Protein 8XKD (pdb70)

B-factor: mean 35.01, std 13.58, range [17.78, 108.85]

Radius of gyration: 23.96 Å; Cα contacts (8 Å, |Δi|>4): 806; chains: 2; bounding box: 45×48×68 Å

InterPro domains:
  IPR002654 Glycosyl transferase, family 25 [PF01755] (7-191)
  IPR002654 Glycosyl transferase, family 25 [cd06532] (7-191)

Structure (mmCIF, N/CA/C/O backbone):
data_8XKD
#
_entry.id   8XKD
#
_cell.length_a   82.600
_cell.length_b   92.810
_cell.length_c   71.320
_cell.angle_alpha   90.00
_cell.angle_beta   90.00
_cell.angle_gamma   90.00
#
_symmetry.space_group_name_H-M   'P 21 21 2'
#
loop_
_entity.id
_entity.type
_entity.pdbx_description
1 polymer 'Glycosyltransferase family 25 protein'
2 non-polymer "URIDINE-5'-DIPHOSPHATE"
3 non-polymer DI(HYDROXYETHYL)ETHER
4 non-polymer 'TRIETHYLENE GLYCOL'
5 water water
#
loop_
_atom_site.group_PDB
_atom_site.id
_atom_site.type_symbol
_atom_site.label_atom_id
_atom_site.label_alt_id
_atom_site.label_comp_id
_atom_site.label_asym_id
_atom_site.label_entity_id
_atom_site.label_seq_id
_atom_site.pdbx_PDB_ins_code
_atom_site.Cartn_x
_atom_site.Cartn_y
_atom_site.Cartn_z
_atom_site.occupancy
_atom_site.B_iso_or_equiv
_atom_site.auth_seq_id
_atom_site.auth_comp_id
_atom_site.auth_asym_id
_atom_site.auth_atom_id
_atom_site.pdbx_PDB_model_num
ATOM 1 N N . GLU A 1 5 ? 24.790 -7.534 29.381 1.00 64.85 5 GLU A N 1
ATOM 2 C CA . GLU A 1 5 ? 24.667 -6.059 29.540 1.00 61.14 5 GLU A CA 1
ATOM 3 C C . GLU A 1 5 ? 23.418 -5.562 28.798 1.00 55.94 5 GLU A C 1
ATOM 4 O O . GLU A 1 5 ? 22.991 -6.162 27.800 1.00 53.03 5 GLU A O 1
ATOM 10 N N . ASN A 1 6 ? 22.826 -4.477 29.283 1.00 47.46 6 ASN A N 1
ATOM 11 C CA . ASN A 1 6 ? 21.553 -4.013 28.710 1.00 42.32 6 ASN A CA 1
ATOM 12 C C . ASN A 1 6 ? 21.750 -3.395 27.332 1.00 35.68 6 ASN A C 1
ATOM 13 O O . ASN A 1 6 ? 22.665 -2.582 27.115 1.00 33.28 6 ASN A O 1
ATOM 18 N N . LYS A 1 7 ? 20.861 -3.755 26.407 1.00 30.86 7 LYS A N 1
ATOM 19 C CA . LYS A 1 7 ? 20.980 -3.295 25.036 1.00 29.00 7 LYS A CA 1
ATOM 20 C C . LYS A 1 7 ? 19.842 -2.363 24.644 1.00 25.29 7 LYS A C 1
ATOM 21 O O . LYS A 1 7 ? 19.953 -1.680 23.639 1.00 24.50 7 LYS A O 1
ATOM 27 N N . ASN A 1 8 ? 18.736 -2.360 25.406 1.00 22.99 8 ASN A N 1
ATOM 28 C CA . ASN A 1 8 ? 17.566 -1.575 25.024 1.00 22.74 8 ASN A CA 1
ATOM 29 C C . ASN A 1 8 ? 17.504 -0.225 25.733 1.00 22.76 8 ASN A C 1
ATOM 30 O O . ASN A 1 8 ? 17.476 -0.169 26.963 1.00 23.59 8 ASN A O 1
ATOM 35 N N . PHE A 1 9 ? 17.478 0.851 24.957 1.00 21.18 9 PHE A N 1
ATOM 36 C CA . PHE A 1 9 ? 17.388 2.191 25.480 1.00 20.41 9 PHE A CA 1
ATOM 37 C C . PHE A 1 9 ? 16.193 2.913 24.909 1.00 21.24 9 PHE A C 1
ATOM 38 O O . PHE A 1 9 ? 15.947 2.907 23.690 1.00 20.98 9 PHE A O 1
ATOM 46 N N . VAL A 1 10 ? 15.468 3.592 25.791 1.00 20.70 10 VAL A N 1
ATOM 47 C CA . VAL A 1 10 ? 14.285 4.340 25.399 1.00 20.33 10 VAL A CA 1
ATOM 48 C C . VAL A 1 10 ? 14.534 5.815 25.642 1.00 20.07 10 VAL A C 1
ATOM 49 O O . VAL A 1 10 ? 14.692 6.232 26.795 1.00 20.49 10 VAL A O 1
ATOM 53 N N . ILE A 1 11 ? 14.568 6.577 24.564 1.00 18.89 11 ILE A N 1
ATOM 54 C CA . ILE A 1 11 ? 14.751 8.022 24.591 1.00 19.86 11 ILE A CA 1
ATOM 55 C C . ILE A 1 11 ? 13.507 8.693 25.124 1.00 20.30 11 ILE A C 1
ATOM 56 O O . ILE A 1 11 ? 12.466 8.565 24.537 1.00 20.43 11 ILE A O 1
ATOM 61 N N . SER A 1 12 ? 13.626 9.422 26.232 1.00 19.77 12 SER A N 1
ATOM 62 C CA . SER A 1 12 ? 12.458 9.991 26.879 1.00 20.19 12 SER A CA 1
ATOM 63 C C . SER A 1 12 ? 12.864 11.245 27.648 1.00 19.95 12 SER A C 1
ATOM 64 O O . SER A 1 12 ? 13.875 11.232 28.317 1.00 20.91 12 SER A O 1
ATOM 67 N N . ILE A 1 13 ? 12.076 12.298 27.528 1.00 20.82 13 ILE A N 1
ATOM 68 C CA . ILE A 1 13 ? 12.330 13.536 28.276 1.00 23.50 13 ILE A CA 1
ATOM 69 C C . ILE A 1 13 ? 12.228 13.192 29.767 1.00 24.42 13 ILE A C 1
ATOM 70 O O . ILE A 1 13 ? 11.349 12.418 30.175 1.00 22.86 13 ILE A O 1
ATOM 75 N N . SER A 1 14 ? 13.184 13.674 30.567 1.00 24.51 14 SER A N 1
ATOM 76 C CA . SER A 1 14 ? 13.291 13.272 31.953 1.00 26.11 14 SER A CA 1
ATOM 77 C C . SER A 1 14 ? 12.056 13.626 32.777 1.00 25.68 14 SER A C 1
ATOM 78 O O . SER A 1 14 ? 11.804 12.974 33.777 1.00 28.98 14 SER A O 1
ATOM 81 N N . THR A 1 15 ? 11.278 14.601 32.334 1.00 27.05 15 THR A N 1
ATOM 82 C CA . THR A 1 15 ? 10.066 15.003 33.029 1.00 29.21 15 THR A CA 1
ATOM 83 C C . THR A 1 15 ? 8.797 14.341 32.497 1.00 28.58 15 THR A C 1
ATOM 84 O O . THR A 1 15 ? 7.724 14.564 33.032 1.00 27.00 15 THR A O 1
ATOM 88 N N . ALA A 1 16 ? 8.921 13.511 31.467 1.00 24.55 16 ALA A N 1
ATOM 89 C CA . ALA A 1 16 ? 7.771 12.962 30.772 1.00 25.06 16 ALA A CA 1
ATOM 90 C C . ALA A 1 16 ? 7.306 11.686 31.473 1.00 24.63 16 ALA A C 1
ATOM 91 O O . ALA A 1 16 ? 7.413 10.573 30.949 1.00 22.86 16 ALA A O 1
ATOM 93 N N . GLU A 1 17 ? 6.810 11.855 32.690 1.00 23.02 17 GLU A N 1
ATOM 94 C CA . GLU A 1 17 ? 6.595 10.696 33.561 1.00 22.42 17 GLU A CA 1
ATOM 95 C C . GLU A 1 17 ? 5.435 9.833 33.031 1.00 21.86 17 GLU A C 1
ATOM 96 O O . GLU A 1 17 ? 5.477 8.629 33.122 1.00 20.91 17 GLU A O 1
ATOM 102 N N . GLN A 1 18 ? 4.406 10.444 32.477 1.00 22.16 18 GLN A N 1
ATOM 103 C CA . GLN A 1 18 ? 3.328 9.644 31.897 1.00 23.11 18 GLN A CA 1
ATOM 104 C C . GLN A 1 18 ? 3.816 8.790 30.705 1.00 22.24 18 GLN A C 1
ATOM 105 O O . GLN A 1 18 ? 3.434 7.635 30.554 1.00 22.73 18 GLN A O 1
ATOM 111 N N . ARG A 1 19 ? 4.664 9.353 29.867 1.00 23.57 19 ARG A N 1
ATOM 112 C CA . ARG A 1 19 ? 5.250 8.542 28.780 1.00 25.29 19 ARG A CA 1
ATOM 113 C C . ARG A 1 19 ? 6.124 7.431 29.321 1.00 22.80 19 ARG A C 1
ATOM 114 O O . ARG A 1 19 ? 6.069 6.282 28.898 1.00 22.72 19 ARG A O 1
ATOM 122 N N . ARG A 1 20 ? 6.906 7.762 30.346 1.00 21.95 20 ARG A N 1
ATOM 123 C CA . ARG A 1 20 ? 7.760 6.772 30.965 1.00 21.12 20 ARG A CA 1
ATOM 124 C C . ARG A 1 20 ? 6.937 5.642 31.570 1.00 21.32 20 ARG A C 1
ATOM 125 O O . ARG A 1 20 ? 7.248 4.473 31.379 1.00 20.00 20 ARG A O 1
ATOM 133 N N . ASN A 1 21 ? 5.838 5.985 32.237 1.00 19.77 21 ASN A N 1
ATOM 134 C CA . ASN A 1 21 ? 4.924 4.971 32.724 1.00 20.50 21 ASN A CA 1
ATOM 135 C C . ASN A 1 21 ? 4.390 4.032 31.639 1.00 20.30 21 ASN A C 1
ATOM 136 O O . ASN A 1 21 ? 4.355 2.840 31.840 1.00 21.17 21 ASN A O 1
ATOM 141 N N . HIS A 1 22 ? 4.040 4.598 30.496 1.00 22.92 22 HIS A N 1
ATOM 142 C CA . HIS A 1 22 ? 3.519 3.805 29.370 1.00 27.19 22 HIS A CA 1
ATOM 143 C C . HIS A 1 22 ? 4.583 2.801 28.906 1.00 25.22 22 HIS A C 1
ATOM 144 O O . HIS A 1 22 ? 4.315 1.613 28.704 1.00 26.14 22 HIS A O 1
ATOM 151 N N . ILE A 1 23 ? 5.813 3.282 28.794 1.00 20.68 23 ILE A N 1
ATOM 152 C CA . ILE A 1 23 ? 6.933 2.419 28.460 1.00 21.45 23 ILE A CA 1
ATOM 153 C C . ILE A 1 23 ? 7.170 1.322 29.498 1.00 21.42 23 ILE A C 1
ATOM 154 O O . ILE A 1 23 ? 7.325 0.131 29.191 1.00 22.23 23 ILE A O 1
ATOM 159 N N . ILE A 1 24 ? 7.225 1.705 30.786 1.00 20.99 24 ILE A N 1
ATOM 160 C CA . ILE A 1 24 ? 7.429 0.772 31.846 1.00 20.25 24 ILE A CA 1
ATOM 161 C C . ILE A 1 24 ? 6.376 -0.347 31.800 1.00 21.42 24 ILE A C 1
ATOM 162 O O . ILE A 1 24 ? 6.728 -1.533 31.927 1.00 22.80 24 ILE A O 1
ATOM 167 N N . GLU A 1 25 ? 5.125 0.025 31.635 1.00 22.75 25 GLU A N 1
ATOM 168 C CA . GLU A 1 25 ? 4.026 -0.981 31.640 1.00 25.70 25 GLU A CA 1
ATOM 169 C C . GLU A 1 25 ? 4.264 -2.059 30.583 1.00 27.19 25 GLU A C 1
ATOM 170 O O . GLU A 1 25 ? 4.237 -3.279 30.878 1.00 30.32 25 GLU A O 1
ATOM 176 N N . GLN A 1 26 ? 4.566 -1.589 29.394 1.00 26.64 26 GLN A N 1
ATOM 177 C CA . GLN A 1 26 ? 4.739 -2.466 28.245 1.00 29.22 26 GLN A CA 1
ATOM 178 C C . GLN A 1 26 ? 5.968 -3.337 28.349 1.00 31.08 26 GLN A C 1
ATOM 179 O O . GLN A 1 26 ? 5.889 -4.573 28.166 1.00 34.52 26 GLN A O 1
ATOM 185 N N . PHE A 1 27 ? 7.116 -2.724 28.666 1.00 27.04 27 PHE A N 1
ATOM 186 C CA . PHE A 1 27 ? 8.338 -3.480 28.739 1.00 26.73 27 PHE A CA 1
ATOM 187 C C . PHE A 1 27 ? 8.346 -4.450 29.939 1.00 31.18 27 PHE A C 1
ATOM 188 O O . PHE A 1 27 ? 8.771 -5.580 29.800 1.00 29.32 27 PHE A O 1
ATOM 196 N N . THR A 1 28 ? 7.859 -4.034 31.108 1.00 29.00 28 THR A N 1
ATOM 197 C CA . THR A 1 28 ? 7.921 -4.911 32.276 1.00 31.23 28 THR A CA 1
ATOM 198 C C . THR A 1 28 ? 6.988 -6.079 32.131 1.00 32.89 28 THR A C 1
ATOM 199 O O . THR A 1 28 ? 7.337 -7.182 32.581 1.00 33.35 28 THR A O 1
ATOM 203 N N . HIS A 1 29 ? 5.838 -5.869 31.499 1.00 30.77 29 HIS A N 1
ATOM 204 C CA . HIS A 1 29 ? 4.878 -6.960 31.378 1.00 36.43 29 HIS A CA 1
ATOM 205 C C . HIS A 1 29 ? 5.507 -8.066 30.546 1.00 36.71 29 HIS A C 1
ATOM 206 O O . HIS A 1 29 ? 5.353 -9.262 30.868 1.00 36.25 29 HIS A O 1
ATOM 213 N N . GLN A 1 30 ? 6.199 -7.665 29.484 1.00 29.88 30 GLN A N 1
ATOM 214 C CA . GLN A 1 30 ? 6.851 -8.653 28.629 1.00 28.92 30 GLN A CA 1
ATOM 215 C C . GLN A 1 30 ? 8.230 -9.054 29.089 1.00 28.05 30 GLN A C 1
ATOM 216 O O . GLN A 1 30 ? 8.924 -9.766 28.341 1.00 26.41 30 GLN A O 1
ATOM 222 N N . ASN A 1 31 ? 8.640 -8.655 30.305 1.00 26.98 31 ASN A N 1
ATOM 223 C CA . ASN A 1 31 ? 9.938 -8.985 30.862 1.00 30.58 31 ASN A CA 1
ATOM 224 C C . ASN A 1 31 ? 11.071 -8.634 29.919 1.00 29.01 31 ASN A C 1
ATOM 225 O O . ASN A 1 31 ? 11.984 -9.433 29.709 1.00 29.71 31 ASN A O 1
ATOM 230 N N . ILE A 1 32 ? 11.005 -7.423 29.369 1.00 27.62 32 ILE A N 1
ATOM 231 C CA . ILE A 1 32 ? 12.063 -6.921 28.495 1.00 26.14 32 ILE A CA 1
ATOM 232 C C . ILE A 1 32 ? 12.879 -5.898 29.270 1.00 25.70 32 ILE A C 1
ATOM 233 O O . ILE A 1 32 ? 12.333 -4.869 29.670 1.00 27.07 32 ILE A O 1
ATOM 238 N N . PRO A 1 33 ? 14.170 -6.163 29.496 1.00 26.51 33 PRO A N 1
ATOM 239 C CA . PRO A 1 33 ? 15.040 -5.203 30.202 1.00 26.74 33 PRO A CA 1
ATOM 240 C C . PRO A 1 33 ? 15.237 -3.983 29.340 1.00 25.36 33 PRO A C 1
ATOM 241 O O . PRO A 1 33 ? 15.283 -4.108 28.109 1.00 25.51 33 PRO A O 1
ATOM 245 N N . PHE A 1 34 ? 15.296 -2.822 29.970 1.00 23.52 34 PHE A N 1
ATOM 246 C CA . PHE A 1 34 ? 15.575 -1.583 29.248 1.00 23.29 34 PHE A CA 1
ATOM 247 C C . PHE A 1 34 ? 16.040 -0.524 30.227 1.00 23.85 34 PHE A C 1
ATOM 248 O O . PHE A 1 34 ? 15.873 -0.660 31.438 1.00 24.05 34 PHE A O 1
ATOM 256 N N . GLU A 1 35 ? 16.586 0.551 29.674 1.00 23.27 35 GLU A N 1
ATOM 257 C CA . GLU A 1 35 ? 16.894 1.751 30.442 1.00 24.71 3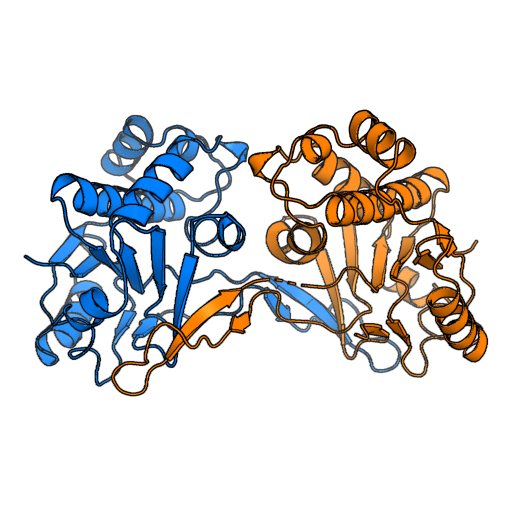5 GLU A CA 1
ATOM 258 C C . GLU A 1 35 ? 16.407 2.962 29.694 1.00 23.30 35 GLU A C 1
ATOM 259 O O . GLU A 1 35 ? 16.406 2.992 28.443 1.00 22.28 35 GLU A O 1
ATOM 265 N N . PHE A 1 36 ? 16.000 3.982 30.440 1.00 21.79 36 PHE A N 1
ATOM 266 C CA . PHE A 1 36 ? 15.691 5.246 29.843 1.00 20.83 36 PHE A CA 1
ATOM 267 C C . PHE A 1 36 ? 16.983 6.000 29.532 1.00 21.83 36 PHE A C 1
ATOM 268 O O . PHE A 1 36 ? 17.944 5.905 30.289 1.00 24.41 36 PHE A O 1
ATOM 276 N N . PHE A 1 37 ? 16.950 6.755 28.458 1.00 21.31 37 PHE A N 1
ATOM 277 C CA . PHE A 1 37 ? 17.976 7.735 28.120 1.00 23.11 37 PHE A CA 1
ATOM 278 C C . PHE A 1 37 ? 17.316 9.102 28.140 1.00 23.20 37 PHE A C 1
ATOM 279 O O . PHE A 1 37 ? 16.344 9.331 27.457 1.00 20.93 37 PHE A O 1
ATOM 287 N N . ASP A 1 38 ? 17.829 10.034 28.963 1.00 23.80 38 ASP A N 1
ATOM 288 C CA . ASP A 1 38 ? 17.218 11.325 29.091 1.00 25.83 38 ASP A CA 1
ATOM 289 C C . ASP A 1 38 ? 17.404 12.116 27.808 1.00 25.92 38 ASP A C 1
ATOM 290 O O . ASP A 1 38 ? 18.527 12.449 27.438 1.00 28.02 38 ASP A O 1
ATOM 295 N N . ALA A 1 39 ? 16.302 12.409 27.149 1.00 22.16 39 ALA A N 1
ATOM 296 C CA . ALA A 1 39 ? 16.313 13.046 25.843 1.00 24.00 39 ALA A CA 1
ATOM 297 C C . ALA A 1 39 ? 16.824 14.481 25.956 1.00 26.52 39 ALA A C 1
ATOM 298 O O . ALA A 1 39 ? 16.600 15.151 26.971 1.00 25.23 39 ALA A O 1
ATOM 300 N N . PHE A 1 40 ? 17.498 14.928 24.907 1.00 27.22 40 PHE A N 1
ATOM 301 C CA . PHE A 1 40 ? 17.895 16.345 24.813 1.00 27.95 40 PHE A CA 1
ATOM 302 C C . PHE A 1 40 ? 16.738 17.207 24.425 1.00 29.22 40 PHE A C 1
ATOM 303 O O . PHE A 1 40 ? 16.009 16.885 23.496 1.00 31.95 40 PHE A O 1
ATOM 311 N N . THR A 1 41 ? 16.547 18.316 25.141 1.00 28.84 41 THR A N 1
ATOM 312 C CA . THR A 1 41 ? 15.502 19.273 24.828 1.00 30.62 41 THR A CA 1
ATOM 313 C C . THR A 1 41 ? 16.150 20.666 24.700 1.00 30.94 41 THR A C 1
ATOM 314 O O . THR A 1 41 ? 17.309 20.824 25.089 1.00 28.99 41 THR A O 1
ATOM 318 N N . PRO A 1 42 ? 15.414 21.646 24.177 1.00 32.49 42 PRO A N 1
ATOM 319 C CA . PRO A 1 42 ? 15.997 23.003 24.077 1.00 36.81 42 PRO A CA 1
ATOM 320 C C . PRO A 1 42 ? 16.518 23.462 25.433 1.00 38.11 42 PRO A C 1
ATOM 321 O O . PRO A 1 42 ? 15.763 23.587 26.383 1.00 37.52 42 PRO A O 1
ATOM 325 N N . SER A 1 43 ? 17.818 23.665 25.528 1.00 35.26 43 SER A N 1
ATOM 326 C CA . SER A 1 43 ? 18.462 23.851 26.812 1.00 37.13 43 SER A CA 1
ATOM 327 C C . SER A 1 43 ? 19.921 24.167 26.599 1.00 38.63 43 SER A C 1
ATOM 328 O O . SER A 1 43 ? 20.446 23.976 25.493 1.00 33.13 43 SER A O 1
ATOM 331 N N . ASP A 1 44 ? 20.579 24.630 27.665 1.00 38.17 44 ASP A N 1
ATOM 332 C CA . ASP A 1 44 ? 22.026 24.775 27.663 1.00 40.36 44 ASP A CA 1
ATOM 333 C C . ASP A 1 44 ? 22.707 23.437 27.414 1.00 37.62 44 ASP A C 1
ATOM 334 O O . ASP A 1 44 ? 23.722 23.374 26.745 1.00 33.59 44 ASP A O 1
ATOM 339 N N . LYS A 1 45 ? 22.159 22.361 27.970 1.00 34.85 45 LYS A N 1
ATOM 340 C CA . LYS A 1 45 ? 22.742 21.045 27.803 1.00 35.34 45 LYS A CA 1
ATOM 341 C C . LYS A 1 45 ? 22.782 20.665 26.317 1.00 29.32 45 LYS A C 1
ATOM 342 O O . LYS A 1 45 ? 23.800 20.176 25.845 1.00 29.30 45 LYS A O 1
ATOM 348 N N . LEU A 1 46 ? 21.676 20.880 25.610 1.00 28.38 46 LEU A N 1
ATOM 349 C CA . LEU A 1 46 ? 21.611 20.548 24.174 1.00 29.07 46 LEU A CA 1
ATOM 350 C C . LEU A 1 46 ? 22.529 21.475 23.383 1.00 30.39 46 LEU A C 1
ATOM 351 O O . LEU A 1 46 ? 23.334 21.038 22.549 1.00 26.06 46 LEU A O 1
ATOM 356 N N . THR A 1 47 ? 22.416 22.762 23.656 1.00 30.17 47 THR A N 1
ATOM 357 C CA . THR A 1 47 ? 23.304 23.725 23.008 1.00 32.05 47 THR A CA 1
ATOM 358 C C . THR A 1 47 ? 24.779 23.339 23.134 1.00 30.52 47 THR A C 1
ATOM 359 O O . THR A 1 47 ? 25.506 23.348 22.133 1.00 31.43 47 THR A O 1
ATOM 363 N N . ASP A 1 48 ? 25.225 23.020 24.342 1.00 31.31 48 ASP A N 1
ATOM 364 C CA . ASP A 1 48 ? 26.627 22.657 24.596 1.00 32.96 48 ASP A CA 1
ATOM 365 C C . ASP A 1 48 ? 27.032 21.349 23.947 1.00 30.87 48 ASP A C 1
ATOM 366 O O . ASP A 1 48 ? 28.149 21.202 23.450 1.00 28.27 48 ASP A O 1
ATOM 371 N N . HIS A 1 49 ? 26.135 20.365 23.954 1.00 27.94 49 HIS A N 1
ATOM 372 C CA . HIS A 1 49 ? 26.402 19.129 23.243 1.00 26.06 49 HIS A CA 1
ATOM 373 C C . HIS A 1 49 ? 26.516 19.345 21.725 1.00 22.21 49 HIS A C 1
ATOM 374 O O . HIS A 1 49 ? 27.345 18.712 21.085 1.00 25.06 49 HIS A O 1
ATOM 381 N N . LEU A 1 50 ? 25.666 20.198 21.165 1.00 23.72 50 LEU A N 1
ATOM 382 C CA . LEU A 1 50 ? 25.706 20.497 19.726 1.00 23.59 50 LEU A CA 1
ATOM 383 C C . LEU A 1 50 ? 27.067 21.122 19.411 1.00 26.77 50 LEU A C 1
ATOM 384 O O . LEU A 1 50 ? 27.760 20.688 18.498 1.00 24.28 50 LEU A O 1
ATOM 389 N N . GLN A 1 51 ? 27.479 22.079 20.233 1.00 29.17 51 GLN A N 1
ATOM 390 C CA . GLN A 1 51 ? 28.770 22.729 19.983 1.00 28.40 51 GLN A CA 1
ATOM 391 C C . GLN A 1 51 ? 29.931 21.759 20.165 1.00 28.22 51 GLN A C 1
ATOM 392 O O . GLN A 1 51 ? 30.910 21.785 19.406 1.00 27.29 51 GLN A O 1
ATOM 398 N N . ARG A 1 52 ? 29.830 20.856 21.136 1.00 25.86 52 ARG A N 1
ATOM 399 C CA . ARG A 1 52 ? 30.906 19.899 21.396 1.00 27.42 52 ARG A CA 1
ATOM 400 C C . ARG A 1 52 ? 31.097 18.846 20.311 1.00 24.72 52 ARG A C 1
ATOM 401 O O . ARG A 1 52 ? 32.213 18.497 19.958 1.00 25.29 52 ARG A O 1
ATOM 409 N N . TYR A 1 53 ? 29.977 18.347 19.764 1.00 24.37 53 TYR A N 1
ATOM 410 C CA . TYR A 1 53 ? 30.013 17.218 18.864 1.00 23.52 53 TYR A CA 1
ATOM 411 C C . TYR A 1 53 ? 29.570 17.483 17.412 1.00 22.12 53 TYR A C 1
ATOM 412 O O . TYR A 1 53 ? 30.064 16.834 16.509 1.00 22.77 53 TYR A O 1
ATOM 421 N N . LEU A 1 54 ? 28.632 18.396 17.232 1.00 23.31 54 LEU A N 1
ATOM 422 C CA . LEU A 1 54 ? 27.947 18.602 15.944 1.00 22.40 54 LEU A CA 1
ATOM 423 C C . LEU A 1 54 ? 27.678 20.062 15.709 1.00 23.95 54 LEU A C 1
ATOM 424 O O . LEU A 1 54 ? 26.542 20.498 15.586 1.00 22.90 54 LEU A O 1
ATOM 429 N N . PRO A 1 55 ? 28.761 20.873 15.634 1.00 22.77 55 PRO A N 1
ATOM 430 C CA . PRO A 1 55 ? 28.541 22.277 15.388 1.00 23.69 55 PRO A CA 1
ATOM 431 C C . PRO A 1 55 ? 27.940 22.572 14.019 1.00 23.98 55 PRO A C 1
ATOM 432 O O . PRO A 1 55 ? 27.313 23.602 13.837 1.00 24.53 55 PRO A O 1
ATOM 436 N N . ASN A 1 56 ? 28.130 21.656 13.077 1.00 23.16 56 ASN A N 1
ATOM 437 C CA . ASN A 1 56 ? 27.407 21.668 11.814 1.00 24.75 56 ASN A CA 1
ATOM 438 C C . ASN A 1 56 ? 25.873 21.688 12.036 1.00 26.14 56 ASN A C 1
ATOM 439 O O . ASN A 1 56 ? 25.155 22.476 11.426 1.00 26.82 56 ASN A O 1
ATOM 444 N N . VAL A 1 57 ? 25.400 20.828 12.939 1.00 24.21 57 VAL A N 1
ATOM 445 C CA . VAL A 1 57 ? 23.984 20.794 13.272 1.00 25.72 57 VAL A CA 1
ATOM 446 C C . VAL A 1 57 ? 23.547 22.029 14.049 1.00 27.34 57 VAL A C 1
ATOM 447 O O . VAL A 1 57 ? 22.457 22.563 13.810 1.00 29.22 57 VAL A O 1
ATOM 451 N N . ALA A 1 58 ? 24.396 22.528 14.943 1.00 29.13 58 ALA A N 1
ATOM 452 C CA . ALA A 1 58 ? 24.041 23.737 15.699 1.00 32.11 58 ALA A CA 1
ATOM 453 C C . ALA A 1 58 ? 23.713 24.884 14.738 1.00 32.27 58 ALA A C 1
ATOM 454 O O . ALA A 1 58 ? 22.786 25.645 14.972 1.00 36.13 58 ALA A O 1
ATOM 456 N N . ASN A 1 59 ? 24.459 24.959 13.640 1.00 33.52 59 ASN A N 1
ATOM 457 C CA . ASN A 1 59 ? 24.319 26.034 12.643 1.00 36.21 59 ASN A CA 1
ATOM 458 C C . ASN A 1 59 ? 23.257 25.810 11.584 1.00 36.15 59 ASN A C 1
ATOM 459 O O . ASN A 1 59 ? 22.987 26.709 10.789 1.00 35.07 59 ASN A O 1
ATOM 464 N N . ALA A 1 60 ? 22.632 24.635 11.596 1.00 34.24 60 ALA A N 1
ATOM 465 C CA . ALA A 1 60 ? 21.693 24.247 10.562 1.00 36.31 60 ALA A CA 1
ATOM 466 C C . ALA A 1 60 ? 20.317 24.826 10.828 1.00 37.86 60 ALA A C 1
ATOM 467 O O . ALA A 1 60 ? 19.597 24.348 11.670 1.00 37.24 60 ALA A O 1
ATOM 469 N N . ALA A 1 61 ? 19.956 25.883 10.105 1.00 38.82 61 ALA A N 1
ATOM 470 C CA . ALA A 1 61 ? 18.654 26.513 10.299 1.00 37.73 61 ALA A CA 1
ATOM 471 C C . ALA A 1 61 ? 17.506 25.621 9.841 1.00 37.74 61 ALA A C 1
ATOM 472 O O . ALA A 1 61 ? 16.385 25.782 10.295 1.00 39.70 61 ALA A O 1
ATOM 474 N N . GLN A 1 62 ? 17.791 24.702 8.924 1.00 39.76 62 GLN A N 1
ATOM 475 C CA . GLN A 1 62 ? 16.774 23.815 8.349 1.00 39.55 62 GLN A CA 1
ATOM 476 C C . GLN A 1 62 ? 16.187 22.771 9.319 1.00 42.35 62 GLN A C 1
ATOM 477 O O . GLN A 1 62 ? 15.202 22.126 8.978 1.00 42.68 62 GLN A O 1
ATOM 483 N N . LEU A 1 63 ? 16.785 22.598 10.504 1.00 38.09 63 LEU A N 1
ATOM 484 C CA . LEU A 1 63 ? 16.211 21.760 11.560 1.00 37.41 63 LEU A CA 1
ATOM 485 C C . LEU A 1 63 ? 15.676 22.610 12.695 1.00 38.80 63 LEU A C 1
ATOM 486 O O . LEU A 1 63 ? 16.269 23.619 13.049 1.00 38.31 63 LEU A O 1
ATOM 491 N N . THR A 1 64 ? 14.562 22.187 13.290 1.00 37.27 64 THR A N 1
ATOM 492 C CA . THR A 1 64 ? 14.068 22.784 14.519 1.00 38.00 64 THR A CA 1
ATOM 493 C C . THR A 1 64 ? 14.941 22.340 15.678 1.00 38.71 64 THR A C 1
ATOM 494 O O . THR A 1 64 ? 15.665 21.332 15.563 1.00 37.09 64 THR A O 1
ATOM 498 N N . MET A 1 65 ? 14.871 23.055 16.796 1.00 37.77 65 MET A N 1
ATOM 499 C CA . MET A 1 65 ? 15.660 22.686 17.952 1.00 39.32 65 MET A CA 1
ATOM 500 C C . MET A 1 65 ? 15.209 21.330 18.506 1.00 41.12 65 MET A C 1
ATOM 501 O O . MET A 1 65 ? 16.018 20.591 19.058 1.00 39.25 65 MET A O 1
ATOM 506 N N . GLY A 1 66 ? 13.920 21.024 18.352 1.00 41.68 66 GLY A N 1
ATOM 507 C CA . GLY A 1 66 ? 13.385 19.694 18.666 1.00 40.37 66 GLY A CA 1
ATOM 508 C C . GLY A 1 66 ? 14.040 18.596 17.852 1.00 35.73 66 GLY A C 1
ATOM 509 O O . GLY A 1 66 ? 14.440 17.579 18.412 1.00 36.24 66 GLY A O 1
ATOM 510 N N . GLU A 1 67 ? 14.139 18.802 16.540 1.00 35.11 67 GLU A N 1
ATOM 511 C CA . GLU A 1 67 ? 14.783 17.858 15.623 1.00 34.79 67 GLU A CA 1
ATOM 512 C C . GLU A 1 67 ? 16.283 17.720 15.951 1.00 31.98 67 GLU A C 1
ATOM 513 O O . GLU A 1 67 ? 16.846 16.638 15.883 1.00 29.08 67 GLU A O 1
ATOM 519 N N . LYS A 1 68 ? 16.919 18.826 16.307 1.00 29.90 68 LYS A N 1
ATOM 520 C CA . LYS A 1 68 ? 18.308 18.773 16.781 1.00 27.19 68 LYS A CA 1
ATOM 521 C C . LYS A 1 68 ? 18.463 17.990 18.057 1.00 25.32 68 LYS A C 1
ATOM 522 O O . LYS A 1 68 ? 19.427 17.246 18.204 1.00 24.98 68 LYS A O 1
ATOM 528 N N . GLY A 1 69 ? 17.541 18.147 18.999 1.00 24.76 69 GLY A N 1
ATOM 529 C CA . GLY A 1 69 ? 17.554 17.412 20.251 1.00 24.82 69 GLY A CA 1
ATOM 530 C C . GLY A 1 69 ? 17.381 15.913 19.991 1.00 24.52 69 GLY A C 1
ATOM 531 O O . GLY A 1 69 ? 18.077 15.087 20.580 1.00 23.15 69 GLY A O 1
ATOM 532 N N . CYS A 1 70 ? 16.478 15.590 19.070 1.00 26.14 70 CYS A N 1
ATOM 533 C CA . CYS A 1 70 ? 16.229 14.174 18.726 1.00 26.62 70 CYS A CA 1
ATOM 534 C C . CYS A 1 70 ? 17.479 13.548 18.131 1.00 24.25 70 CYS A C 1
ATOM 535 O O . CYS A 1 70 ? 17.933 12.478 18.570 1.00 22.78 70 CYS A O 1
ATOM 538 N N . LEU A 1 71 ? 18.070 14.235 17.161 1.00 23.80 71 LEU A N 1
ATOM 539 C CA . LEU A 1 71 ? 19.331 13.787 16.576 1.00 22.84 71 LEU A CA 1
ATOM 540 C C . LEU A 1 71 ? 20.388 13.605 17.651 1.00 22.43 71 LEU A C 1
ATOM 541 O O . LEU A 1 71 ? 21.073 12.586 17.661 1.00 21.14 71 LEU A O 1
ATOM 546 N N . MET A 1 72 ? 20.545 14.593 18.537 1.00 22.01 72 MET A N 1
ATOM 547 C CA . MET A 1 72 ? 21.555 14.499 19.576 1.00 22.49 72 MET A CA 1
ATOM 548 C C . MET A 1 72 ? 21.369 13.299 20.463 1.00 21.85 72 MET A C 1
ATOM 549 O O . MET A 1 72 ? 22.334 12.661 20.861 1.00 20.33 72 MET A O 1
ATOM 554 N N . SER A 1 73 ? 20.112 12.978 20.794 1.00 21.38 73 SER A N 1
ATOM 555 C CA . SER A 1 73 ? 19.857 11.841 21.652 1.00 21.97 73 SER A CA 1
ATOM 556 C C . SER A 1 73 ? 20.305 10.533 21.002 1.00 21.47 73 SER A C 1
ATOM 557 O O . SER A 1 73 ? 21.022 9.750 21.626 1.00 21.10 73 SER A O 1
ATOM 560 N N . HIS A 1 74 ? 19.930 10.334 19.734 1.00 20.59 74 HIS A N 1
ATOM 561 C CA . HIS A 1 74 ? 20.373 9.151 19.023 1.00 20.16 74 HIS A CA 1
ATOM 562 C C . HIS A 1 74 ? 21.891 9.100 18.913 1.00 20.46 74 HIS A C 1
ATOM 563 O O . HIS A 1 74 ? 22.509 8.070 19.157 1.00 20.19 74 HIS A O 1
ATOM 570 N N . PHE A 1 75 ? 22.478 10.238 18.561 1.00 20.53 75 PHE A N 1
ATOM 571 C CA . PHE A 1 75 ? 23.934 10.326 18.386 1.00 22.28 75 PHE A CA 1
ATOM 572 C C . PHE A 1 75 ? 24.701 9.951 19.654 1.00 21.04 75 PHE A C 1
ATOM 573 O O . PHE A 1 75 ? 25.674 9.185 19.592 1.00 20.59 75 PHE A O 1
ATOM 581 N N . MET A 1 76 ? 24.227 10.410 20.814 1.00 21.41 76 MET A N 1
ATOM 582 C CA . MET A 1 76 ? 24.885 10.069 22.066 1.00 22.29 76 MET A CA 1
ATOM 583 C C . MET A 1 76 ? 24.722 8.580 22.405 1.00 22.92 76 MET A C 1
ATOM 584 O O . MET A 1 76 ? 25.608 7.964 23.001 1.00 21.96 76 MET A O 1
ATOM 589 N N . LEU A 1 77 ? 23.616 7.973 21.957 1.00 22.39 77 LEU A N 1
ATOM 590 C CA . LEU A 1 77 ? 23.430 6.560 22.155 1.00 21.75 77 LEU A CA 1
ATOM 591 C C . LEU A 1 77 ? 24.319 5.736 21.226 1.00 21.06 77 LEU A C 1
ATOM 592 O O . LEU A 1 77 ? 24.829 4.672 21.603 1.00 21.06 77 LEU A O 1
ATOM 597 N N . TRP A 1 78 ? 24.535 6.236 20.002 1.00 20.20 78 TRP A N 1
ATOM 598 C CA . TRP A 1 78 ? 25.473 5.600 19.118 1.00 21.17 78 TRP A CA 1
ATOM 599 C C . TRP A 1 78 ? 26.851 5.615 19.786 1.00 21.25 78 TRP A C 1
ATOM 600 O O . TRP A 1 78 ? 27.574 4.613 19.773 1.00 22.51 78 TRP A O 1
ATOM 611 N N . LYS A 1 79 ? 27.199 6.755 20.345 1.00 24.43 79 LYS A N 1
ATOM 612 C CA . LYS A 1 79 ? 28.471 6.875 21.078 1.00 25.82 79 LYS A CA 1
ATOM 613 C C . LYS A 1 79 ? 28.565 5.904 22.239 1.00 26.37 79 LYS A C 1
ATOM 614 O O . LYS A 1 79 ? 29.599 5.267 22.442 1.00 28.03 79 LYS A O 1
ATOM 620 N N . LYS A 1 80 ? 27.469 5.754 22.963 1.00 24.30 80 LYS A N 1
ATOM 621 C CA . LYS A 1 80 ? 27.404 4.797 24.084 1.00 25.26 80 LYS A CA 1
ATOM 622 C C . LYS A 1 80 ? 27.705 3.384 23.600 1.00 25.77 80 LYS A C 1
ATOM 623 O O . LYS A 1 80 ? 28.431 2.637 24.256 1.00 28.12 80 LYS A O 1
ATOM 629 N N . CYS A 1 81 ? 27.121 3.003 22.454 1.00 25.78 81 CYS A N 1
ATOM 630 C CA . CYS A 1 81 ? 27.378 1.715 21.856 1.00 25.20 81 CYS A CA 1
ATOM 631 C C . CYS A 1 81 ? 28.892 1.489 21.660 1.00 27.75 81 CYS A C 1
ATOM 632 O O . CYS A 1 81 ? 29.409 0.402 21.926 1.00 31.82 81 CYS A O 1
ATOM 635 N N . ILE A 1 82 ? 29.556 2.515 21.161 1.00 25.23 82 ILE A N 1
ATOM 636 C CA . ILE A 1 82 ? 31.015 2.448 20.905 1.00 29.39 82 ILE A CA 1
ATOM 637 C C . ILE A 1 82 ? 31.773 2.444 22.217 1.00 31.82 82 ILE A C 1
ATOM 638 O O . ILE A 1 82 ? 32.645 1.599 22.412 1.00 33.96 82 ILE A O 1
ATOM 643 N N . ASP A 1 83 ? 31.433 3.367 23.115 1.00 32.49 83 ASP A N 1
ATOM 644 C CA . ASP A 1 83 ? 32.175 3.527 24.386 1.00 34.68 83 ASP A CA 1
ATOM 645 C C . ASP A 1 83 ? 32.110 2.266 25.258 1.00 36.31 83 ASP A C 1
ATOM 646 O O . ASP A 1 83 ? 33.095 1.914 25.920 1.00 35.23 83 ASP A O 1
ATOM 651 N N . GLU A 1 84 ? 30.965 1.581 25.254 1.00 32.48 84 GLU A N 1
ATOM 652 C CA . GLU A 1 84 ? 30.768 0.356 26.022 1.00 34.94 84 GLU A CA 1
ATOM 653 C C . GLU A 1 84 ? 31.107 -0.891 25.220 1.00 32.77 84 GLU A C 1
ATOM 654 O O . GLU A 1 84 ? 30.946 -2.012 25.689 1.00 36.83 84 GLU A O 1
ATOM 660 N N . ASN A 1 85 ? 31.559 -0.698 23.997 1.00 34.34 85 ASN A N 1
ATOM 661 C CA . ASN A 1 85 ? 31.891 -1.785 23.093 1.00 34.99 85 ASN A CA 1
ATOM 662 C C . ASN A 1 85 ? 30.788 -2.834 22.937 1.00 34.17 85 ASN A C 1
ATOM 663 O O . ASN A 1 85 ? 31.036 -4.046 22.948 1.00 35.65 85 ASN A O 1
ATOM 668 N N . LEU A 1 86 ? 29.557 -2.359 22.762 1.00 31.39 86 LEU A N 1
ATOM 669 C CA . LEU A 1 86 ? 28.427 -3.242 22.554 1.00 30.59 86 LEU A CA 1
ATOM 670 C C . LEU A 1 86 ? 28.416 -3.698 21.125 1.00 27.81 86 LEU A C 1
ATOM 671 O O . LEU A 1 86 ? 28.749 -2.918 20.220 1.00 29.16 86 LEU A O 1
ATOM 676 N N . ASP A 1 87 ? 28.040 -4.959 20.900 1.00 27.08 87 ASP A N 1
ATOM 677 C CA . ASP A 1 87 ? 27.931 -5.495 19.550 1.00 29.35 87 ASP A CA 1
ATOM 678 C C . ASP A 1 87 ? 26.854 -4.722 18.787 1.00 27.42 87 ASP A C 1
ATOM 679 O O . ASP A 1 87 ? 26.934 -4.499 17.584 1.00 25.88 87 ASP A O 1
ATOM 684 N N . TYR A 1 88 ? 25.814 -4.390 19.517 1.00 26.57 88 TYR A N 1
ATOM 685 C CA . TYR A 1 88 ? 24.725 -3.591 18.960 1.00 26.73 88 TYR A CA 1
ATOM 686 C C . TYR A 1 88 ? 24.031 -2.888 20.092 1.00 23.48 88 TYR A C 1
ATOM 687 O O . TYR A 1 88 ? 24.221 -3.216 21.255 1.00 25.52 88 TYR A O 1
ATOM 696 N N . ILE A 1 89 ? 23.206 -1.908 19.739 1.00 22.94 89 ILE A N 1
ATOM 697 C CA . ILE A 1 89 ? 22.359 -1.247 20.711 1.00 22.88 89 ILE A CA 1
ATOM 698 C C . ILE A 1 89 ? 20.975 -1.134 20.065 1.00 20.44 89 ILE A C 1
ATOM 699 O O . ILE A 1 89 ? 20.859 -1.065 18.844 1.00 20.24 89 ILE A O 1
ATOM 704 N N . THR A 1 90 ? 19.944 -1.141 20.896 1.00 21.26 90 THR A N 1
ATOM 705 C CA . THR A 1 90 ? 18.576 -1.117 20.404 1.00 20.29 90 THR A CA 1
ATOM 706 C C . THR A 1 90 ? 17.885 0.095 20.969 1.00 19.30 90 THR A C 1
ATOM 707 O O . THR A 1 90 ? 17.793 0.271 22.202 1.00 20.04 90 THR A O 1
ATOM 711 N N . LEU A 1 91 ? 17.485 0.986 20.067 1.00 18.52 91 LEU A N 1
ATOM 712 C CA . LEU A 1 91 ? 17.003 2.277 20.422 1.00 18.68 91 LEU A CA 1
ATOM 713 C C . LEU A 1 91 ? 15.525 2.451 20.125 1.00 19.71 91 LEU A C 1
ATOM 714 O O . LEU A 1 91 ? 15.046 2.082 19.053 1.00 19.08 91 LEU A O 1
ATOM 719 N N . PHE A 1 92 ? 14.834 3.029 21.096 1.00 19.50 92 PHE A N 1
ATOM 720 C CA . PHE A 1 92 ? 13.404 3.342 20.983 1.00 19.86 92 PHE A CA 1
ATOM 721 C C . PHE A 1 92 ? 13.148 4.781 21.338 1.00 19.96 92 PHE A C 1
ATOM 722 O O . PHE A 1 92 ? 13.896 5.388 22.115 1.00 19.89 92 PHE A O 1
ATOM 730 N N . GLU A 1 93 ? 12.062 5.314 20.810 1.00 19.34 93 GLU A N 1
ATOM 731 C CA . GLU A 1 93 ? 11.514 6.560 21.302 1.00 21.52 93 GLU A CA 1
ATOM 732 C C . GLU A 1 93 ? 10.317 6.233 22.189 1.00 23.18 93 GLU A C 1
ATOM 733 O O . GLU A 1 93 ? 9.779 5.137 22.106 1.00 21.96 93 GLU A O 1
ATOM 739 N N . ASP A 1 94 ? 9.933 7.155 23.059 1.00 21.23 94 ASP A N 1
ATOM 740 C CA . ASP A 1 94 ? 9.041 6.797 24.153 1.00 23.20 94 ASP A CA 1
ATOM 741 C C . ASP A 1 94 ? 7.554 6.781 23.838 1.00 24.62 94 ASP A C 1
ATOM 742 O O . ASP A 1 94 ? 6.771 6.501 24.724 1.00 26.49 94 ASP A O 1
ATOM 747 N N . ASP A 1 95 ? 7.186 7.012 22.596 1.00 24.98 95 ASP A N 1
ATOM 748 C CA . ASP A 1 95 ? 5.806 6.824 22.160 1.00 29.44 95 ASP A CA 1
ATOM 749 C C . ASP A 1 95 ? 5.574 5.468 21.457 1.00 27.57 95 ASP A C 1
ATOM 750 O O . ASP A 1 95 ? 4.590 5.321 20.764 1.00 35.72 95 ASP A O 1
ATOM 755 N N . ILE A 1 96 ? 6.489 4.517 21.558 1.00 29.13 96 ILE A N 1
ATOM 756 C CA . ILE A 1 96 ? 6.233 3.272 20.819 1.00 28.19 96 ILE A CA 1
ATOM 757 C C . ILE A 1 96 ? 5.254 2.455 21.622 1.00 30.79 96 ILE A C 1
ATOM 758 O O . ILE A 1 96 ? 5.201 2.501 22.881 1.00 29.40 96 ILE A O 1
ATOM 763 N N . LEU A 1 97 ? 4.539 1.648 20.853 1.00 27.34 97 LEU A N 1
ATOM 764 C CA . LEU A 1 97 ? 3.651 0.623 21.368 1.00 26.80 97 LEU A CA 1
ATOM 765 C C . LEU A 1 97 ? 4.230 -0.706 20.900 1.00 23.25 97 LEU A C 1
ATOM 766 O O . LEU A 1 97 ? 4.533 -0.867 19.703 1.00 24.10 97 LEU A O 1
ATOM 771 N N . LEU A 1 98 ? 4.410 -1.626 21.828 1.00 23.26 98 LEU A N 1
ATOM 772 C CA . LEU A 1 98 ? 4.985 -2.956 21.532 1.00 24.38 98 LEU A CA 1
ATOM 773 C C . LEU A 1 98 ? 3.875 -3.908 21.129 1.00 25.32 98 LEU A C 1
ATOM 774 O O . LEU A 1 98 ? 2.807 -3.959 21.759 1.00 24.64 98 LEU A O 1
ATOM 779 N N . GLY A 1 99 ? 4.167 -4.699 20.106 1.00 27.20 99 GLY A N 1
ATOM 780 C CA . GLY A 1 99 ? 3.339 -5.852 19.733 1.00 28.21 99 GLY A CA 1
ATOM 781 C C . GLY A 1 99 ? 3.536 -7.019 20.679 1.00 31.05 99 GLY A C 1
ATOM 782 O O . GLY A 1 99 ? 4.417 -7.026 21.556 1.00 28.56 99 GLY A O 1
ATOM 783 N N . GLU A 1 100 ? 2.665 -8.016 20.523 1.00 34.41 100 GLU A N 1
ATOM 784 C CA . GLU A 1 100 ? 2.518 -9.041 21.546 1.00 40.07 100 GLU A CA 1
ATOM 785 C C . GLU A 1 100 ? 3.747 -9.894 21.827 1.00 39.62 100 GLU A C 1
ATOM 786 O O . GLU A 1 100 ? 3.991 -10.257 22.973 1.00 44.74 100 GLU A O 1
ATOM 792 N N . ASN A 1 101 ? 4.524 -10.222 20.822 1.00 38.07 101 ASN A N 1
ATOM 793 C CA . ASN A 1 101 ? 5.596 -11.190 21.083 1.00 41.20 101 ASN A CA 1
ATOM 794 C C . ASN A 1 101 ? 6.979 -10.532 21.060 1.00 37.04 101 ASN A C 1
ATOM 795 O O . ASN A 1 101 ? 7.981 -11.111 20.608 1.00 33.22 101 ASN A O 1
ATOM 800 N N . ALA A 1 102 ? 7.021 -9.300 21.575 1.00 33.43 102 ALA A N 1
ATOM 801 C CA . ALA A 1 102 ? 8.244 -8.493 21.473 1.00 32.08 102 ALA A CA 1
ATOM 802 C C . ALA A 1 102 ? 9.417 -9.077 22.278 1.00 27.91 102 ALA A C 1
ATOM 803 O O . ALA A 1 102 ? 10.554 -8.897 21.900 1.00 28.29 102 ALA A O 1
ATOM 805 N N . ASN A 1 103 ? 9.105 -9.763 23.390 1.00 28.43 103 ASN A N 1
ATOM 806 C CA A ASN A 1 103 ? 10.079 -10.403 24.262 0.50 30.66 103 ASN A CA 1
ATOM 807 C CA B ASN A 1 103 ? 10.093 -10.436 24.284 0.50 29.37 103 ASN A CA 1
ATOM 808 C C . ASN A 1 103 ? 11.072 -11.289 23.507 1.00 27.47 103 ASN A C 1
ATOM 809 O O . ASN A 1 103 ? 12.258 -11.266 23.784 1.00 27.33 103 ASN A O 1
ATOM 818 N N . LYS A 1 104 ? 10.582 -12.044 22.524 1.00 31.81 104 LYS A N 1
ATOM 819 C CA . LYS A 1 104 ? 11.451 -12.974 21.808 1.00 31.61 104 LYS A CA 1
ATOM 820 C C . LYS A 1 104 ? 12.539 -12.238 21.050 1.00 27.06 104 LYS A C 1
ATOM 821 O O . LYS A 1 104 ? 13.639 -12.765 20.852 1.00 28.29 104 LYS A O 1
ATOM 827 N N . PHE A 1 105 ? 12.231 -11.002 20.639 1.00 25.28 105 PHE A N 1
ATOM 828 C CA . PHE A 1 105 ? 13.171 -10.173 19.889 1.00 25.17 105 PHE A CA 1
ATOM 829 C C . PHE A 1 105 ? 14.033 -9.289 20.774 1.00 23.66 105 PHE A C 1
ATOM 830 O O . PHE A 1 105 ? 15.171 -9.029 20.468 1.00 24.07 105 PHE A O 1
ATOM 838 N N . LEU A 1 106 ? 13.488 -8.818 21.884 1.00 22.74 106 LEU A N 1
ATOM 839 C CA . LEU A 1 106 ? 14.101 -7.728 22.631 1.00 23.36 106 LEU A CA 1
ATOM 840 C C . LEU A 1 106 ? 14.713 -8.142 23.953 1.00 24.44 106 LEU A C 1
ATOM 841 O O . LEU A 1 106 ? 15.520 -7.423 24.505 1.00 25.94 106 LEU A O 1
ATOM 846 N N . ALA A 1 107 ? 14.329 -9.303 24.466 1.00 26.42 107 ALA A N 1
ATOM 847 C CA . ALA A 1 107 ? 14.861 -9.778 25.743 1.00 27.93 107 ALA A CA 1
ATOM 848 C C . ALA A 1 107 ? 16.030 -10.740 25.535 1.00 29.66 107 ALA A C 1
ATOM 849 O O . ALA A 1 107 ? 16.656 -11.186 26.501 1.00 31.41 107 ALA A O 1
ATOM 851 N N . GLU A 1 108 ? 16.319 -11.048 24.280 1.00 29.38 108 GLU A N 1
ATOM 852 C CA . GLU A 1 108 ? 17.393 -11.982 23.927 1.00 32.44 108 GLU A CA 1
ATOM 853 C C . GLU A 1 108 ? 17.970 -11.524 22.606 1.00 31.19 108 GLU A C 1
ATOM 854 O O . GLU A 1 108 ? 17.233 -11.085 21.747 1.00 31.59 108 GLU A O 1
ATOM 860 N N . GLY A 1 109 ? 19.286 -11.622 22.458 1.00 27.03 109 GLY A N 1
ATOM 861 C CA . GLY A 1 109 ? 19.962 -11.192 21.252 1.00 27.98 109 GLY A CA 1
ATOM 862 C C . GLY A 1 109 ? 20.668 -12.284 20.470 1.00 26.44 109 GLY A C 1
ATOM 863 O O . GLY A 1 109 ? 21.266 -12.000 19.444 1.00 27.84 109 GLY A O 1
ATOM 864 N N . ASP A 1 110 ? 20.549 -13.537 20.896 1.00 26.99 110 ASP A N 1
ATOM 865 C CA . ASP A 1 110 ? 21.287 -14.599 20.176 1.00 29.58 110 ASP A CA 1
ATOM 866 C C . ASP A 1 110 ? 20.773 -14.741 18.724 1.00 27.37 110 ASP A C 1
ATOM 867 O O . ASP A 1 110 ? 21.559 -15.032 17.829 1.00 28.45 110 ASP A O 1
ATOM 872 N N . TRP A 1 111 ? 19.498 -14.443 18.487 1.00 27.85 111 TRP A N 1
ATOM 873 C CA . TRP A 1 111 ? 18.931 -14.448 17.140 1.00 26.68 111 TRP A CA 1
ATOM 874 C C . TRP A 1 111 ? 19.601 -13.444 16.212 1.00 27.88 111 TRP A C 1
ATOM 875 O O . TRP A 1 111 ? 19.711 -13.686 15.011 1.00 29.72 111 TRP A O 1
ATOM 886 N N . LEU A 1 112 ? 20.053 -12.314 16.758 1.00 25.86 112 LEU A N 1
ATOM 887 C CA . LEU A 1 112 ? 20.782 -11.314 15.985 1.00 26.96 112 LEU A CA 1
ATOM 888 C C . LEU A 1 112 ? 22.183 -11.809 15.719 1.00 27.32 112 LEU A C 1
ATOM 889 O O . LEU A 1 112 ? 22.685 -11.700 14.607 1.00 30.12 112 LEU A O 1
ATOM 894 N N . LYS A 1 113 ? 22.798 -12.364 16.745 1.00 29.02 113 LYS A N 1
ATOM 895 C CA . LYS A 1 113 ? 24.185 -12.824 16.641 1.00 32.91 113 LYS A CA 1
ATOM 896 C C . LYS A 1 113 ? 24.345 -13.879 15.549 1.00 31.09 113 LYS A C 1
ATOM 897 O O . LYS A 1 113 ? 25.341 -13.887 14.832 1.00 36.12 113 LYS A O 1
ATOM 903 N N . VAL A 1 114 ? 23.351 -14.755 15.413 1.00 32.42 114 VAL A N 1
ATOM 904 C CA . VAL A 1 114 ? 23.314 -15.789 14.366 1.00 33.16 114 VAL A CA 1
ATOM 905 C C . VAL A 1 114 ? 23.109 -15.222 12.959 1.00 36.23 114 VAL A C 1
ATOM 906 O O . VAL A 1 114 ? 23.613 -15.768 11.993 1.00 39.05 114 VAL A O 1
ATOM 910 N N . ARG A 1 115 ? 22.393 -14.101 12.866 1.00 31.33 115 ARG A N 1
ATOM 911 C CA . ARG A 1 115 ? 21.966 -13.549 11.596 1.00 31.04 115 ARG A CA 1
ATOM 912 C C . ARG A 1 115 ? 22.866 -12.450 11.048 1.00 32.09 115 ARG A C 1
ATOM 913 O O . ARG A 1 115 ? 22.837 -12.218 9.852 1.00 37.01 115 ARG A O 1
ATOM 921 N N . PHE A 1 116 ? 23.642 -11.792 11.899 1.00 34.42 116 PHE A N 1
ATOM 922 C CA . PHE A 1 116 ? 24.425 -10.625 11.482 1.00 34.15 116 PHE A CA 1
ATOM 923 C C . PHE A 1 116 ? 25.850 -10.657 11.994 1.00 36.51 116 PHE A C 1
ATOM 924 O O . PHE A 1 116 ? 26.144 -11.222 13.056 1.00 38.15 116 PHE A O 1
ATOM 932 N N . ASN A 1 117 ? 26.735 -9.981 11.264 1.00 43.76 117 ASN A N 1
ATOM 933 C CA . ASN A 1 117 ? 28.073 -9.659 11.752 1.00 40.29 117 ASN A CA 1
ATOM 934 C C . ASN A 1 117 ? 28.048 -8.224 12.252 1.00 41.97 117 ASN A C 1
ATOM 935 O O . ASN A 1 117 ? 27.802 -7.306 11.490 1.00 43.57 117 ASN A O 1
ATOM 940 N N . PHE A 1 118 ? 28.299 -8.009 13.534 1.00 43.70 118 PHE A N 1
ATOM 941 C CA . PHE A 1 118 ? 28.095 -6.679 14.138 1.00 43.14 118 PHE A CA 1
ATOM 942 C C . PHE A 1 118 ? 29.170 -5.644 13.768 1.00 44.73 118 PHE A C 1
ATOM 943 O O . PHE A 1 118 ? 28.981 -4.409 13.977 1.00 34.20 118 PHE A O 1
ATOM 951 N N . GLN A 1 119 ? 30.300 -6.109 13.225 1.00 41.95 119 GLN A N 1
ATOM 952 C CA . GLN A 1 119 ? 31.286 -5.151 12.695 1.00 44.47 119 GLN A CA 1
ATOM 953 C C . GLN A 1 119 ? 30.874 -4.692 11.295 1.00 40.32 119 GLN A C 1
ATOM 954 O O . GLN A 1 119 ? 31.377 -3.683 10.817 1.00 40.76 119 GLN A O 1
ATOM 960 N N . GLU A 1 120 ? 29.953 -5.413 10.659 1.00 39.75 120 GLU A N 1
ATOM 961 C CA . GLU A 1 120 ? 29.256 -4.927 9.466 1.00 43.45 120 GLU A CA 1
ATOM 962 C C . GLU A 1 120 ? 28.253 -3.820 9.830 1.00 39.90 120 GLU A C 1
ATOM 963 O O . GLU A 1 120 ? 27.927 -3.606 10.999 1.00 39.23 120 GLU A O 1
ATOM 969 N N . ILE A 1 121 ? 27.839 -3.088 8.805 1.00 36.32 121 ILE A N 1
ATOM 970 C CA . ILE A 1 121 ? 27.181 -1.790 8.979 1.00 34.12 121 ILE A CA 1
ATOM 971 C C . ILE A 1 121 ? 25.714 -1.935 8.648 1.00 30.12 121 ILE A C 1
ATOM 972 O O . ILE A 1 121 ? 25.337 -1.926 7.496 1.00 27.47 121 ILE A O 1
ATOM 977 N N . PHE A 1 122 ? 24.881 -2.126 9.670 1.00 27.71 122 PHE A N 1
ATOM 978 C CA . PHE A 1 122 ? 23.466 -2.255 9.402 1.00 25.94 122 PHE A CA 1
ATOM 979 C C . PHE A 1 122 ? 22.616 -1.686 10.518 1.00 22.82 122 PHE A C 1
ATOM 980 O O . PHE A 1 122 ? 23.048 -1.555 11.650 1.00 22.84 122 PHE A O 1
ATOM 988 N N . VAL A 1 123 ? 21.415 -1.337 10.115 1.00 22.51 123 VAL A N 1
ATOM 989 C CA . VAL A 1 123 ? 20.348 -0.938 11.003 1.00 21.56 123 VAL A CA 1
ATOM 990 C C . VAL A 1 123 ? 19.203 -1.870 10.691 1.00 20.77 123 VAL A C 1
ATOM 991 O O . VAL A 1 123 ? 18.924 -2.123 9.507 1.00 22.40 123 VAL A O 1
ATOM 995 N N . LEU A 1 124 ? 18.573 -2.428 11.728 1.00 19.39 124 LEU A N 1
ATOM 996 C CA . LEU A 1 124 ? 17.379 -3.239 11.560 1.00 20.55 124 LEU A CA 1
ATOM 997 C C . LEU A 1 124 ? 16.213 -2.496 12.172 1.00 21.00 124 LEU A C 1
ATOM 998 O O . LEU A 1 124 ? 16.147 -2.322 13.397 1.00 19.92 124 LEU A O 1
ATOM 1003 N N . ARG A 1 125 ? 15.268 -2.093 11.334 1.00 20.03 125 ARG A N 1
ATOM 1004 C CA . ARG A 1 125 ? 14.061 -1.443 11.829 1.00 21.29 125 ARG A CA 1
ATOM 1005 C C . ARG A 1 125 ? 13.120 -2.444 12.461 1.00 20.61 125 ARG A C 1
ATOM 1006 O O . ARG A 1 125 ? 12.850 -3.495 11.886 1.00 21.62 125 ARG A O 1
ATOM 1014 N N . LEU A 1 126 ? 12.629 -2.091 13.654 1.00 20.06 126 LEU A N 1
ATOM 1015 C CA . LEU A 1 126 ? 11.702 -2.916 14.419 1.00 20.47 126 LEU A CA 1
ATOM 1016 C C . LEU A 1 126 ? 10.282 -2.376 14.336 1.00 22.40 126 LEU A C 1
ATOM 1017 O O . LEU A 1 126 ? 9.312 -3.089 14.633 1.00 24.29 126 LEU A O 1
ATOM 1022 N N . GLU A 1 127 ? 10.187 -1.100 14.001 1.00 22.82 127 GLU A N 1
ATOM 1023 C CA . GLU A 1 127 ? 8.894 -0.450 13.925 1.00 25.76 127 GLU A CA 1
ATOM 1024 C C . GLU A 1 127 ? 8.332 -0.565 12.523 1.00 26.52 127 GLU A C 1
ATOM 1025 O O . GLU A 1 127 ? 9.049 -0.821 11.566 1.00 27.40 127 GLU A O 1
ATOM 1031 N N . THR A 1 128 ? 7.039 -0.364 12.411 1.00 28.75 128 THR A N 1
ATOM 1032 C CA . THR A 1 128 ? 6.366 -0.492 11.111 1.00 30.92 128 THR A CA 1
ATOM 1033 C C . THR A 1 128 ? 7.013 0.356 10.009 1.00 33.26 128 THR A C 1
ATOM 1034 O O . THR A 1 128 ? 7.522 1.462 10.245 1.00 32.86 128 THR A O 1
ATOM 1038 N N . PHE A 1 129 ? 7.083 -0.227 8.814 1.00 33.93 129 PHE A N 1
ATOM 1039 C CA . PHE A 1 129 ? 7.624 0.482 7.667 1.00 37.37 129 PHE A CA 1
ATOM 1040 C C . PHE A 1 129 ? 6.619 1.543 7.213 1.00 41.77 129 PHE A C 1
ATOM 1041 O O . PHE A 1 129 ? 5.449 1.226 7.040 1.00 39.81 129 PHE A O 1
ATOM 1049 N N . LEU A 1 130 ? 7.081 2.781 7.061 1.00 45.42 130 LEU A N 1
ATOM 1050 C CA . LEU A 1 130 ? 6.221 3.897 6.615 1.00 53.63 130 LEU A CA 1
ATOM 1051 C C . LEU A 1 130 ? 6.724 4.425 5.267 1.00 50.54 130 LEU A C 1
ATOM 1052 O O . LEU A 1 130 ? 7.909 4.717 5.140 1.00 48.32 130 LEU A O 1
ATOM 1057 N N . MET A 1 131 ? 5.852 4.496 4.265 1.00 51.07 131 MET A N 1
ATOM 1058 C CA . MET A 1 131 ? 6.237 5.010 2.939 1.00 49.37 131 MET A CA 1
ATOM 1059 C C . MET A 1 131 ? 6.657 6.481 3.058 1.00 42.43 131 MET A C 1
ATOM 1060 O O . MET A 1 131 ? 5.911 7.278 3.601 1.00 42.32 131 MET A O 1
ATOM 1065 N N . PRO A 1 132 ? 7.855 6.852 2.561 1.00 42.02 1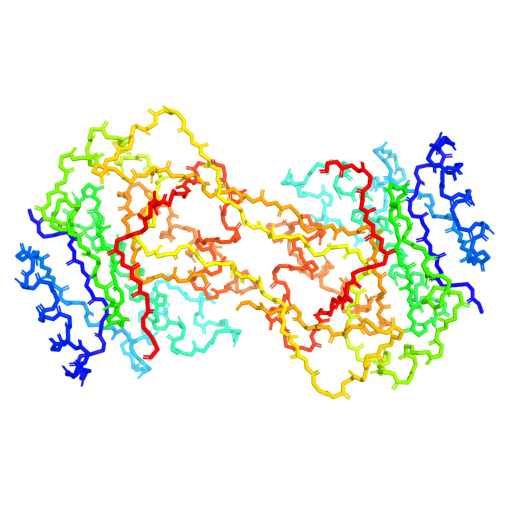32 PRO A N 1
ATOM 1066 C CA . PRO A 1 132 ? 8.301 8.243 2.695 1.00 39.80 132 PRO A CA 1
ATOM 1067 C C . PRO A 1 132 ? 7.652 9.258 1.746 1.00 40.99 132 PRO A C 1
ATOM 1068 O O . PRO A 1 132 ? 7.910 10.456 1.882 1.00 38.32 132 PRO A O 1
ATOM 1072 N N . VAL A 1 133 ? 6.859 8.784 0.792 1.00 42.72 133 VAL A N 1
ATOM 1073 C CA . VAL A 1 133 ? 6.099 9.686 -0.096 1.00 42.60 133 VAL A CA 1
ATOM 1074 C C . VAL A 1 133 ? 4.712 9.110 -0.310 1.00 40.98 133 VAL A C 1
ATOM 1075 O O . VAL A 1 133 ? 4.586 7.918 -0.551 1.00 38.65 133 VAL A O 1
ATOM 1079 N N . GLN A 1 134 ? 3.684 9.948 -0.180 1.00 43.76 134 GLN A N 1
ATOM 1080 C CA . GLN A 1 134 ? 2.299 9.517 -0.353 1.00 45.40 134 GLN A CA 1
ATOM 1081 C C . GLN A 1 134 ? 1.561 10.463 -1.289 1.00 39.80 134 GLN A C 1
ATOM 1082 O O . GLN A 1 134 ? 1.899 11.630 -1.365 1.00 35.84 134 GLN A O 1
ATOM 1088 N N . LEU A 1 135 ? 0.533 9.958 -1.953 1.00 38.19 135 LEU A N 1
ATOM 1089 C CA . LEU A 1 135 ? -0.358 10.821 -2.744 1.00 38.85 135 LEU A CA 1
ATOM 1090 C C . LEU A 1 135 ? -1.494 11.387 -1.915 1.00 39.75 135 LEU A C 1
ATOM 1091 O O . LEU A 1 135 ? -2.175 10.632 -1.240 1.00 42.81 135 LEU A O 1
ATOM 1096 N N . GLU A 1 136 ? -1.693 12.701 -1.974 1.00 39.11 136 GLU A N 1
ATOM 1097 C CA . GLU A 1 136 ? -2.821 13.372 -1.319 1.00 42.55 136 GLU A CA 1
ATOM 1098 C C . GLU A 1 136 ? -3.761 13.992 -2.367 1.00 42.54 136 GLU A C 1
ATOM 1099 O O . GLU A 1 136 ? -3.307 14.621 -3.314 1.00 34.77 136 GLU A O 1
ATOM 1105 N N . LYS A 1 137 ? -5.071 13.846 -2.207 1.00 42.83 137 LYS A N 1
ATOM 1106 C CA . LYS A 1 137 ? -6.002 14.595 -3.053 1.00 42.22 137 LYS A CA 1
ATOM 1107 C C . LYS A 1 137 ? -5.950 16.066 -2.697 1.00 37.77 137 LYS A C 1
ATOM 1108 O O . LYS A 1 137 ? -5.521 16.419 -1.617 1.00 37.65 137 LYS A O 1
ATOM 1114 N N . GLN A 1 138 ? -6.360 16.929 -3.624 1.00 35.35 138 GLN A N 1
ATOM 1115 C CA . GLN A 1 138 ? -6.444 18.360 -3.370 1.00 35.40 138 GLN A CA 1
ATOM 1116 C C . GLN A 1 138 ? -7.637 18.981 -4.098 1.00 35.09 138 GLN A C 1
ATOM 1117 O O . GLN A 1 138 ? -8.209 18.369 -4.981 1.00 35.34 138 GLN A O 1
ATOM 1123 N N . THR A 1 139 ? -8.003 20.191 -3.700 1.00 40.41 139 THR A N 1
ATOM 1124 C CA . THR A 1 139 ? -9.232 20.836 -4.169 1.00 45.56 139 THR A CA 1
ATOM 1125 C C . THR A 1 139 ? -9.012 22.046 -5.064 1.00 42.56 139 THR A C 1
ATOM 1126 O O . THR A 1 139 ? -9.926 22.443 -5.782 1.00 48.38 139 THR A O 1
ATOM 1130 N N . GLN A 1 140 ? -7.833 22.654 -5.023 1.00 38.72 140 GLN A N 1
ATOM 1131 C CA . GLN A 1 140 ? -7.623 23.915 -5.723 1.00 40.65 140 GLN A CA 1
ATOM 1132 C C . GLN A 1 140 ? -7.615 23.699 -7.240 1.00 37.48 140 GLN A C 1
ATOM 1133 O O . GLN A 1 140 ? -8.185 24.510 -7.993 1.00 37.08 140 GLN A O 1
ATOM 1139 N N . ILE A 1 141 ? -6.989 22.600 -7.680 1.00 30.79 141 ILE A N 1
ATOM 1140 C CA . ILE A 1 141 ? -6.821 22.331 -9.109 1.00 28.44 141 ILE A CA 1
ATOM 1141 C C . ILE A 1 141 ? -7.819 21.292 -9.599 1.00 27.94 141 ILE A C 1
ATOM 1142 O O . ILE A 1 141 ? -7.784 20.145 -9.188 1.00 27.39 141 ILE A O 1
ATOM 1147 N N . PRO A 1 142 ? -8.739 21.668 -10.504 1.00 29.15 142 PRO A N 1
ATOM 1148 C CA . PRO A 1 142 ? -9.735 20.682 -10.915 1.00 27.39 142 PRO A CA 1
ATOM 1149 C C . PRO A 1 142 ? -9.173 19.522 -11.735 1.00 28.62 142 PRO A C 1
ATOM 1150 O O . PRO A 1 142 ? -8.132 19.679 -12.401 1.00 25.44 142 PRO A O 1
ATOM 1154 N N . PRO A 1 143 ? -9.834 18.360 -11.682 1.00 28.63 143 PRO A N 1
ATOM 1155 C CA . PRO A 1 143 ? -9.410 17.224 -12.463 1.00 29.39 143 PRO A CA 1
ATOM 1156 C C . PRO A 1 143 ? -9.591 17.510 -13.941 1.00 27.54 143 PRO A C 1
ATOM 1157 O O . PRO A 1 143 ? -10.206 18.522 -14.317 1.00 27.03 143 PRO A O 1
ATOM 1161 N N . PHE A 1 144 ? -9.010 16.660 -14.763 1.00 28.02 144 PHE A N 1
ATOM 1162 C CA . PHE A 1 144 ? -9.122 16.782 -16.198 1.00 24.97 144 PHE A CA 1
ATOM 1163 C C . PHE A 1 144 ? -9.325 15.417 -16.833 1.00 26.21 144 PHE A C 1
ATOM 1164 O O . PHE A 1 144 ? -8.574 14.486 -16.564 1.00 26.68 144 PHE A O 1
ATOM 1172 N N . GLN A 1 145 ? -10.363 15.306 -17.654 1.00 28.79 145 GLN A N 1
ATOM 1173 C CA . GLN A 1 145 ? -10.665 14.069 -18.399 1.00 32.16 145 GLN A CA 1
ATOM 1174 C C . GLN A 1 145 ? -10.724 12.853 -17.466 1.00 33.78 145 GLN A C 1
ATOM 1175 O O . GLN A 1 145 ? -10.169 11.799 -17.762 1.00 36.17 145 GLN A O 1
ATOM 1181 N N . GLN A 1 146 ? -11.372 13.049 -16.330 1.00 32.69 146 GLN A N 1
ATOM 1182 C CA . GLN A 1 146 ? -11.566 12.067 -15.271 1.00 38.39 146 GLN A CA 1
ATOM 1183 C C . GLN A 1 146 ? -10.282 11.561 -14.623 1.00 38.77 146 GLN A C 1
ATOM 1184 O O . GLN A 1 146 ? -10.232 10.457 -14.084 1.00 39.51 146 GLN A O 1
ATOM 1190 N N . ARG A 1 147 ? -9.245 12.386 -14.667 1.00 33.59 147 ARG A N 1
ATOM 1191 C CA . ARG A 1 147 ? -8.038 12.103 -13.914 1.00 32.63 147 ARG A CA 1
ATOM 1192 C C . ARG A 1 147 ? -7.851 13.181 -12.882 1.00 29.82 147 ARG A C 1
ATOM 1193 O O . ARG A 1 147 ? -7.958 14.391 -13.186 1.00 30.20 147 ARG A O 1
ATOM 1201 N N . ASP A 1 148 ? -7.580 12.762 -11.650 1.00 30.04 148 ASP A N 1
ATOM 1202 C CA . ASP A 1 148 ? -7.273 13.705 -10.606 1.00 28.27 148 ASP A CA 1
ATOM 1203 C C . ASP A 1 148 ? -5.848 14.185 -10.706 1.00 26.96 148 ASP A C 1
ATOM 1204 O O . ASP A 1 148 ? -4.969 13.511 -11.244 1.00 27.10 148 ASP A O 1
ATOM 1209 N N . ILE A 1 149 ? -5.640 15.376 -10.175 1.00 25.85 149 ILE A N 1
ATOM 1210 C CA . ILE A 1 149 ? -4.329 15.911 -9.985 1.00 26.25 149 ILE A CA 1
ATOM 1211 C C . ILE A 1 149 ? -4.098 15.808 -8.482 1.00 26.99 149 ILE A C 1
ATOM 1212 O O . ILE A 1 149 ? -4.681 16.563 -7.691 1.00 29.33 149 ILE A O 1
ATOM 1217 N N . ASP A 1 150 ? -3.301 14.831 -8.084 1.00 25.96 150 ASP A N 1
ATOM 1218 C CA . ASP A 1 150 ? -2.915 14.670 -6.679 1.00 28.00 150 ASP A CA 1
ATOM 1219 C C . ASP A 1 150 ? -1.594 15.356 -6.378 1.00 29.56 150 ASP A C 1
ATOM 1220 O O . ASP A 1 150 ? -0.833 15.686 -7.287 1.00 28.38 150 ASP A O 1
ATOM 1225 N N . ILE A 1 151 ? -1.326 15.591 -5.099 1.00 28.70 151 ILE A N 1
ATOM 1226 C CA . ILE A 1 151 ? -0.059 16.169 -4.674 1.00 29.44 151 ILE A CA 1
ATOM 1227 C C . ILE A 1 151 ? 0.798 15.063 -4.040 1.00 31.51 151 ILE A C 1
ATOM 1228 O O . ILE A 1 151 ? 0.310 14.256 -3.271 1.00 29.50 151 ILE A O 1
ATOM 1233 N N . LEU A 1 152 ? 2.078 15.035 -4.380 1.00 27.26 152 LEU A N 1
ATOM 1234 C CA . LEU A 1 152 ? 3.048 14.166 -3.711 1.00 31.96 152 LEU A CA 1
ATOM 1235 C C . LEU A 1 152 ? 3.477 14.863 -2.441 1.00 33.67 152 LEU A C 1
ATOM 1236 O O . LEU A 1 152 ? 3.953 15.994 -2.464 1.00 35.62 152 LEU A O 1
ATOM 1241 N N . THR A 1 153 ? 3.318 14.179 -1.318 1.00 32.61 153 THR A N 1
ATOM 1242 C CA . THR A 1 153 ? 3.729 14.729 -0.022 1.00 33.32 153 THR A CA 1
ATOM 1243 C C . THR A 1 153 ? 4.711 13.755 0.649 1.00 33.26 153 THR A C 1
ATOM 1244 O O . THR A 1 153 ? 4.637 12.547 0.438 1.00 33.25 153 THR A O 1
ATOM 1248 N N . SER A 1 154 ? 5.623 14.314 1.423 1.00 37.38 154 SER A N 1
ATOM 1249 C CA . SER A 1 154 ? 6.664 13.526 2.086 1.00 40.51 154 SER A CA 1
ATOM 1250 C C . SER A 1 154 ? 6.179 13.156 3.479 1.00 40.52 154 SER A C 1
ATOM 1251 O O . SER A 1 154 ? 5.345 13.854 4.093 1.00 40.74 154 SER A O 1
ATOM 1254 N N . LYS A 1 155 ? 6.663 12.015 3.943 1.00 38.14 155 LYS A N 1
ATOM 1255 C CA . LYS A 1 155 ? 6.349 11.499 5.267 1.00 41.81 155 LYS A CA 1
ATOM 1256 C C . LYS A 1 155 ? 7.689 11.087 5.837 1.00 38.39 155 LYS A C 1
ATOM 1257 O O . LYS A 1 155 ? 8.576 10.687 5.081 1.00 38.24 155 LYS A O 1
ATOM 1263 N N . HIS A 1 156 ? 7.850 11.203 7.147 1.00 38.25 156 HIS A N 1
ATOM 1264 C CA . HIS A 1 156 ? 9.125 10.852 7.745 1.00 36.75 156 HIS A CA 1
ATOM 1265 C C . HIS A 1 156 ? 9.102 9.349 8.056 1.00 36.10 156 HIS A C 1
ATOM 1266 O O . HIS A 1 156 ? 8.070 8.789 8.411 1.00 35.83 156 HIS A O 1
ATOM 1273 N N . PHE A 1 157 ? 10.239 8.691 7.865 1.00 32.32 157 PHE A N 1
ATOM 1274 C CA . PHE A 1 157 ? 10.436 7.364 8.371 1.00 35.10 157 PHE A CA 1
ATOM 1275 C C . PHE A 1 157 ? 10.532 7.570 9.882 1.00 32.09 157 PHE A C 1
ATOM 1276 O O . PHE A 1 157 ? 11.092 8.544 10.346 1.00 36.10 157 PHE A O 1
ATOM 1284 N N . GLY A 1 158 ? 10.016 6.655 10.658 1.00 35.91 158 GLY A N 1
ATOM 1285 C CA . GLY A 1 158 ? 10.215 6.765 12.093 1.00 29.31 158 GLY A CA 1
ATOM 1286 C C . GLY A 1 158 ? 11.640 6.445 12.478 1.00 25.83 158 GLY A C 1
ATOM 1287 O O . GLY A 1 158 ? 12.314 5.717 11.743 1.00 25.38 158 GLY A O 1
ATOM 1288 N N . THR A 1 159 ? 12.075 6.989 13.615 1.00 23.45 159 THR A N 1
ATOM 1289 C CA . THR A 1 159 ? 13.306 6.514 14.262 1.00 23.01 159 THR A CA 1
ATOM 1290 C C . THR A 1 159 ? 12.959 6.012 15.658 1.00 21.92 159 THR A C 1
ATOM 1291 O O . THR A 1 159 ? 13.756 6.104 16.584 1.00 20.82 159 THR A O 1
ATOM 1295 N N . ALA A 1 160 ? 11.767 5.424 15.803 1.00 20.81 160 ALA A N 1
ATOM 1296 C CA . ALA A 1 160 ? 11.269 5.058 17.119 1.00 21.43 160 ALA A CA 1
ATOM 1297 C C . ALA A 1 160 ? 11.603 3.652 17.594 1.00 19.11 160 ALA A C 1
ATOM 1298 O O . ALA A 1 160 ? 11.269 3.294 18.722 1.00 20.49 160 ALA A O 1
ATOM 1300 N N . GLY A 1 161 ? 12.234 2.842 16.740 1.00 19.19 161 GLY A N 1
ATOM 1301 C CA . GLY A 1 161 ? 12.574 1.476 17.121 1.00 19.13 161 GLY A CA 1
ATOM 1302 C C . GLY A 1 161 ? 13.484 0.796 16.134 1.00 20.25 161 GLY A C 1
ATOM 1303 O O . GLY A 1 161 ? 13.052 0.402 15.043 1.00 21.05 161 GLY A O 1
ATOM 1304 N N . TYR A 1 162 ? 14.762 0.669 16.496 1.00 18.90 162 TYR A N 1
ATOM 1305 C CA . TYR A 1 162 ? 15.699 0.040 15.605 1.00 19.23 162 TYR A CA 1
ATOM 1306 C C . TYR A 1 162 ? 16.870 -0.543 16.373 1.00 18.91 162 TYR A C 1
ATOM 1307 O O . TYR A 1 162 ? 17.205 -0.060 17.442 1.00 18.30 162 TYR A O 1
ATOM 1316 N N . VAL A 1 163 ? 17.460 -1.598 15.802 1.00 18.94 163 VAL A N 1
ATOM 1317 C CA . VAL A 1 163 ? 18.735 -2.132 16.247 1.00 18.84 163 VAL A CA 1
ATOM 1318 C C . VAL A 1 163 ? 19.829 -1.560 15.360 1.00 19.84 163 VAL A C 1
ATOM 1319 O O . VAL A 1 163 ? 19.679 -1.519 14.113 1.00 19.89 163 VAL A O 1
ATOM 1323 N N . ILE A 1 164 ? 20.942 -1.157 15.954 1.00 18.80 164 ILE A N 1
ATOM 1324 C CA . ILE A 1 164 ? 22.063 -0.639 15.164 1.00 19.40 164 ILE A CA 1
ATOM 1325 C C . ILE A 1 164 ? 23.324 -1.382 15.603 1.00 21.42 164 ILE A C 1
ATOM 1326 O O . ILE A 1 164 ? 23.566 -1.552 16.783 1.00 22.46 164 ILE A O 1
ATOM 1331 N N . SER A 1 165 ? 24.084 -1.855 14.617 1.00 20.75 165 SER A N 1
ATOM 1332 C CA . SER A 1 165 ? 25.292 -2.604 14.901 1.00 23.82 165 SER A CA 1
ATOM 1333 C C . SER A 1 165 ? 26.354 -1.587 15.308 1.00 24.68 165 SER A C 1
ATOM 1334 O O . SER A 1 165 ? 26.259 -0.403 14.985 1.00 22.68 165 SER A O 1
ATOM 1337 N N . GLN A 1 166 ? 27.368 -2.053 16.013 1.00 25.38 166 GLN A N 1
ATOM 1338 C CA . GLN A 1 166 ? 28.485 -1.187 16.370 1.00 28.58 166 GLN A CA 1
ATOM 1339 C C . GLN A 1 166 ? 29.069 -0.591 15.107 1.00 25.82 166 GLN A C 1
ATOM 1340 O O . GLN A 1 166 ? 29.413 0.592 15.088 1.00 27.02 166 GLN A O 1
ATOM 1346 N N . GLY A 1 167 ? 29.166 -1.403 14.053 1.00 26.81 167 GLY A N 1
ATOM 1347 C CA . GLY A 1 167 ? 29.646 -0.940 12.763 1.00 26.45 167 GLY A CA 1
ATOM 1348 C C . GLY A 1 167 ? 28.898 0.295 12.267 1.00 26.41 167 GLY A C 1
ATOM 1349 O O . GLY A 1 167 ? 29.494 1.276 11.788 1.00 25.44 167 GLY A O 1
ATOM 1350 N N . ALA A 1 168 ? 27.570 0.210 12.323 1.00 25.04 168 ALA A N 1
ATOM 1351 C CA . ALA A 1 168 ? 26.722 1.305 11.867 1.00 23.21 168 ALA A CA 1
ATOM 1352 C C . ALA A 1 168 ? 26.773 2.512 12.798 1.00 21.71 168 ALA A C 1
ATOM 1353 O O . ALA A 1 168 ? 26.670 3.645 12.323 1.00 24.45 168 ALA A O 1
ATOM 1355 N N . ALA A 1 169 ? 26.966 2.287 14.101 1.00 20.72 169 ALA A N 1
ATOM 1356 C CA . ALA A 1 169 ? 27.091 3.375 15.051 1.00 22.34 169 ALA A CA 1
ATOM 1357 C C . ALA A 1 169 ? 28.305 4.199 14.686 1.00 24.16 169 ALA A C 1
ATOM 1358 O O . ALA A 1 169 ? 28.243 5.436 14.585 1.00 23.28 169 ALA A O 1
ATOM 1360 N N . LYS A 1 170 ? 29.421 3.501 14.453 1.00 26.25 170 LYS A N 1
ATOM 1361 C CA . LYS A 1 170 ? 30.647 4.189 13.991 1.00 28.15 170 LYS A CA 1
ATOM 1362 C C . LYS A 1 170 ? 30.439 4.932 12.682 1.00 26.86 170 LYS A C 1
ATOM 1363 O O . LYS A 1 170 ? 30.829 6.098 12.543 1.00 28.62 170 LYS A O 1
ATOM 1369 N N . TYR A 1 171 ? 29.817 4.274 11.726 1.00 26.41 171 TYR A N 1
ATOM 1370 C CA . TYR A 1 171 ? 29.531 4.875 10.430 1.00 27.96 171 TYR A CA 1
ATOM 1371 C C . TYR A 1 171 ? 28.677 6.123 10.516 1.00 24.62 171 TYR A C 1
ATOM 1372 O O . TYR A 1 171 ? 29.017 7.166 9.927 1.00 23.54 171 TYR A O 1
ATOM 1381 N N . LEU A 1 172 ? 27.582 6.051 11.282 1.00 23.59 172 LEU A N 1
ATOM 1382 C CA . LEU A 1 172 ? 26.680 7.188 11.381 1.00 22.82 172 LEU A CA 1
ATOM 1383 C C . LEU A 1 172 ? 27.293 8.350 12.176 1.00 23.32 172 LEU A C 1
ATOM 1384 O O . LEU A 1 172 ? 27.085 9.504 11.816 1.00 23.12 172 LEU A O 1
ATOM 1389 N N . ILE A 1 173 ? 28.040 8.056 13.238 1.00 22.60 173 ILE A N 1
ATOM 1390 C CA . ILE A 1 173 ? 28.750 9.107 13.955 1.00 24.55 173 ILE A CA 1
ATOM 1391 C C . ILE A 1 173 ? 29.678 9.848 12.982 1.00 24.34 173 ILE A C 1
ATOM 1392 O O . ILE A 1 173 ? 29.648 11.075 12.893 1.00 25.06 173 ILE A O 1
ATOM 1397 N N . ALA A 1 174 ? 30.474 9.100 12.234 1.00 25.57 174 ALA A N 1
ATOM 1398 C CA . ALA A 1 174 ? 31.421 9.710 11.288 1.00 28.02 174 ALA A CA 1
ATOM 1399 C C . ALA A 1 174 ? 30.680 10.461 10.180 1.00 28.99 174 ALA A C 1
ATOM 1400 O O . ALA A 1 174 ? 31.069 11.559 9.785 1.00 30.14 174 ALA A O 1
ATOM 1402 N N . LEU A 1 175 ? 29.598 9.884 9.677 1.00 27.33 175 LEU A N 1
ATOM 1403 C CA . LEU A 1 175 ? 28.810 10.554 8.657 1.00 27.01 175 LEU A CA 1
ATOM 1404 C C . LEU A 1 175 ? 28.278 11.899 9.116 1.00 26.18 175 LEU A C 1
ATOM 1405 O O . LEU A 1 175 ? 28.470 12.924 8.442 1.00 27.37 175 LEU A O 1
ATOM 1410 N N . PHE A 1 176 ? 27.640 11.927 10.289 1.00 25.52 176 PHE A N 1
ATOM 1411 C CA . PHE A 1 176 ? 27.066 13.166 10.779 1.00 25.25 176 PHE A CA 1
ATOM 1412 C C . PHE A 1 176 ? 28.125 14.228 11.100 1.00 26.44 176 PHE A C 1
ATOM 1413 O O . PHE A 1 176 ? 27.851 15.412 10.971 1.00 27.81 176 PHE A O 1
ATOM 1421 N N . GLU A 1 177 ? 29.298 13.797 11.546 1.00 26.69 177 GLU A N 1
ATOM 1422 C CA . GLU A 1 177 ? 30.414 14.719 11.785 1.00 28.09 177 GLU A CA 1
ATOM 1423 C C . GLU A 1 177 ? 30.951 15.311 10.495 1.00 31.49 177 GLU A C 1
ATOM 1424 O O . GLU A 1 177 ? 31.419 16.442 10.504 1.00 32.88 177 GLU A O 1
ATOM 1430 N N . LYS A 1 178 ? 30.879 14.555 9.403 1.00 31.39 178 LYS A N 1
ATOM 1431 C CA . LYS A 1 178 ? 31.490 14.937 8.097 1.00 34.40 178 LYS A CA 1
ATOM 1432 C C . LYS A 1 178 ? 30.538 15.778 7.255 1.00 34.08 178 LYS A C 1
ATOM 1433 O O . LYS A 1 178 ? 30.980 16.547 6.389 1.00 32.24 178 LYS A O 1
ATOM 1439 N N . LEU A 1 179 ? 29.237 15.683 7.524 1.00 30.45 179 LEU A N 1
ATOM 1440 C CA . LEU A 1 179 ? 28.275 16.500 6.796 1.00 30.85 179 LEU A CA 1
ATOM 1441 C C . LEU A 1 179 ? 28.531 17.980 7.055 1.00 30.44 179 LEU A C 1
ATOM 1442 O O . LEU A 1 179 ? 28.796 18.385 8.185 1.00 28.42 179 LEU A O 1
ATOM 1447 N N . THR A 1 180 ? 28.432 18.805 6.014 1.00 28.55 180 THR A N 1
ATOM 1448 C CA . THR A 1 180 ? 28.423 20.239 6.208 1.00 29.23 180 THR A CA 1
ATOM 1449 C C . THR A 1 180 ? 27.076 20.696 6.712 1.00 29.98 180 THR A C 1
ATOM 1450 O O . THR A 1 180 ? 26.064 19.999 6.599 1.00 28.30 180 THR A O 1
ATOM 1454 N N . THR A 1 181 ? 27.034 21.909 7.235 1.00 30.00 181 THR A N 1
ATOM 1455 C CA . THR A 1 181 ? 25.804 22.488 7.705 1.00 27.89 181 THR A CA 1
ATOM 1456 C C . THR A 1 181 ? 24.715 22.397 6.631 1.00 30.72 181 THR A C 1
ATOM 1457 O O . THR A 1 181 ? 23.585 22.026 6.934 1.00 31.42 181 THR A O 1
ATOM 1461 N N . GLU A 1 182 ? 25.061 22.712 5.384 1.00 30.67 182 GLU A N 1
ATOM 1462 C CA . GLU A 1 182 ? 24.071 22.699 4.307 1.00 33.20 182 GLU A CA 1
ATOM 1463 C C . GLU A 1 182 ? 23.542 21.279 4.043 1.00 33.07 182 GLU A C 1
ATOM 1464 O O . GLU A 1 182 ? 22.378 21.113 3.661 1.00 34.46 182 GLU A O 1
ATOM 1470 N N . GLU A 1 183 ? 24.391 20.277 4.243 1.00 33.74 183 GLU A N 1
ATOM 1471 C CA . GLU A 1 183 ? 24.030 18.862 4.008 1.00 33.14 183 GLU A CA 1
ATOM 1472 C C . GLU A 1 183 ? 23.234 18.209 5.149 1.00 33.44 183 GLU A C 1
ATOM 1473 O O . GLU A 1 183 ? 22.699 17.112 4.999 1.00 29.71 183 GLU A O 1
ATOM 1479 N N . ILE A 1 184 ? 23.167 18.854 6.303 1.00 32.80 184 ILE A N 1
ATOM 1480 C CA . ILE A 1 184 ? 22.375 18.310 7.412 1.00 32.28 184 ILE A CA 1
ATOM 1481 C C . ILE A 1 184 ? 20.888 18.214 7.043 1.00 33.73 184 ILE A C 1
ATOM 1482 O O . ILE A 1 184 ? 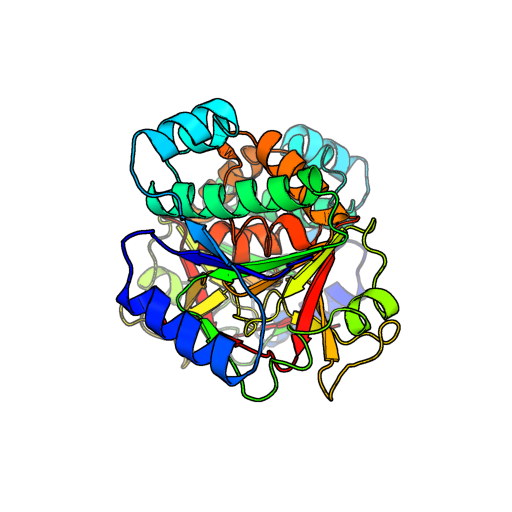20.324 19.118 6.443 1.00 34.73 184 ILE A O 1
ATOM 1487 N N . LYS A 1 185 ? 20.294 17.084 7.408 1.00 31.48 185 LYS A N 1
ATOM 1488 C CA . LYS A 1 185 ? 18.852 16.858 7.310 1.00 32.46 185 LYS A CA 1
ATOM 1489 C C . LYS A 1 185 ? 18.392 16.155 8.593 1.00 30.47 185 LYS A C 1
ATOM 1490 O O . LYS A 1 185 ? 19.230 15.660 9.355 1.00 29.09 185 LYS A O 1
ATOM 1496 N N . PRO A 1 186 ? 17.070 16.090 8.828 1.00 30.91 186 PRO A N 1
ATOM 1497 C CA . PRO A 1 186 ? 16.603 15.379 10.016 1.00 29.64 186 PRO A CA 1
ATOM 1498 C C . PRO A 1 186 ? 17.106 13.944 10.035 1.00 27.16 186 PRO A C 1
ATOM 1499 O O . PRO A 1 186 ? 17.376 13.342 8.982 1.00 28.00 186 PRO A O 1
ATOM 1503 N N . ILE A 1 187 ? 17.294 13.427 11.242 1.00 25.44 187 ILE A N 1
ATOM 1504 C CA . ILE A 1 187 ? 17.906 12.141 11.435 1.00 24.29 187 ILE A CA 1
ATOM 1505 C C . ILE A 1 187 ? 17.248 11.029 10.594 1.00 25.12 187 ILE A C 1
ATOM 1506 O O . ILE A 1 187 ? 17.948 10.207 10.012 1.00 25.15 187 ILE A O 1
ATOM 1511 N N . ASP A 1 188 ? 15.911 11.014 10.529 1.00 25.87 188 ASP A N 1
ATOM 1512 C CA . ASP A 1 188 ? 15.253 9.969 9.748 1.00 27.79 188 ASP A CA 1
ATOM 1513 C C . ASP A 1 188 ? 15.640 10.007 8.268 1.00 27.77 188 ASP A C 1
ATOM 1514 O O . ASP A 1 188 ? 15.767 8.953 7.648 1.00 27.33 188 ASP A O 1
ATOM 1519 N N . GLU A 1 189 ? 15.831 11.211 7.714 1.00 28.07 189 GLU A N 1
ATOM 1520 C CA A GLU A 1 189 ? 16.182 11.363 6.311 0.50 29.91 189 GLU A CA 1
ATOM 1521 C CA B GLU A 1 189 ? 16.179 11.366 6.311 0.50 30.87 189 GLU A CA 1
ATOM 1522 C C . GLU A 1 189 ? 17.592 10.856 6.028 1.00 31.07 189 GLU A C 1
ATOM 1523 O O . GLU A 1 189 ? 17.831 10.216 5.010 1.00 33.26 189 GLU A O 1
ATOM 1534 N N . ILE A 1 190 ? 18.517 11.101 6.952 1.00 28.00 190 ILE A N 1
ATOM 1535 C CA . ILE A 1 190 ? 19.883 10.634 6.779 1.00 28.84 190 ILE A CA 1
ATOM 1536 C C . ILE A 1 190 ? 19.955 9.124 6.958 1.00 29.63 190 ILE A C 1
ATOM 1537 O O . ILE A 1 190 ? 20.509 8.415 6.099 1.00 32.04 190 ILE A O 1
ATOM 1542 N N . MET A 1 191 ? 19.343 8.608 8.018 1.00 27.39 191 MET A N 1
ATOM 1543 C CA . MET A 1 191 ? 19.396 7.163 8.279 1.00 27.34 191 MET A CA 1
ATOM 1544 C C . MET A 1 191 ? 18.685 6.298 7.254 1.00 29.68 191 MET A C 1
ATOM 1545 O O . MET A 1 191 ? 19.180 5.240 6.910 1.00 28.59 191 MET A O 1
ATOM 1550 N N . PHE A 1 192 ? 17.498 6.710 6.823 1.00 28.36 192 PHE A N 1
ATOM 1551 C CA . PHE A 1 192 ? 16.610 5.807 6.100 1.00 32.47 192 PHE A CA 1
ATOM 1552 C C . PHE A 1 192 ? 16.220 6.204 4.686 1.00 39.65 192 PHE A C 1
ATOM 1553 O O . PHE A 1 192 ? 15.462 5.480 4.038 1.00 41.55 192 PHE A O 1
ATOM 1561 N N . ASN A 1 193 ? 16.761 7.300 4.189 1.00 44.19 193 ASN A N 1
ATOM 1562 C CA . ASN A 1 193 ? 16.406 7.740 2.820 1.00 52.32 193 ASN A CA 1
ATOM 1563 C C . ASN A 1 193 ? 17.713 7.970 2.073 1.00 55.01 193 ASN A C 1
ATOM 1564 O O . ASN A 1 193 ? 18.143 7.117 1.280 1.00 62.09 193 ASN A O 1
ATOM 1569 N N . GLN A 1 194 ? 18.382 9.071 2.408 1.00 61.31 194 GLN A N 1
ATOM 1570 C CA . GLN A 1 194 ? 19.654 9.454 1.803 1.00 68.14 194 GLN A CA 1
ATOM 1571 C C . GLN A 1 194 ? 20.602 8.281 1.672 1.00 73.67 194 GLN A C 1
ATOM 1572 O O . GLN A 1 194 ? 21.110 7.972 0.594 1.00 77.12 194 GLN A O 1
ATOM 1578 N N . GLN A 1 195 ? 20.827 7.624 2.801 1.00 79.24 195 GLN A N 1
ATOM 1579 C CA . GLN A 1 195 ? 21.958 6.726 2.930 1.00 81.57 195 GLN A CA 1
ATOM 1580 C C . GLN A 1 195 ? 21.679 5.299 2.462 1.00 89.41 195 GLN A C 1
ATOM 1581 O O . GLN A 1 195 ? 22.611 4.480 2.432 1.00 91.04 195 GLN A O 1
ATOM 1587 N N . ILE A 1 196 ? 20.430 5.015 2.059 1.00 98.15 196 ILE A N 1
ATOM 1588 C CA . ILE A 1 196 ? 20.053 3.692 1.558 1.00 100.52 196 ILE A CA 1
ATOM 1589 C C . ILE A 1 196 ? 20.937 3.235 0.391 1.00 103.20 196 ILE A C 1
ATOM 1590 O O . ILE A 1 196 ? 21.215 2.034 0.271 1.00 102.39 196 ILE A O 1
ATOM 1595 N N . ASN A 1 197 ? 21.368 4.177 -0.452 1.00 101.92 197 ASN A N 1
ATOM 1596 C CA . ASN A 1 197 ? 22.261 3.841 -1.583 1.00 102.46 197 ASN A CA 1
ATOM 1597 C C . ASN A 1 197 ? 23.737 3.575 -1.171 1.00 99.75 197 ASN A C 1
ATOM 1598 O O . ASN A 1 197 ? 24.423 2.746 -1.791 1.00 87.07 197 ASN A O 1
ATOM 1603 N N . ALA A 1 198 ? 24.189 4.235 -0.103 1.00 100.29 198 ALA A N 1
ATOM 1604 C CA . ALA A 1 198 ? 25.574 4.123 0.372 1.00 96.63 198 ALA A CA 1
ATOM 1605 C C . ALA A 1 198 ? 26.061 2.680 0.450 1.00 89.86 198 ALA A C 1
ATOM 1606 O O . ALA A 1 198 ? 25.335 1.790 0.900 1.00 88.39 198 ALA A O 1
ATOM 1608 N N . THR A 1 199 ? 27.307 2.473 0.031 1.00 81.02 199 THR A N 1
ATOM 1609 C CA . THR A 1 199 ? 27.811 1.133 -0.305 1.00 78.54 199 THR A CA 1
ATOM 1610 C C . THR A 1 199 ? 27.743 0.072 0.827 1.00 67.90 199 THR A C 1
ATOM 1611 O O . THR A 1 199 ? 27.019 -0.922 0.679 1.00 64.89 199 THR A O 1
ATOM 1615 N N . ASP A 1 200 ? 28.453 0.279 1.939 1.00 56.21 200 ASP A N 1
ATOM 1616 C CA . ASP A 1 200 ? 28.534 -0.740 2.990 1.00 50.51 200 ASP A CA 1
ATOM 1617 C C . ASP A 1 200 ? 27.338 -0.682 3.961 1.00 44.03 200 ASP A C 1
ATOM 1618 O O . ASP A 1 200 ? 27.126 -1.608 4.730 1.00 40.41 200 ASP A O 1
ATOM 1623 N N . TYR A 1 201 ? 26.559 0.390 3.890 1.00 39.47 201 TYR A N 1
ATOM 1624 C CA . TYR A 1 201 ? 25.492 0.632 4.858 1.00 35.29 201 TYR A CA 1
ATOM 1625 C C . TYR A 1 201 ? 24.194 -0.005 4.392 1.00 32.65 201 TYR A C 1
ATOM 1626 O O . TYR A 1 201 ? 23.686 0.323 3.322 1.00 32.86 201 TYR A O 1
ATOM 1635 N N . ARG A 1 202 ? 23.632 -0.895 5.207 1.00 30.63 202 ARG A N 1
ATOM 1636 C CA . ARG A 1 202 ? 22.436 -1.632 4.839 1.00 30.49 202 ARG A CA 1
ATOM 1637 C C . ARG A 1 202 ? 21.338 -1.353 5.866 1.00 27.70 202 ARG A C 1
ATOM 1638 O O . ARG A 1 202 ? 21.606 -1.398 7.067 1.00 28.28 202 ARG A O 1
ATOM 1646 N N . VAL A 1 203 ? 20.121 -1.118 5.403 1.00 27.60 203 VAL A N 1
ATOM 1647 C CA . VAL A 1 203 ? 18.956 -1.002 6.298 1.00 27.55 203 VAL A CA 1
ATOM 1648 C C . VAL A 1 203 ? 18.050 -2.191 6.047 1.00 26.98 203 VAL A C 1
ATOM 1649 O O . VAL A 1 203 ? 17.648 -2.461 4.908 1.00 28.35 203 VAL A O 1
ATOM 1653 N N . TYR A 1 204 ? 17.757 -2.906 7.108 1.00 23.59 204 TYR A N 1
ATOM 1654 C CA . TYR A 1 204 ? 16.808 -4.001 7.076 1.00 23.81 204 TYR A CA 1
ATOM 1655 C C . TYR A 1 204 ? 15.537 -3.625 7.821 1.00 24.21 204 TYR A C 1
ATOM 1656 O O . TYR A 1 204 ? 15.494 -2.669 8.608 1.00 23.68 204 TYR A O 1
ATOM 1665 N N . GLN A 1 205 ? 14.486 -4.373 7.522 1.00 23.79 205 GLN A N 1
ATOM 1666 C CA . GLN A 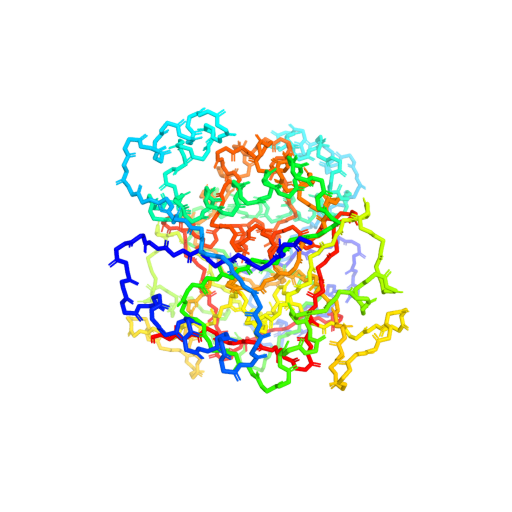1 205 ? 13.150 -4.135 8.094 1.00 24.72 205 GLN A CA 1
ATOM 1667 C C . GLN A 1 205 ? 12.556 -5.457 8.529 1.00 25.78 205 GLN A C 1
ATOM 1668 O O . GLN A 1 205 ? 12.435 -6.391 7.735 1.00 25.60 205 GLN A O 1
ATOM 1674 N N . LEU A 1 206 ? 12.178 -5.550 9.795 1.00 24.92 206 LEU A N 1
ATOM 1675 C CA . LEU A 1 206 ? 11.501 -6.708 10.289 1.00 24.89 206 LEU A CA 1
ATOM 1676 C C . LEU A 1 206 ? 10.079 -6.641 9.729 1.00 26.91 206 LEU A C 1
ATOM 1677 O O . LEU A 1 206 ? 9.428 -5.601 9.791 1.00 24.45 206 LEU A O 1
ATOM 1682 N N . ASN A 1 207 ? 9.613 -7.745 9.150 1.00 27.04 207 ASN A N 1
ATOM 1683 C CA . ASN A 1 207 ? 8.292 -7.738 8.516 1.00 29.31 207 ASN A CA 1
ATOM 1684 C C . ASN A 1 207 ? 7.547 -9.049 8.760 1.00 28.50 207 ASN A C 1
ATOM 1685 O O . ASN A 1 207 ? 7.990 -10.091 8.288 1.00 29.73 207 ASN A O 1
ATOM 1690 N N . PRO A 1 208 ? 6.442 -9.031 9.497 1.00 31.11 208 PRO A N 1
ATOM 1691 C CA . PRO A 1 208 ? 5.831 -7.840 10.069 1.00 29.70 208 PRO A CA 1
ATOM 1692 C C . PRO A 1 208 ? 6.636 -7.263 11.220 1.00 28.53 208 PRO A C 1
ATOM 1693 O O . PRO A 1 208 ? 7.501 -7.949 11.810 1.00 31.00 208 PRO A O 1
ATOM 1697 N N . ALA A 1 209 ? 6.378 -6.004 11.508 1.00 25.71 209 ALA A N 1
ATOM 1698 C CA . ALA A 1 209 ? 7.129 -5.302 12.564 1.00 24.17 209 ALA A CA 1
ATOM 1699 C C . ALA A 1 209 ? 6.681 -5.743 13.962 1.00 26.31 209 ALA A C 1
ATOM 1700 O O . ALA A 1 209 ? 5.710 -6.477 14.119 1.00 28.43 209 ALA A O 1
ATOM 1702 N N . ILE A 1 210 ? 7.400 -5.320 14.981 1.00 24.24 210 ILE A N 1
ATOM 1703 C CA . ILE A 1 210 ? 7.059 -5.701 16.354 1.00 24.80 210 ILE A CA 1
ATOM 1704 C C . ILE A 1 210 ? 6.646 -4.535 17.236 1.00 25.61 210 ILE A C 1
ATOM 1705 O O . ILE A 1 210 ? 6.335 -4.727 18.417 1.00 27.82 210 ILE A O 1
ATOM 1710 N N . CYS A 1 211 ? 6.687 -3.330 16.696 1.00 24.94 211 CYS A N 1
ATOM 1711 C CA . CYS A 1 211 ? 6.228 -2.152 17.412 1.00 26.55 211 CYS A CA 1
ATOM 1712 C C . CYS A 1 211 ? 5.755 -1.099 16.433 1.00 26.63 211 CYS A C 1
ATOM 1713 O O . CYS A 1 211 ? 6.040 -1.174 15.219 1.00 25.06 211 CYS A O 1
ATOM 1716 N N . VAL A 1 212 ? 5.011 -0.114 16.941 1.00 25.90 212 VAL A N 1
ATOM 1717 C CA . VAL A 1 212 ? 4.514 0.985 16.121 1.00 28.44 212 VAL A CA 1
ATOM 1718 C C . VAL A 1 212 ? 4.489 2.259 16.954 1.00 28.94 212 VAL A C 1
ATOM 1719 O O . VAL A 1 212 ? 4.358 2.191 18.164 1.00 27.41 212 VAL A O 1
ATOM 1723 N N . GLN A 1 213 ? 4.649 3.421 16.337 1.00 32.49 213 GLN A N 1
ATOM 1724 C CA . GLN A 1 213 ? 4.529 4.686 17.078 1.00 38.91 213 GLN A CA 1
ATOM 1725 C C . GLN A 1 213 ? 3.072 5.025 17.424 1.00 47.37 213 GLN A C 1
ATOM 1726 O O . GLN A 1 213 ? 2.191 4.824 16.597 1.00 46.62 213 GLN A O 1
ATOM 1732 N N . GLU A 1 214 ? 2.843 5.509 18.650 1.00 50.81 214 GLU A N 1
ATOM 1733 C CA . GLU A 1 214 ? 1.494 5.866 19.142 1.00 51.02 214 GLU A CA 1
ATOM 1734 C C . GLU A 1 214 ? 0.988 7.196 18.569 1.00 57.50 214 GLU A C 1
ATOM 1735 O O . GLU A 1 214 ? -0.211 7.516 18.666 1.00 52.18 214 GLU A O 1
ATOM 1741 N N . LEU A 1 215 ? 1.903 7.975 17.994 1.00 62.36 215 LEU A N 1
ATOM 1742 C CA . LEU A 1 215 ? 1.533 9.221 17.334 1.00 69.91 215 LEU A CA 1
ATOM 1743 C C . LEU A 1 215 ? 1.198 8.959 15.863 1.00 72.76 215 LEU A C 1
ATOM 1744 O O . LEU A 1 215 ? 1.841 8.125 15.221 1.00 66.77 215 LEU A O 1
ATOM 1749 N N . GLN A 1 216 ? 0.167 9.652 15.373 1.00 77.71 216 GLN A N 1
ATOM 1750 C CA . GLN A 1 216 ? -0.267 9.601 13.970 1.00 79.91 216 GLN A CA 1
ATOM 1751 C C . GLN A 1 216 ? -0.314 8.185 13.396 1.00 81.94 216 GLN A C 1
ATOM 1752 O O . GLN A 1 216 ? -1.028 7.922 12.429 1.00 82.78 216 GLN A O 1
ATOM 1758 N N . GLU B 1 5 ? 4.496 25.481 -30.655 1.00 61.05 5 GLU B N 1
ATOM 1759 C CA . GLU B 1 5 ? 5.814 24.789 -30.762 1.00 60.77 5 GLU B CA 1
ATOM 1760 C C . GLU B 1 5 ? 5.757 23.456 -30.011 1.00 54.31 5 GLU B C 1
ATOM 1761 O O . GLU B 1 5 ? 4.933 23.283 -29.107 1.00 55.59 5 GLU B O 1
ATOM 1767 N N . ASN B 1 6 ? 6.602 22.503 -30.398 1.00 45.44 6 ASN B N 1
ATOM 1768 C CA . ASN B 1 6 ? 6.522 21.154 -29.822 1.00 40.07 6 ASN B CA 1
ATOM 1769 C C . ASN B 1 6 ? 6.971 21.137 -28.355 1.00 35.41 6 ASN B C 1
ATOM 1770 O O . ASN B 1 6 ? 7.984 21.733 -27.989 1.00 33.15 6 ASN B O 1
ATOM 1775 N N . LYS B 1 7 ? 6.213 20.420 -27.536 1.00 30.73 7 LYS B N 1
ATOM 1776 C CA . LYS B 1 7 ? 6.468 20.360 -26.121 1.00 27.36 7 LYS B CA 1
ATOM 1777 C C . LYS B 1 7 ? 6.914 19.002 -25.655 1.00 24.77 7 LYS B C 1
ATOM 1778 O O . LYS B 1 7 ? 7.479 18.896 -24.570 1.00 24.74 7 LYS B O 1
ATOM 1784 N N . ASN B 1 8 ? 6.694 17.957 -26.458 1.00 21.66 8 ASN B N 1
ATOM 1785 C CA . ASN B 1 8 ? 6.994 16.595 -26.029 1.00 21.05 8 ASN B CA 1
ATOM 1786 C C . ASN B 1 8 ? 8.329 16.096 -26.549 1.00 21.26 8 ASN B C 1
ATOM 1787 O O . ASN B 1 8 ? 8.542 16.026 -27.772 1.00 21.96 8 ASN B O 1
ATOM 1792 N N . PHE B 1 9 ? 9.199 15.719 -25.635 1.00 19.49 9 PHE B N 1
ATOM 1793 C CA . PHE B 1 9 ? 10.510 15.207 -25.980 1.00 20.54 9 PHE B CA 1
ATOM 1794 C C . PHE B 1 9 ? 10.706 13.843 -25.368 1.00 21.36 9 PHE B C 1
ATOM 1795 O O . PHE B 1 9 ? 10.438 13.635 -24.172 1.00 21.95 9 PHE B O 1
ATOM 1803 N N . VAL B 1 10 ? 11.209 12.911 -26.173 1.00 19.81 10 VAL B N 1
ATOM 1804 C CA . VAL B 1 10 ? 11.446 11.566 -25.734 1.00 19.33 10 VAL B CA 1
ATOM 1805 C C . VAL B 1 10 ? 12.940 11.291 -25.735 1.00 19.90 10 VAL B C 1
ATOM 1806 O O . VAL B 1 10 ? 13.564 11.283 -26.794 1.00 20.74 10 VAL B O 1
ATOM 1810 N N . ILE B 1 11 ? 13.494 11.103 -24.548 1.00 21.85 11 ILE B N 1
ATOM 1811 C CA . ILE B 1 11 ? 14.901 10.794 -24.366 1.00 20.64 11 ILE B CA 1
ATOM 1812 C C . ILE B 1 11 ? 15.191 9.365 -24.838 1.00 21.76 11 ILE B C 1
ATOM 1813 O O . ILE B 1 11 ? 14.610 8.411 -24.319 1.00 22.71 11 ILE B O 1
ATOM 1818 N N . SER B 1 12 ? 16.085 9.231 -25.827 1.00 22.87 12 SER B N 1
ATOM 1819 C CA . SER B 1 12 ? 16.308 7.935 -26.424 1.00 23.97 12 SER B CA 1
ATOM 1820 C C . SER B 1 12 ? 17.710 7.885 -27.007 1.00 24.19 12 SER B C 1
ATOM 1821 O O . SER B 1 12 ? 18.159 8.842 -27.639 1.00 25.60 12 SER B O 1
ATOM 1824 N N . ILE B 1 13 ? 18.405 6.793 -26.748 1.00 25.77 13 ILE B N 1
ATOM 1825 C CA . ILE B 1 13 ? 19.738 6.584 -27.336 1.00 26.49 13 ILE B CA 1
ATOM 1826 C C . ILE B 1 13 ? 19.570 6.566 -28.869 1.00 27.86 13 ILE B C 1
ATOM 1827 O O . ILE B 1 13 ? 18.620 5.993 -29.378 1.00 27.32 13 ILE B O 1
ATOM 1832 N N . SER B 1 14 ? 20.443 7.263 -29.581 1.00 29.77 14 SER B N 1
ATOM 1833 C CA . SER B 1 14 ? 20.267 7.481 -31.019 1.00 31.21 14 SER B CA 1
ATOM 1834 C C . SER B 1 14 ? 20.235 6.186 -31.812 1.00 34.33 14 SER B C 1
ATOM 1835 O O . SER B 1 14 ? 19.628 6.137 -32.861 1.00 35.45 14 SER B O 1
ATOM 1838 N N . THR B 1 15 ? 20.846 5.139 -31.277 1.00 33.80 15 THR B N 1
ATOM 1839 C CA . THR B 1 15 ? 20.911 3.839 -31.936 1.00 35.09 15 THR B CA 1
ATOM 1840 C C . THR B 1 15 ? 19.834 2.859 -31.478 1.00 33.99 15 THR B C 1
ATOM 1841 O O . THR B 1 15 ? 19.801 1.703 -31.944 1.00 35.03 15 THR B O 1
ATOM 1845 N N . ALA B 1 16 ? 18.956 3.282 -30.563 1.00 30.60 16 ALA B N 1
ATOM 1846 C CA . ALA B 1 16 ? 17.947 2.410 -30.009 1.00 29.58 16 ALA B CA 1
ATOM 1847 C C . ALA B 1 16 ? 16.740 2.344 -30.939 1.00 29.44 16 ALA B C 1
ATOM 1848 O O . ALA B 1 16 ? 15.649 2.818 -30.623 1.00 28.01 16 ALA B O 1
ATOM 1850 N N . GLU B 1 17 ? 16.953 1.760 -32.114 1.00 30.54 17 GLU B N 1
ATOM 1851 C CA . GLU B 1 17 ? 15.952 1.826 -33.180 1.00 31.01 17 GLU B CA 1
ATOM 1852 C C . GLU B 1 17 ? 14.664 1.156 -32.788 1.00 28.78 17 GLU B C 1
ATOM 1853 O O . GLU B 1 17 ? 13.583 1.644 -33.103 1.00 28.58 17 GLU B O 1
ATOM 1859 N N . GLN B 1 18 ? 14.754 -0.002 -32.142 1.00 29.23 18 GLN B N 1
ATOM 1860 C CA . GLN B 1 18 ? 13.563 -0.731 -31.746 1.00 31.89 18 GLN B CA 1
ATOM 1861 C C . GLN B 1 18 ? 12.708 0.105 -30.757 1.00 29.64 18 GLN B C 1
ATOM 1862 O O . GLN B 1 18 ? 11.466 0.179 -30.872 1.00 27.92 18 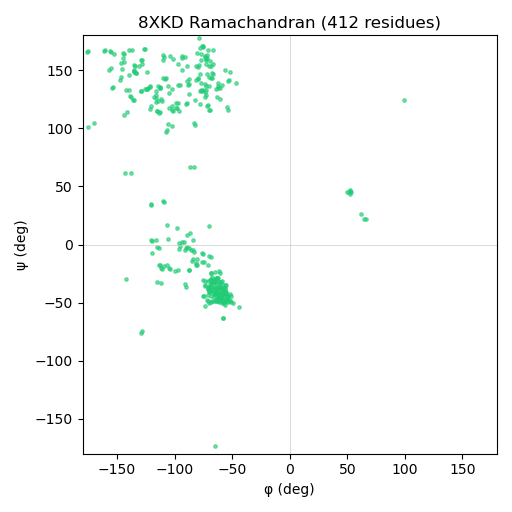GLN B O 1
ATOM 1868 N N . ARG B 1 19 ? 13.372 0.732 -29.798 1.00 28.79 19 ARG B N 1
ATOM 1869 C CA . ARG B 1 19 ? 12.641 1.567 -28.836 1.00 30.61 19 ARG B CA 1
ATOM 1870 C C . ARG B 1 19 ? 12.026 2.760 -29.553 1.00 26.87 19 ARG B C 1
ATOM 1871 O O . ARG B 1 19 ? 10.841 3.084 -29.333 1.00 24.74 19 ARG B O 1
ATOM 1879 N N . ARG B 1 20 ? 12.811 3.391 -30.419 1.00 25.01 20 ARG B N 1
ATOM 1880 C CA . ARG B 1 20 ? 12.309 4.540 -31.165 1.00 23.87 20 ARG B CA 1
ATOM 1881 C C . ARG B 1 20 ? 11.109 4.174 -32.017 1.00 25.10 20 ARG B C 1
ATOM 1882 O O . ARG B 1 20 ? 10.091 4.884 -32.028 1.00 21.96 20 ARG B O 1
ATOM 1890 N N . ASN B 1 21 ? 11.196 3.045 -32.730 1.00 25.08 21 ASN B N 1
ATOM 1891 C CA . ASN B 1 21 ? 10.030 2.613 -33.489 1.00 24.84 21 ASN B CA 1
ATOM 1892 C C . ASN B 1 21 ? 8.772 2.391 -32.626 1.00 24.83 21 ASN B C 1
ATOM 1893 O O . ASN B 1 21 ? 7.679 2.764 -33.021 1.00 23.49 21 ASN B O 1
ATOM 1898 N N . HIS B 1 22 ? 8.933 1.831 -31.439 1.00 25.59 22 HIS B N 1
ATOM 1899 C CA . HIS B 1 22 ? 7.791 1.611 -30.549 1.00 28.34 22 HIS B CA 1
ATOM 1900 C C . HIS B 1 22 ? 7.191 2.942 -30.117 1.00 24.77 22 HIS B C 1
ATOM 1901 O O . HIS B 1 22 ? 6.002 3.069 -30.060 1.00 23.79 22 HIS B O 1
ATOM 1908 N N . ILE B 1 23 ? 8.041 3.923 -29.822 1.00 24.04 23 ILE B N 1
ATOM 1909 C CA . ILE B 1 23 ? 7.583 5.258 -29.477 1.00 22.07 23 ILE B CA 1
ATOM 1910 C C . ILE B 1 23 ? 6.849 5.910 -30.628 1.00 20.60 23 ILE B C 1
ATOM 1911 O O . ILE B 1 23 ? 5.770 6.474 -30.448 1.00 20.63 23 ILE B O 1
ATOM 1916 N N . ILE B 1 24 ? 7.420 5.838 -31.834 1.00 19.78 24 ILE B N 1
ATOM 1917 C CA . ILE B 1 24 ? 6.758 6.366 -33.009 1.00 20.66 24 ILE B CA 1
ATOM 1918 C C . ILE B 1 24 ? 5.338 5.774 -33.136 1.00 20.28 24 ILE B C 1
ATOM 1919 O O . ILE B 1 24 ? 4.366 6.489 -33.325 1.00 20.98 24 ILE B O 1
ATOM 1924 N N . GLU B 1 25 ? 5.246 4.449 -33.037 1.00 22.48 25 GLU B N 1
ATOM 1925 C CA . GLU B 1 25 ? 3.928 3.792 -33.205 1.00 23.31 25 GLU B CA 1
ATOM 1926 C C . GLU B 1 25 ? 2.927 4.284 -32.166 1.00 23.49 25 GLU B C 1
ATOM 1927 O O . GLU B 1 25 ? 1.800 4.618 -32.465 1.00 24.88 25 GLU B O 1
ATOM 1933 N N . GLN B 1 26 ? 3.382 4.388 -30.933 1.00 24.03 26 GLN B N 1
ATOM 1934 C CA . GLN B 1 26 ? 2.485 4.812 -29.871 1.00 24.91 26 GLN B CA 1
ATOM 1935 C C . GLN B 1 26 ? 2.026 6.262 -29.952 1.00 22.67 26 GLN B C 1
ATOM 1936 O O . GLN B 1 26 ? 0.828 6.546 -29.800 1.00 22.43 26 GLN B O 1
ATOM 1942 N N . PHE B 1 27 ? 2.950 7.163 -30.232 1.00 20.67 27 PHE B N 1
ATOM 1943 C CA . PHE B 1 27 ? 2.598 8.568 -30.329 1.00 21.31 27 PHE B CA 1
ATOM 1944 C C . PHE B 1 27 ? 1.778 8.864 -31.578 1.00 22.17 27 PHE B C 1
ATOM 1945 O O . PHE B 1 27 ? 0.792 9.564 -31.513 1.00 21.27 27 PHE B O 1
ATOM 1953 N N . THR B 1 28 ? 2.166 8.296 -32.722 1.00 21.30 28 THR B N 1
ATOM 1954 C CA . THR B 1 28 ? 1.445 8.577 -33.939 1.00 21.22 28 THR B CA 1
ATOM 1955 C C . THR B 1 28 ? 0.022 7.981 -33.908 1.00 21.08 28 THR B C 1
ATOM 1956 O O . THR B 1 28 ? -0.892 8.551 -34.456 1.00 21.54 28 THR B O 1
ATOM 1960 N N . HIS B 1 29 ? -0.125 6.864 -33.236 1.00 22.49 29 HIS B N 1
ATOM 1961 C CA . HIS B 1 29 ? -1.416 6.156 -33.104 1.00 26.42 29 HIS B CA 1
ATOM 1962 C C . HIS B 1 29 ? -2.439 7.103 -32.519 1.00 26.23 29 HIS B C 1
ATOM 1963 O O . HIS B 1 29 ? -3.606 7.036 -32.873 1.00 26.39 29 HIS B O 1
ATOM 1970 N N . GLN B 1 30 ? -2.004 7.985 -31.614 1.00 23.58 30 GLN B N 1
ATOM 1971 C CA . GLN B 1 30 ? -2.884 9.001 -31.020 1.00 23.81 30 GLN B CA 1
ATOM 1972 C C . GLN B 1 30 ? -2.660 10.446 -31.501 1.00 23.24 30 GLN B C 1
ATOM 1973 O O . GLN B 1 30 ? -3.152 11.410 -30.901 1.00 24.68 30 GLN B O 1
ATOM 1979 N N . ASN B 1 31 ? -1.957 10.586 -32.616 1.00 22.84 31 ASN B N 1
ATOM 1980 C CA . ASN B 1 31 ? -1.695 11.877 -33.246 1.00 23.73 31 ASN B CA 1
ATOM 1981 C C . ASN B 1 31 ? -1.079 12.878 -32.288 1.00 24.73 31 ASN B C 1
ATOM 1982 O O . ASN B 1 31 ? -1.512 14.039 -32.238 1.00 24.18 31 ASN B O 1
ATOM 1987 N N . ILE B 1 32 ? -0.087 12.413 -31.531 1.00 21.31 32 ILE B N 1
ATOM 1988 C CA . ILE B 1 32 ? 0.611 13.258 -30.569 1.00 22.90 32 ILE B CA 1
ATOM 1989 C C . ILE B 1 32 ? 1.951 13.676 -31.136 1.00 22.07 32 ILE B C 1
ATOM 1990 O O . ILE B 1 32 ? 2.764 12.805 -31.426 1.00 21.19 32 ILE B O 1
ATOM 1995 N N . PRO B 1 33 ? 2.182 14.990 -31.313 1.00 22.58 33 PRO B N 1
ATOM 1996 C CA . PRO B 1 33 ? 3.480 15.452 -31.803 1.00 23.46 33 PRO B CA 1
ATOM 1997 C C . PRO B 1 33 ? 4.554 15.226 -30.780 1.00 21.02 33 PRO B C 1
ATOM 1998 O O . PRO B 1 33 ? 4.277 15.308 -29.588 1.00 23.45 33 PRO B O 1
ATOM 2002 N N . PHE B 1 34 ? 5.748 14.878 -31.244 1.00 20.91 34 PHE B N 1
ATOM 2003 C CA . PHE B 1 34 ? 6.886 14.734 -30.355 1.00 21.24 34 PHE B CA 1
ATOM 2004 C C . PHE B 1 34 ? 8.169 14.800 -31.143 1.00 23.41 34 PHE B C 1
ATOM 2005 O O . PHE B 1 34 ? 8.165 14.683 -32.393 1.00 23.09 34 PHE B O 1
ATOM 2013 N N . GLU B 1 35 ? 9.264 14.939 -30.409 1.00 21.63 35 GLU B N 1
ATOM 2014 C CA A GLU B 1 35 ? 10.608 14.854 -30.982 0.50 24.80 35 GLU B CA 1
ATOM 2015 C CA B GLU B 1 35 ? 10.608 14.913 -30.963 0.50 24.52 35 GLU B CA 1
ATOM 2016 C C . GLU B 1 35 ? 11.473 14.013 -30.082 1.00 24.31 35 GLU B C 1
ATOM 2017 O O . GLU B 1 35 ? 11.327 14.009 -28.858 1.00 24.69 35 GLU B O 1
ATOM 2028 N N . PHE B 1 36 ? 12.386 13.273 -30.692 1.00 22.47 36 PHE B N 1
ATOM 2029 C CA . PHE B 1 36 ? 13.365 12.533 -29.922 1.00 22.99 36 PHE B CA 1
ATOM 2030 C C . PHE B 1 36 ? 14.470 13.487 -29.490 1.00 23.94 36 PHE B C 1
ATOM 2031 O O . PHE B 1 36 ? 14.827 14.398 -30.235 1.00 25.97 36 PHE B O 1
ATOM 2039 N N . PHE B 1 37 ? 14.981 13.281 -28.283 1.00 24.05 37 PHE B N 1
ATOM 2040 C CA . PHE B 1 37 ? 16.208 13.912 -27.795 1.00 23.71 37 PHE B CA 1
ATOM 2041 C C . PHE B 1 37 ? 17.266 12.809 -27.673 1.00 24.31 37 PHE B C 1
ATOM 2042 O O . PHE B 1 37 ? 17.051 11.813 -26.996 1.00 25.39 37 PHE B O 1
ATOM 2050 N N . ASP B 1 38 ? 18.411 12.978 -28.342 1.00 25.95 38 ASP B N 1
ATOM 2051 C CA . ASP B 1 38 ? 19.438 11.948 -28.311 1.00 28.98 38 ASP B CA 1
ATOM 2052 C C . ASP B 1 38 ? 20.054 11.904 -26.935 1.00 28.96 38 ASP B C 1
ATOM 2053 O O . ASP B 1 38 ? 20.694 12.868 -26.509 1.00 32.29 38 ASP B O 1
ATOM 2058 N N . ALA B 1 39 ? 19.870 10.785 -26.263 1.00 28.96 39 ALA B N 1
ATOM 2059 C CA . ALA B 1 39 ? 20.314 10.599 -24.909 1.00 28.09 39 ALA B CA 1
ATOM 2060 C C . ALA B 1 39 ? 21.843 10.610 -24.834 1.00 33.30 39 ALA B C 1
ATOM 2061 O O . ALA B 1 39 ? 22.522 10.187 -25.779 1.00 31.58 39 ALA B O 1
ATOM 2063 N N . PHE B 1 40 ? 22.358 11.123 -23.722 1.00 34.13 40 PHE B N 1
ATOM 2064 C CA . PHE B 1 40 ? 23.795 11.064 -23.446 1.00 32.81 40 PHE B CA 1
ATOM 2065 C C . PHE B 1 40 ? 24.178 9.665 -23.009 1.00 35.49 40 PHE B C 1
ATOM 2066 O O . PHE B 1 40 ? 23.527 9.072 -22.146 1.00 37.43 40 PHE B O 1
ATOM 2074 N N . THR B 1 41 ? 25.248 9.139 -23.607 1.00 32.97 41 THR B N 1
ATOM 2075 C CA . THR B 1 41 ? 25.776 7.849 -23.243 1.00 35.01 41 THR B CA 1
ATOM 2076 C C . THR B 1 41 ? 27.269 8.039 -22.920 1.00 35.01 41 THR B C 1
ATOM 2077 O O . THR B 1 41 ? 27.814 9.100 -23.189 1.00 33.19 41 THR B O 1
ATOM 2081 N N . PRO B 1 42 ? 27.905 7.020 -22.319 1.00 39.23 42 PRO B N 1
ATOM 2082 C CA . PRO B 1 42 ? 29.326 7.167 -21.969 1.00 40.07 42 PRO B CA 1
ATOM 2083 C C . PRO B 1 42 ? 30.121 7.561 -23.199 1.00 41.39 42 PRO B C 1
ATOM 2084 O O . PRO B 1 42 ? 30.143 6.842 -24.196 1.00 41.46 42 PRO B O 1
ATOM 2088 N N . SER B 1 43 ? 30.738 8.728 -23.140 1.00 42.59 43 SER B N 1
ATOM 2089 C CA . SER B 1 43 ? 31.317 9.338 -24.313 1.00 40.81 43 SER B CA 1
ATOM 2090 C C . SER B 1 43 ? 32.034 10.601 -23.907 1.00 41.87 43 SER B C 1
ATOM 2091 O O . SER B 1 43 ? 31.846 11.102 -22.795 1.00 41.52 43 SER B O 1
ATOM 2094 N N . ASP B 1 44 ? 32.862 11.119 -24.810 1.00 44.65 44 ASP B N 1
ATOM 2095 C CA . ASP B 1 44 ? 33.475 12.431 -24.618 1.00 44.43 44 ASP B CA 1
ATOM 2096 C C . ASP B 1 44 ? 32.391 13.505 -24.515 1.00 42.04 44 ASP B C 1
ATOM 2097 O O . ASP B 1 44 ? 32.527 14.462 -23.764 1.00 36.77 44 ASP B O 1
ATOM 2102 N N . LYS B 1 45 ? 31.323 13.360 -25.297 1.00 41.00 45 LYS B N 1
ATOM 2103 C CA . LYS B 1 45 ? 30.234 14.325 -25.271 1.00 42.08 45 LYS B CA 1
ATOM 2104 C C . LYS B 1 45 ? 29.646 14.426 -23.857 1.00 34.21 45 LYS B C 1
ATOM 2105 O O . LYS B 1 45 ? 29.457 15.522 -23.351 1.00 36.26 45 LYS B O 1
ATOM 2111 N N . LEU B 1 46 ? 29.360 13.287 -23.243 1.00 34.90 46 LEU B N 1
ATOM 2112 C CA . LEU B 1 4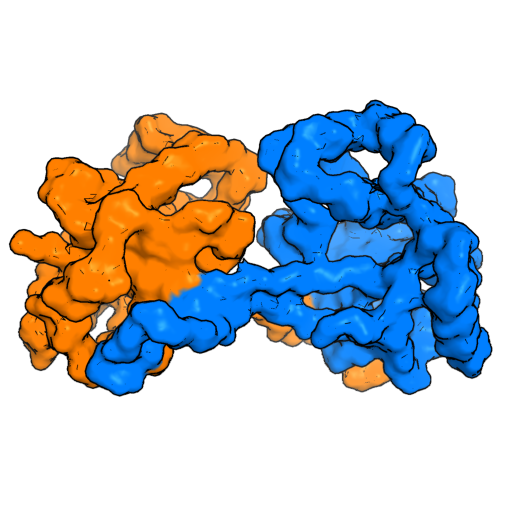6 ? 28.807 13.267 -21.880 1.00 34.14 46 LEU B CA 1
ATOM 2113 C C . LEU B 1 46 ? 29.831 13.806 -20.866 1.00 34.34 46 LEU B C 1
ATOM 2114 O O . LEU B 1 46 ? 29.537 14.657 -20.033 1.00 33.48 46 LEU B O 1
ATOM 2119 N N . THR B 1 47 ? 31.044 13.291 -20.952 1.00 33.32 47 THR B N 1
ATOM 2120 C CA . THR B 1 47 ? 32.110 13.770 -20.074 1.00 33.48 47 THR B CA 1
ATOM 2121 C C . THR B 1 47 ? 32.261 15.299 -20.102 1.00 31.43 47 THR B C 1
ATOM 2122 O O . THR B 1 47 ? 32.320 15.935 -19.048 1.00 33.08 47 THR B O 1
ATOM 2126 N N . ASP B 1 48 ? 32.294 15.881 -21.294 1.00 33.43 48 ASP B N 1
ATOM 2127 C CA . ASP B 1 48 ? 32.464 17.331 -21.454 1.00 34.88 48 ASP B CA 1
ATOM 2128 C C . ASP B 1 48 ? 31.247 18.117 -20.957 1.00 34.26 48 ASP B C 1
ATOM 2129 O O . ASP B 1 48 ? 31.372 19.194 -20.359 1.00 32.34 48 ASP B O 1
ATOM 2134 N N . HIS B 1 49 ? 30.056 17.590 -21.222 1.00 33.62 49 HIS B N 1
ATOM 2135 C CA . HIS B 1 49 ? 28.854 18.220 -20.692 1.00 31.88 49 HIS B CA 1
ATOM 2136 C C . HIS B 1 49 ? 28.819 18.188 -19.146 1.00 30.95 49 HIS B C 1
ATOM 2137 O O . HIS B 1 49 ? 28.392 19.154 -18.519 1.00 30.54 49 HIS B O 1
ATOM 2144 N N . LEU B 1 50 ? 29.252 17.084 -18.540 1.00 32.37 50 LEU B N 1
ATOM 2145 C CA . LEU B 1 50 ? 29.271 16.985 -17.092 1.00 32.68 50 LEU B CA 1
ATOM 2146 C C . LEU B 1 50 ? 30.232 18.022 -16.527 1.00 35.37 50 LEU B C 1
ATOM 2147 O O . LEU B 1 50 ? 29.894 18.773 -15.612 1.00 32.26 50 LEU B O 1
ATOM 2152 N N . GLN B 1 51 ? 31.407 18.119 -17.141 1.00 37.29 51 GLN B N 1
ATOM 2153 C CA . GLN B 1 51 ? 32.400 19.090 -16.681 1.00 40.13 51 GLN B CA 1
ATOM 2154 C C . GLN B 1 51 ? 31.891 20.525 -16.857 1.00 37.95 51 GLN B C 1
ATOM 2155 O O . GLN B 1 51 ? 32.093 21.374 -15.978 1.00 37.64 51 GLN B O 1
ATOM 2161 N N . ARG B 1 52 ? 31.200 20.793 -17.962 1.00 36.22 52 ARG B N 1
ATOM 2162 C CA . ARG B 1 52 ? 30.694 22.147 -18.224 1.00 37.67 52 ARG B CA 1
ATOM 2163 C C . ARG B 1 52 ? 29.558 22.584 -17.301 1.00 35.15 52 ARG B C 1
ATOM 2164 O O . ARG B 1 52 ? 29.530 23.730 -16.833 1.00 33.65 52 ARG B O 1
ATOM 2172 N N . TYR B 1 53 ? 28.628 21.676 -17.015 1.00 31.37 53 TYR B N 1
ATOM 2173 C CA . TYR B 1 53 ? 27.406 22.040 -16.301 1.00 31.56 53 TYR B CA 1
ATOM 2174 C C . TYR B 1 53 ? 27.259 21.471 -14.885 1.00 31.07 53 TYR B C 1
ATOM 2175 O O . TYR B 1 53 ? 26.623 22.097 -14.033 1.00 31.04 53 TYR B O 1
ATOM 2184 N N . LEU B 1 54 ? 27.783 20.266 -14.661 1.00 31.59 54 LEU B N 1
ATOM 2185 C CA . LEU B 1 54 ? 27.570 19.540 -13.422 1.00 32.63 54 LEU B CA 1
ATOM 2186 C C . LEU B 1 54 ? 28.862 18.872 -12.935 1.00 33.79 54 LEU B C 1
ATOM 2187 O O . LEU B 1 54 ? 28.935 17.660 -12.802 1.00 32.64 54 LEU B O 1
ATOM 2192 N N . PRO B 1 55 ? 29.898 19.671 -12.652 1.00 38.59 55 PRO B N 1
ATOM 2193 C CA . PRO B 1 55 ? 31.167 19.054 -12.260 1.00 37.89 55 PRO B CA 1
ATOM 2194 C C . PRO B 1 55 ? 31.081 18.260 -10.962 1.00 38.36 55 PRO B C 1
ATOM 2195 O O . PRO B 1 55 ? 31.832 17.295 -10.786 1.00 38.39 55 PRO B O 1
ATOM 2199 N N . ASN B 1 56 ? 30.184 18.647 -10.058 1.00 36.98 56 ASN B N 1
ATOM 2200 C CA . ASN B 1 56 ? 29.978 17.814 -8.861 1.00 39.50 56 ASN B CA 1
ATOM 2201 C C . ASN B 1 56 ? 29.409 16.451 -9.206 1.00 40.01 56 ASN B C 1
ATOM 2202 O O . ASN B 1 56 ? 29.736 15.486 -8.535 1.00 39.08 56 ASN B O 1
ATOM 2207 N N . VAL B 1 57 ? 28.570 16.354 -10.248 1.00 37.04 57 VAL B N 1
ATOM 2208 C CA . VAL B 1 57 ? 28.084 15.049 -10.690 1.00 35.85 57 VAL B CA 1
ATOM 2209 C C . VAL B 1 57 ? 29.197 14.240 -11.354 1.00 38.30 57 VAL B C 1
ATOM 2210 O O . VAL B 1 57 ? 29.288 13.029 -11.147 1.00 37.76 57 VAL B O 1
ATOM 2214 N N . ALA B 1 58 ? 30.059 14.891 -12.126 1.00 38.35 58 ALA B N 1
ATOM 2215 C CA . ALA B 1 58 ? 31.178 14.177 -12.739 1.00 43.66 58 ALA B CA 1
ATOM 2216 C C . ALA B 1 58 ? 32.016 13.471 -11.653 1.00 47.10 58 ALA B C 1
ATOM 2217 O O . ALA B 1 58 ? 32.471 12.359 -11.852 1.00 50.20 58 ALA B O 1
ATOM 2219 N N . ASN B 1 59 ? 32.170 14.122 -10.502 1.00 50.99 59 ASN B N 1
ATOM 2220 C CA . ASN B 1 59 ? 32.964 13.592 -9.381 1.00 53.24 59 ASN B CA 1
ATOM 2221 C C . ASN B 1 59 ? 32.243 12.613 -8.454 1.00 53.35 59 ASN B C 1
ATOM 2222 O O . ASN B 1 59 ? 32.848 12.060 -7.535 1.00 54.06 59 ASN B O 1
ATOM 2227 N N . ALA B 1 60 ? 30.953 12.408 -8.683 1.00 48.83 60 ALA B N 1
ATOM 2228 C CA . ALA B 1 60 ? 30.122 11.594 -7.807 1.00 50.17 60 ALA B CA 1
ATOM 2229 C C . ALA B 1 60 ? 30.278 10.121 -8.171 1.00 49.89 60 ALA B C 1
ATOM 2230 O O . ALA B 1 60 ? 29.727 9.647 -9.166 1.00 52.65 60 ALA B O 1
ATOM 2232 N N . ALA B 1 61 ? 31.016 9.385 -7.347 1.00 48.43 61 ALA B N 1
ATOM 2233 C CA . ALA B 1 61 ? 31.234 7.968 -7.601 1.00 49.17 61 ALA B CA 1
ATOM 2234 C C . ALA B 1 61 ? 29.964 7.146 -7.435 1.00 46.56 61 ALA B C 1
ATOM 2235 O O . ALA B 1 61 ? 29.846 6.068 -8.006 1.00 49.35 61 ALA B O 1
ATOM 2237 N N . GLN B 1 62 ? 29.029 7.647 -6.637 1.00 45.48 62 GLN B N 1
ATOM 2238 C CA . GLN B 1 62 ? 27.798 6.912 -6.314 1.00 45.81 62 GLN B CA 1
ATOM 2239 C C . GLN B 1 62 ? 26.789 6.753 -7.464 1.00 46.26 62 GLN B C 1
ATOM 2240 O O . GLN B 1 62 ? 25.815 6.002 -7.331 1.00 47.03 62 GLN B O 1
ATOM 2246 N N . LEU B 1 63 ? 27.010 7.444 -8.579 1.00 43.36 63 LEU B N 1
ATOM 2247 C CA . LEU B 1 63 ? 26.210 7.245 -9.792 1.00 43.05 63 LEU B CA 1
ATOM 2248 C C . LEU B 1 63 ? 27.021 6.540 -10.854 1.00 42.65 63 LEU B C 1
ATOM 2249 O O . LEU B 1 63 ? 28.208 6.816 -11.010 1.00 42.16 63 LEU B O 1
ATOM 2254 N N . THR B 1 64 ? 26.362 5.656 -11.603 1.00 41.02 64 THR B N 1
ATOM 2255 C CA . THR B 1 64 ? 26.964 5.050 -12.786 1.00 42.55 64 THR B CA 1
ATOM 2256 C C . THR B 1 64 ? 27.007 6.092 -13.887 1.00 44.30 64 THR B C 1
ATOM 2257 O O . THR B 1 64 ? 26.277 7.098 -13.835 1.00 40.73 64 THR B O 1
ATOM 2261 N N . MET B 1 65 ? 27.843 5.859 -14.893 1.00 39.53 65 MET B N 1
ATOM 2262 C CA . MET B 1 65 ? 27.927 6.783 -16.006 1.00 40.10 65 MET B CA 1
ATOM 2263 C C . MET B 1 65 ? 26.598 6.823 -16.775 1.00 40.52 65 MET B C 1
ATOM 2264 O O . MET B 1 65 ? 26.250 7.852 -17.339 1.00 37.27 65 MET B O 1
ATOM 2269 N N . GLY B 1 66 ? 25.875 5.704 -16.799 1.00 39.35 66 GLY B N 1
ATOM 2270 C CA . GLY B 1 66 ? 24.520 5.671 -17.357 1.00 39.71 66 GLY B CA 1
ATOM 2271 C C . GLY B 1 66 ? 23.563 6.596 -16.615 1.00 38.39 66 GLY B C 1
ATOM 2272 O O . GLY B 1 66 ? 22.810 7.317 -17.248 1.00 36.03 66 GLY B O 1
ATOM 2273 N N . GLU B 1 67 ? 23.594 6.563 -15.281 1.00 37.58 67 GLU B N 1
ATOM 2274 C CA . GLU B 1 67 ? 22.770 7.448 -14.454 1.00 37.10 67 GLU B CA 1
ATOM 2275 C C . GLU B 1 67 ? 23.179 8.919 -14.631 1.00 36.13 67 GLU B C 1
ATOM 2276 O O . GLU B 1 67 ? 22.332 9.813 -14.662 1.00 30.53 67 GLU B O 1
ATOM 2282 N N . LYS B 1 68 ? 24.475 9.166 -14.765 1.00 32.27 68 LYS B N 1
ATOM 2283 C CA . LYS B 1 68 ? 24.953 10.499 -15.104 1.00 33.03 68 LYS B CA 1
ATOM 2284 C C . LYS B 1 68 ? 24.468 10.973 -16.468 1.00 31.07 68 LYS B C 1
ATOM 2285 O O . LYS B 1 68 ? 24.116 12.125 -16.620 1.00 28.95 68 LYS B O 1
ATOM 2291 N N . GLY B 1 69 ? 24.474 10.086 -17.456 1.00 30.87 69 GLY B N 1
ATOM 2292 C CA . GLY B 1 69 ? 23.970 10.379 -18.792 1.00 29.12 69 GLY B CA 1
ATOM 2293 C C . GLY B 1 69 ? 22.484 10.699 -18.745 1.00 27.39 69 GLY B C 1
ATOM 2294 O O . GLY B 1 69 ? 22.029 11.618 -19.404 1.00 26.76 69 GLY B O 1
ATOM 2295 N N . CYS B 1 70 ? 21.742 9.940 -17.951 1.00 28.56 70 CYS B N 1
ATOM 2296 C CA . CYS B 1 70 ? 20.294 10.155 -17.843 1.00 28.17 70 CYS B CA 1
ATOM 2297 C C . CYS B 1 70 ? 20.029 11.531 -17.243 1.00 27.76 70 CYS B C 1
ATOM 2298 O O . CYS B 1 70 ? 19.238 12.311 -17.789 1.00 25.99 70 CYS B O 1
ATOM 2301 N N . LEU B 1 71 ? 20.712 11.837 -16.140 1.00 26.44 71 LEU B N 1
ATOM 2302 C CA . LEU B 1 71 ? 20.594 13.162 -15.525 1.00 27.16 71 LEU B CA 1
ATOM 2303 C C . LEU B 1 71 ? 20.929 14.243 -16.535 1.00 23.71 71 LEU B C 1
ATOM 2304 O O . LEU B 1 71 ? 20.207 15.245 -16.652 1.00 24.24 71 LEU B O 1
ATOM 2309 N N . MET B 1 72 ? 22.057 14.089 -17.245 1.00 25.21 72 MET B N 1
ATOM 2310 C CA . MET B 1 72 ? 22.467 15.077 -18.209 1.00 23.83 72 MET B CA 1
ATOM 2311 C C . MET B 1 72 ? 21.427 15.308 -19.298 1.00 23.75 72 MET B C 1
ATOM 2312 O O . MET B 1 72 ? 21.225 16.441 -19.738 1.00 23.00 72 MET B O 1
ATOM 2317 N N . SER B 1 73 ? 20.766 14.243 -19.740 1.00 22.97 73 SER B N 1
ATOM 2318 C CA . SER B 1 73 ? 19.755 14.384 -20.771 1.00 23.58 73 SER B CA 1
ATOM 2319 C C . SER B 1 73 ? 18.575 15.228 -20.283 1.00 22.63 73 SER B C 1
ATOM 2320 O O . SER B 1 73 ? 18.148 16.141 -20.983 1.00 23.97 73 SER B O 1
ATOM 2323 N N . HIS B 1 74 ? 18.073 14.931 -19.094 1.00 23.02 74 HIS B N 1
ATOM 2324 C CA . HIS B 1 74 ? 16.998 15.750 -18.510 1.00 22.15 74 HIS B CA 1
ATOM 2325 C C . HIS B 1 74 ? 17.440 17.206 -18.351 1.00 22.03 74 HIS B C 1
ATOM 2326 O O . HIS B 1 74 ? 16.732 18.122 -18.703 1.00 21.64 74 HIS B O 1
ATOM 2333 N N . PHE B 1 75 ? 18.644 17.391 -17.824 1.00 21.72 75 PHE B N 1
ATOM 2334 C CA . PHE B 1 75 ? 19.182 18.729 -17.575 1.00 23.03 75 PHE B CA 1
ATOM 2335 C C . PHE B 1 75 ? 19.235 19.564 -18.857 1.00 22.03 75 PHE B C 1
ATOM 2336 O O . PHE B 1 75 ? 18.829 20.716 -18.872 1.00 22.00 75 PHE B O 1
ATOM 2344 N N . MET B 1 76 ? 19.689 18.969 -19.958 1.00 22.69 76 MET B N 1
ATOM 2345 C CA . MET B 1 76 ? 19.753 19.681 -21.221 1.00 22.76 76 MET B CA 1
ATOM 2346 C C . MET B 1 76 ? 18.362 20.005 -21.784 1.00 21.15 76 MET B C 1
ATOM 2347 O O . MET B 1 76 ? 18.165 21.017 -22.445 1.00 22.30 76 MET B O 1
ATOM 2352 N N . LEU B 1 77 ? 17.372 19.180 -21.455 1.00 22.22 77 LEU B N 1
ATOM 2353 C CA . LEU B 1 77 ? 16.001 19.475 -21.830 1.00 20.51 77 LEU B CA 1
ATOM 2354 C C . LEU B 1 77 ? 15.411 20.597 -20.976 1.00 20.68 77 LEU B C 1
ATOM 2355 O O . LEU B 1 77 ? 14.644 21.435 -21.473 1.00 20.67 77 LEU B O 1
ATOM 2360 N N . TRP B 1 78 ? 15.783 20.645 -19.704 1.00 20.33 78 TRP B N 1
ATOM 2361 C CA . TRP B 1 78 ? 15.376 21.766 -18.877 1.00 21.06 78 TRP B CA 1
ATOM 2362 C C . TRP B 1 78 ? 15.965 23.058 -19.488 1.00 21.53 78 TRP B C 1
ATOM 2363 O O . TRP B 1 78 ? 15.285 24.073 -19.580 1.00 22.18 78 TRP B O 1
ATOM 2374 N N . LYS B 1 79 ? 17.228 22.987 -19.893 1.00 22.17 79 LYS B N 1
ATOM 2375 C CA . LYS B 1 79 ? 17.878 24.121 -20.560 1.00 23.88 79 LYS B CA 1
ATOM 2376 C C . LYS B 1 79 ? 17.151 24.526 -21.838 1.00 24.81 79 LYS B C 1
ATOM 2377 O O . LYS B 1 79 ? 16.934 25.699 -22.094 1.00 24.02 79 LYS B O 1
ATOM 2383 N N . LYS B 1 80 ? 16.733 23.533 -22.610 1.00 23.73 80 LYS B N 1
ATOM 2384 C CA . LYS B 1 80 ? 15.981 23.767 -23.841 1.00 23.87 80 LYS B CA 1
ATOM 2385 C C . LYS B 1 80 ? 14.687 24.522 -23.536 1.00 23.14 80 LYS B C 1
ATOM 2386 O O . LYS B 1 80 ? 14.320 25.446 -24.263 1.00 25.36 80 LYS B O 1
ATOM 2392 N N . CYS B 1 81 ? 13.993 24.129 -22.460 1.00 22.91 81 CYS B N 1
ATOM 2393 C CA . CYS B 1 81 ? 12.805 24.829 -22.028 1.00 22.95 81 CYS B CA 1
ATOM 2394 C C . CYS B 1 81 ? 13.070 26.330 -21.812 1.00 24.69 81 CYS B C 1
ATOM 2395 O O . CYS B 1 81 ? 12.251 27.182 -22.205 1.00 28.44 81 CYS B O 1
ATOM 2398 N N . ILE B 1 82 ? 14.179 26.616 -21.164 1.00 23.57 82 ILE B N 1
ATOM 2399 C CA . ILE B 1 82 ? 14.587 28.012 -20.877 1.00 26.28 82 ILE B CA 1
ATOM 2400 C C . ILE B 1 82 ? 14.990 28.697 -22.176 1.00 26.53 82 ILE B C 1
ATOM 2401 O O . ILE B 1 82 ? 14.498 29.802 -22.466 1.00 27.54 82 ILE B O 1
ATOM 2406 N N . ASP B 1 83 ? 15.857 28.050 -22.954 1.00 27.63 83 ASP B N 1
ATOM 2407 C CA . ASP B 1 83 ? 16.412 28.672 -24.190 1.00 28.75 83 ASP B CA 1
ATOM 2408 C C . ASP B 1 83 ? 15.333 29.010 -25.215 1.00 31.51 83 ASP B C 1
ATOM 2409 O O . ASP B 1 83 ? 15.419 30.024 -25.910 1.00 35.32 83 ASP B O 1
ATOM 2414 N N . GLU B 1 84 ? 14.314 28.161 -25.318 1.00 30.67 84 GLU B N 1
ATOM 2415 C CA . GLU B 1 84 ? 13.227 28.348 -26.282 1.00 31.53 84 GLU B CA 1
ATOM 2416 C C . GLU B 1 84 ? 12.063 29.094 -25.662 1.00 29.54 84 GLU B C 1
ATOM 2417 O O . GLU B 1 84 ? 11.019 29.265 -26.294 1.00 31.97 84 GLU B O 1
ATOM 2423 N N . ASN B 1 85 ? 12.219 29.483 -24.403 1.00 31.00 85 ASN B N 1
ATOM 2424 C CA . ASN B 1 85 ? 11.187 30.175 -23.667 1.00 30.92 85 ASN B CA 1
ATOM 2425 C C . ASN B 1 85 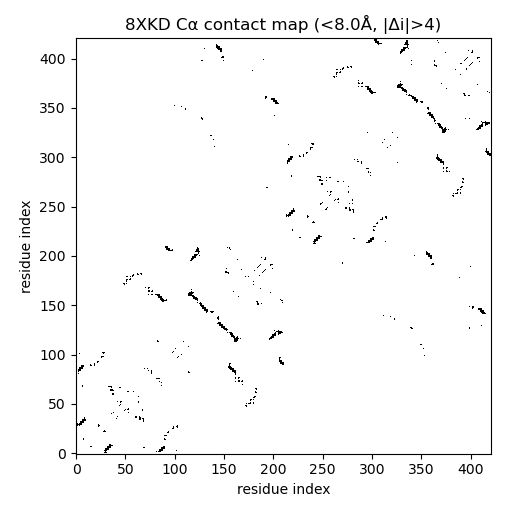? 9.821 29.478 -23.680 1.00 30.19 85 ASN B C 1
ATOM 2426 O O . ASN B 1 85 ? 8.774 30.096 -23.884 1.00 31.93 85 ASN B O 1
ATOM 2431 N N . LEU B 1 86 ? 9.837 28.177 -23.447 1.00 28.18 86 LEU B N 1
ATOM 2432 C CA . LEU B 1 86 ? 8.606 27.395 -23.418 1.00 28.36 86 LEU B CA 1
ATOM 2433 C C . LEU B 1 86 ? 7.960 27.569 -22.066 1.00 25.97 86 LEU B C 1
ATOM 2434 O O . LEU B 1 86 ? 8.658 27.641 -21.064 1.00 27.00 86 LEU B O 1
ATOM 2439 N N . ASP B 1 87 ? 6.630 27.666 -22.037 1.00 26.28 87 ASP B N 1
ATOM 2440 C CA . ASP B 1 87 ? 5.877 27.737 -20.801 1.00 28.02 87 ASP B CA 1
ATOM 2441 C C . ASP B 1 87 ? 6.122 26.469 -19.984 1.00 25.65 87 ASP B C 1
ATOM 2442 O O . ASP B 1 87 ? 6.177 26.478 -18.750 1.00 25.64 87 ASP B O 1
ATOM 2447 N N . TYR B 1 88 ? 6.201 25.362 -20.703 1.00 25.81 88 TYR B N 1
ATOM 2448 C CA . TYR B 1 88 ? 6.510 24.091 -20.072 1.00 25.27 88 TYR B CA 1
ATOM 2449 C C . TYR B 1 88 ? 7.114 23.175 -21.099 1.00 23.25 88 TYR B C 1
ATOM 2450 O O . TYR B 1 88 ? 7.034 23.429 -22.305 1.00 22.43 88 TYR B O 1
ATOM 2459 N N . ILE B 1 89 ? 7.711 22.096 -20.620 1.00 23.04 89 ILE B N 1
ATOM 2460 C CA . ILE B 1 89 ? 8.202 21.064 -21.515 1.00 21.50 89 ILE B CA 1
ATOM 2461 C C . ILE B 1 89 ? 7.787 19.726 -20.913 1.00 21.80 89 ILE B C 1
ATOM 2462 O O . ILE B 1 89 ? 7.662 19.592 -19.674 1.00 19.91 89 ILE B O 1
ATOM 2467 N N . THR B 1 90 ? 7.549 18.752 -21.786 1.00 20.26 90 THR B N 1
ATOM 2468 C CA . THR B 1 90 ? 7.063 17.450 -21.347 1.00 19.91 90 THR B CA 1
ATOM 2469 C C . THR B 1 90 ? 8.077 16.399 -21.770 1.00 20.54 90 THR B C 1
ATOM 2470 O O . THR B 1 90 ? 8.419 16.274 -22.964 1.00 20.48 90 THR B O 1
ATOM 2474 N N . LEU B 1 91 ? 8.626 15.710 -20.783 1.00 20.17 91 LEU B N 1
ATOM 2475 C CA . LEU B 1 91 ? 9.729 14.825 -20.984 1.00 21.44 91 LEU B CA 1
ATOM 2476 C C . LEU B 1 91 ? 9.326 13.381 -20.746 1.00 22.15 91 LEU B C 1
ATOM 2477 O O . LEU B 1 91 ? 8.639 13.051 -19.759 1.00 19.93 91 LEU B O 1
ATOM 2482 N N . PHE B 1 92 ? 9.763 12.530 -21.670 1.00 20.47 92 PHE B N 1
ATOM 2483 C CA . PHE B 1 92 ? 9.527 11.103 -21.586 1.00 19.35 92 PHE B CA 1
ATOM 2484 C C . PHE B 1 92 ? 10.827 10.329 -21.757 1.00 21.07 92 PHE B C 1
ATOM 2485 O O . PHE B 1 92 ? 11.791 10.820 -22.342 1.00 23.09 92 PHE B O 1
ATOM 2493 N N . GLU B 1 93 ? 10.820 9.102 -21.271 1.00 22.84 93 GLU B N 1
ATOM 2494 C CA . GLU B 1 93 ? 11.856 8.141 -21.594 1.00 24.72 93 GLU B CA 1
ATOM 2495 C C . GLU B 1 93 ? 11.254 7.159 -22.601 1.00 25.55 93 GLU B C 1
ATOM 2496 O O . GLU B 1 93 ? 10.039 7.126 -22.822 1.00 24.16 93 GLU B O 1
ATOM 2502 N N . ASP B 1 94 ? 12.113 6.434 -23.290 1.00 25.28 94 ASP B N 1
ATOM 2503 C CA . ASP B 1 94 ? 11.677 5.730 -24.496 1.00 26.20 94 ASP B CA 1
ATOM 2504 C C . ASP B 1 94 ? 11.145 4.313 -24.269 1.00 30.32 94 ASP B C 1
ATOM 2505 O O . ASP B 1 94 ? 10.860 3.601 -25.252 1.00 33.00 94 ASP B O 1
ATOM 2510 N N . ASP B 1 95 ? 10.964 3.919 -23.017 1.00 29.43 95 ASP B N 1
ATOM 2511 C CA . ASP B 1 95 ? 10.443 2.585 -22.686 1.00 34.85 95 ASP B CA 1
ATOM 2512 C C . ASP B 1 95 ? 9.017 2.630 -22.109 1.00 32.88 95 ASP B C 1
ATOM 2513 O O . ASP B 1 95 ? 8.623 1.855 -21.233 1.00 37.12 95 ASP B O 1
ATOM 2518 N N . ILE B 1 96 ? 8.191 3.513 -22.632 1.00 31.47 96 ILE B N 1
ATOM 2519 C CA . ILE B 1 96 ? 6.876 3.710 -22.049 1.00 30.62 96 ILE B CA 1
ATOM 2520 C C . ILE B 1 96 ? 5.749 3.199 -22.912 1.00 29.84 96 ILE B C 1
ATOM 2521 O O . ILE B 1 96 ? 5.896 3.077 -24.148 1.00 28.45 96 ILE B O 1
ATOM 2526 N N . LEU B 1 97 ? 4.618 2.948 -22.263 1.00 30.22 97 LEU B N 1
ATOM 2527 C CA . LEU B 1 97 ? 3.353 2.760 -22.946 1.00 29.91 97 LEU B CA 1
ATOM 2528 C C . LEU B 1 97 ? 2.400 3.881 -22.631 1.00 28.15 97 LEU B C 1
ATOM 2529 O O . LEU B 1 97 ? 2.253 4.202 -21.452 1.00 30.29 97 LEU B O 1
ATOM 2534 N N . LEU B 1 98 ? 1.725 4.423 -23.651 1.00 26.13 98 LEU B N 1
ATOM 2535 C CA . LEU B 1 98 ? 0.726 5.444 -23.488 1.00 25.99 98 LEU B CA 1
ATOM 2536 C C . LEU B 1 98 ? -0.643 4.843 -23.256 1.00 29.24 98 LEU B C 1
ATOM 2537 O O . LEU B 1 98 ? -1.053 3.917 -23.950 1.00 28.43 98 LEU B O 1
ATOM 2542 N N . GLY B 1 99 ? -1.356 5.432 -22.310 1.00 29.84 99 GLY B N 1
ATOM 2543 C CA . GLY B 1 99 ? -2.723 5.102 -22.041 1.00 29.05 99 GLY B CA 1
ATOM 2544 C C . GLY B 1 99 ? -3.683 5.722 -23.019 1.00 31.51 99 GLY B C 1
ATOM 2545 O O . GLY B 1 99 ? -3.318 6.506 -23.906 1.00 29.48 99 GLY B O 1
ATOM 2546 N N . GLU B 1 100 ? -4.950 5.398 -22.821 1.00 35.43 100 GLU B N 1
ATOM 2547 C CA . GLU B 1 100 ? -6.016 5.868 -23.662 1.00 39.11 100 GLU B CA 1
ATOM 2548 C C . GLU B 1 100 ? -6.272 7.344 -23.432 1.00 35.15 100 GLU B C 1
ATOM 2549 O O . GLU B 1 100 ? -6.135 7.860 -22.316 1.00 38.08 100 GLU B O 1
ATOM 2555 N N . ASN B 1 101 ? -6.657 8.034 -24.479 1.00 31.66 101 ASN B N 1
ATOM 2556 C CA . ASN B 1 101 ? -7.002 9.438 -24.362 1.00 33.46 101 ASN B CA 1
ATOM 2557 C C . ASN B 1 101 ? -5.783 10.290 -23.993 1.00 32.82 101 ASN B C 1
ATOM 2558 O O . ASN B 1 101 ? -5.951 11.402 -23.517 1.00 31.11 101 ASN B O 1
ATOM 2563 N N . ALA B 1 102 ? -4.559 9.798 -24.258 1.00 29.83 102 ALA B N 1
ATOM 2564 C CA . ALA B 1 102 ? -3.358 10.615 -24.029 1.00 28.54 102 ALA B CA 1
ATOM 2565 C C . ALA B 1 102 ? -3.310 11.888 -24.880 1.00 26.99 102 ALA B C 1
ATOM 2566 O O . ALA B 1 102 ? -2.722 12.878 -24.423 1.00 25.62 102 ALA B O 1
ATOM 2568 N N . ASN B 1 103 ? -3.925 11.876 -26.064 1.00 25.90 103 ASN B N 1
ATOM 2569 C CA A ASN B 1 103 ? -3.972 13.059 -26.970 0.50 25.90 103 ASN B CA 1
ATOM 2570 C CA B ASN B 1 103 ? -4.068 13.009 -26.966 0.50 27.94 103 ASN B CA 1
ATOM 2571 C C . ASN B 1 103 ? -4.515 14.299 -26.271 1.00 25.11 103 ASN B C 1
ATOM 2572 O O . ASN B 1 103 ? -3.976 15.372 -26.457 1.00 24.23 103 ASN B O 1
ATOM 2581 N N . LYS B 1 104 ? -5.529 14.139 -25.438 1.00 27.77 104 LYS B N 1
ATOM 2582 C CA . LYS B 1 104 ? -6.128 15.276 -24.747 1.00 29.83 104 LYS B CA 1
ATOM 2583 C C . LYS B 1 104 ? -5.143 15.957 -23.812 1.00 25.96 104 LYS B C 1
ATOM 2584 O O . LYS B 1 104 ? -5.269 17.155 -23.552 1.00 25.86 104 LYS B O 1
ATOM 2590 N N . PHE B 1 105 ? -4.186 15.189 -23.290 1.00 23.55 105 PHE B N 1
ATOM 2591 C CA . PHE B 1 105 ? -3.169 15.723 -22.397 1.00 24.20 105 PHE B CA 1
ATOM 2592 C C . PHE B 1 105 ? -1.915 16.212 -23.113 1.00 24.34 105 PHE B C 1
ATOM 2593 O O . PHE B 1 105 ? -1.312 17.200 -22.721 1.00 23.86 105 PHE B O 1
ATOM 2601 N N . LEU B 1 106 ? -1.526 15.506 -24.173 1.00 22.65 106 LEU B N 1
ATOM 2602 C CA . LEU B 1 106 ? -0.194 15.669 -24.744 1.00 22.30 106 LEU B CA 1
ATOM 2603 C C . LEU B 1 106 ? -0.158 16.415 -26.056 1.00 23.22 106 LEU B C 1
ATOM 2604 O O . LEU B 1 106 ? 0.883 16.854 -26.468 1.00 23.80 106 LEU B O 1
ATOM 2609 N N . ALA B 1 107 ? -1.287 16.538 -26.730 1.00 22.60 107 ALA B N 1
ATOM 2610 C CA . ALA B 1 107 ? -1.301 17.261 -28.002 1.00 27.14 107 ALA B CA 1
ATOM 2611 C C . ALA B 1 107 ? -1.954 18.641 -27.836 1.00 30.07 107 ALA B C 1
ATOM 2612 O O . ALA B 1 107 ? -2.170 19.369 -28.803 1.00 32.22 107 ALA B O 1
ATOM 2614 N N . GLU B 1 108 ? -2.290 18.993 -26.601 1.00 27.86 108 GLU B N 1
ATOM 2615 C CA . GLU B 1 108 ? -2.995 20.240 -26.295 1.00 31.10 108 GLU B CA 1
ATOM 2616 C C . GLU B 1 108 ? -2.500 20.728 -24.939 1.00 29.11 108 GLU B C 1
ATOM 2617 O O . GLU B 1 108 ? -2.252 19.904 -24.065 1.00 26.88 108 GLU B O 1
ATOM 2623 N N . GLY B 1 109 ? -2.389 22.045 -24.766 1.00 27.17 109 GLY B N 1
ATOM 2624 C CA . GLY B 1 109 ? -1.855 22.605 -23.537 1.00 26.01 109 GLY B CA 1
ATOM 2625 C C . GLY B 1 109 ? -2.808 23.507 -22.771 1.00 24.04 109 GLY B C 1
ATOM 2626 O O . GLY B 1 109 ? -2.475 23.892 -21.673 1.00 23.22 109 GLY B O 1
ATOM 2627 N N . ASP B 1 110 ? -3.973 23.840 -23.321 1.00 23.76 110 ASP B N 1
ATOM 2628 C CA . ASP B 1 110 ? -4.861 24.776 -22.604 1.00 26.74 110 ASP B CA 1
ATOM 2629 C C . ASP B 1 110 ? -5.238 24.271 -21.199 1.00 24.47 110 ASP B C 1
ATOM 2630 O O . ASP B 1 110 ? -5.380 25.064 -20.272 1.00 23.55 110 ASP B O 1
ATOM 2635 N N . TRP B 1 111 ? -5.391 22.951 -21.049 1.00 24.46 111 TRP B N 1
ATOM 2636 C CA . TRP B 1 111 ? -5.712 22.363 -19.747 1.00 23.54 111 TRP B CA 1
ATOM 2637 C C . TRP B 1 111 ? -4.646 22.659 -18.675 1.00 22.55 111 TRP B C 1
ATOM 2638 O O . TRP B 1 111 ? -4.973 22.785 -17.502 1.00 21.43 111 TRP B O 1
ATOM 2649 N N . LEU B 1 112 ? -3.380 22.760 -19.083 1.00 21.50 112 LEU B N 1
ATOM 2650 C CA . LEU B 1 112 ? -2.302 23.129 -18.195 1.00 22.05 112 LEU B CA 1
ATOM 2651 C C . LEU B 1 112 ? -2.335 24.599 -17.904 1.00 23.42 112 LEU B C 1
ATOM 2652 O O . LEU B 1 112 ? -2.220 25.017 -16.745 1.00 23.39 112 LEU B O 1
ATOM 2657 N N . LYS B 1 113 ? -2.543 25.377 -18.961 1.00 23.66 113 LYS B N 1
ATOM 2658 C CA . LYS B 1 113 ? -2.513 26.842 -18.852 1.00 27.04 113 LYS B CA 1
ATOM 2659 C C . LYS B 1 113 ? -3.534 27.349 -17.843 1.00 26.33 113 LYS B C 1
ATOM 2660 O O . LYS B 1 113 ? -3.236 28.278 -17.093 1.00 26.16 113 LYS B O 1
ATOM 2666 N N . VAL B 1 114 ? -4.706 26.718 -17.820 1.00 24.95 114 VAL B N 1
ATOM 2667 C CA . VAL B 1 114 ? -5.807 27.169 -16.930 1.00 25.28 114 VAL B CA 1
ATOM 2668 C C . VAL B 1 114 ? -5.614 26.637 -15.500 1.00 27.14 114 VAL B C 1
ATOM 2669 O O . VAL B 1 114 ? -6.231 27.153 -14.553 1.00 27.03 114 VAL B O 1
ATOM 2673 N N . ARG B 1 115 ? -4.760 25.609 -15.329 1.00 23.33 115 ARG B N 1
ATOM 2674 C CA . ARG B 1 115 ? -4.577 24.998 -14.031 1.00 24.29 115 ARG B CA 1
ATOM 2675 C C . ARG B 1 115 ? -3.349 25.450 -13.298 1.00 26.25 115 ARG B C 1
ATOM 2676 O O . ARG B 1 115 ? -3.311 25.348 -12.083 1.00 27.08 115 ARG B O 1
ATOM 2684 N N . PHE B 1 116 ? -2.349 25.958 -14.019 1.00 25.63 116 PHE B N 1
ATOM 2685 C CA . PHE B 1 116 ? -1.059 26.269 -13.428 1.00 27.98 116 PHE B CA 1
ATOM 2686 C C . PHE B 1 116 ? -0.518 27.615 -13.868 1.00 29.97 116 PHE B C 1
ATOM 2687 O O . PHE B 1 116 ? -0.856 28.116 -14.930 1.00 33.31 116 PHE B O 1
ATOM 2695 N N . ASN B 1 117 ? 0.333 28.207 -13.040 1.00 31.23 117 ASN B N 1
ATOM 2696 C CA . ASN B 1 117 ? 1.111 29.373 -13.424 1.00 32.07 117 ASN B CA 1
ATOM 2697 C C . ASN B 1 117 ? 2.503 28.881 -13.825 1.00 29.09 117 ASN B C 1
ATOM 2698 O O . ASN B 1 117 ? 3.203 28.326 -12.984 1.00 31.07 117 ASN B O 1
ATOM 2703 N N . PHE B 1 118 ? 2.895 29.079 -15.084 1.00 28.94 118 PHE B N 1
ATOM 2704 C CA . PHE B 1 118 ? 4.143 28.474 -15.579 1.00 30.11 118 PHE B CA 1
ATOM 2705 C C . PHE B 1 118 ? 5.423 29.092 -15.019 1.00 33.26 118 PHE B C 1
ATOM 2706 O O . PHE B 1 118 ? 6.485 28.478 -15.088 1.00 29.53 118 PHE B O 1
ATOM 2714 N N . GLN B 1 119 ? 5.313 30.297 -14.459 1.00 34.71 119 GLN B N 1
ATOM 2715 C CA . GLN B 1 119 ? 6.450 30.924 -13.797 1.00 35.10 119 GLN B CA 1
ATOM 2716 C C . GLN B 1 119 ? 6.626 30.366 -12.404 1.00 33.35 119 GLN B C 1
ATOM 2717 O O . GLN B 1 119 ? 7.687 30.533 -11.818 1.00 33.29 119 GLN B O 1
ATOM 2723 N N . GLU B 1 120 ? 5.588 29.720 -11.855 1.00 29.73 120 GLU B N 1
ATOM 2724 C CA . GLU B 1 120 ? 5.698 28.982 -10.613 1.00 31.68 120 GLU B CA 1
ATOM 2725 C C . GLU B 1 120 ? 6.377 27.627 -10.843 1.00 30.91 120 GLU B C 1
ATOM 2726 O O . GLU B 1 120 ? 6.596 27.243 -11.988 1.00 32.16 120 GLU B O 1
ATOM 2732 N N . ILE B 1 121 ? 6.736 26.963 -9.761 1.00 29.09 121 ILE B N 1
ATOM 2733 C CA . ILE B 1 121 ? 7.625 25.798 -9.781 1.00 29.35 121 ILE B CA 1
ATOM 2734 C C . ILE B 1 121 ? 6.825 24.532 -9.530 1.00 31.54 121 ILE B C 1
ATOM 2735 O O . ILE B 1 121 ? 6.531 24.148 -8.352 1.00 32.35 121 ILE B O 1
ATOM 2740 N N . PHE B 1 122 ? 6.497 23.839 -10.618 1.00 28.62 122 PHE B N 1
ATOM 2741 C CA . PHE B 1 122 ? 5.855 22.551 -10.429 1.00 28.46 122 PHE B CA 1
ATOM 2742 C C . PHE B 1 122 ? 6.294 21.539 -11.459 1.00 25.18 122 PHE B C 1
ATOM 2743 O O . PHE B 1 122 ? 6.738 21.900 -12.560 1.00 23.25 122 PHE B O 1
ATOM 2751 N N . VAL B 1 123 ? 6.135 20.281 -11.056 1.00 23.53 123 VAL B N 1
ATOM 2752 C CA . VAL B 1 123 ? 6.311 19.142 -11.932 1.00 22.50 123 VAL B CA 1
ATOM 2753 C C . VAL B 1 123 ? 5.029 18.351 -11.817 1.00 22.23 123 VAL B C 1
ATOM 2754 O O . VAL B 1 123 ? 4.525 18.150 -10.718 1.00 24.46 123 VAL B O 1
ATOM 2758 N N . LEU B 1 124 ? 4.479 17.937 -12.949 1.00 19.50 124 LEU B N 1
ATOM 2759 C CA . LEU B 1 124 ? 3.284 17.083 -12.954 1.00 20.04 124 LEU B CA 1
ATOM 2760 C C . LEU B 1 124 ? 3.686 15.749 -13.545 1.00 20.41 124 LEU B C 1
ATOM 2761 O O . LEU B 1 124 ? 4.041 15.656 -14.731 1.00 19.71 124 LEU B O 1
ATOM 2766 N N . ARG B 1 125 ? 3.621 14.713 -12.721 1.00 20.17 125 ARG B N 1
ATOM 2767 C CA . ARG B 1 125 ? 3.988 13.377 -13.169 1.00 20.96 125 ARG B CA 1
ATOM 2768 C C . ARG B 1 125 ? 2.852 12.793 -13.998 1.00 21.61 125 ARG B C 1
ATOM 2769 O O . ARG B 1 125 ? 1.686 12.835 -13.596 1.00 20.91 125 ARG B O 1
ATOM 2777 N N . LEU B 1 126 ? 3.228 12.242 -15.151 1.00 20.83 126 LEU B N 1
ATOM 2778 C CA . LEU B 1 126 ? 2.292 11.657 -16.084 1.00 22.13 126 LEU B CA 1
ATOM 2779 C C . LEU B 1 126 ? 2.352 10.141 -16.022 1.00 24.61 126 LEU B C 1
ATOM 2780 O O . LEU B 1 126 ? 1.443 9.483 -16.490 1.00 24.90 126 LEU B O 1
ATOM 2785 N N . GLU B 1 127 ? 3.450 9.621 -15.509 1.00 27.00 127 GLU B N 1
ATOM 2786 C CA . GLU B 1 127 ? 3.696 8.189 -15.412 1.00 30.20 127 GLU B CA 1
ATOM 2787 C C . GLU B 1 127 ? 3.154 7.697 -14.091 1.00 30.47 127 GLU B C 1
ATOM 2788 O O . GLU B 1 127 ? 3.065 8.450 -13.107 1.00 29.09 127 GLU B O 1
ATOM 2794 N N . THR B 1 128 ? 2.794 6.429 -14.037 1.00 30.75 128 THR B N 1
ATOM 2795 C CA . THR B 1 128 ? 2.231 5.857 -12.827 1.00 34.29 128 THR B CA 1
ATOM 2796 C C . THR B 1 128 ? 3.104 6.096 -11.595 1.00 34.39 128 THR B C 1
ATOM 2797 O O . THR B 1 128 ? 4.351 6.105 -11.654 1.00 33.46 128 THR B O 1
ATOM 2801 N N . PHE B 1 129 ? 2.433 6.353 -10.483 1.00 36.41 129 PHE B N 1
ATOM 2802 C CA . PHE B 1 129 ? 3.106 6.572 -9.216 1.00 41.41 129 PHE B CA 1
ATOM 2803 C C . PHE B 1 129 ? 3.624 5.226 -8.712 1.00 45.73 129 PHE B C 1
ATOM 2804 O O . PHE B 1 129 ? 2.866 4.274 -8.626 1.00 45.50 129 PHE B O 1
ATOM 2812 N N . LEU B 1 130 ? 4.918 5.186 -8.410 1.00 52.50 130 LEU B N 1
ATOM 2813 C CA . LEU B 1 130 ? 5.600 4.011 -7.890 1.00 62.34 130 LEU B CA 1
ATOM 2814 C C . LEU B 1 130 ? 6.209 4.403 -6.543 1.00 62.69 130 LEU B C 1
ATOM 2815 O O . LEU B 1 130 ? 6.845 5.451 -6.424 1.00 61.29 130 LEU B O 1
ATOM 2820 N N . MET B 1 131 ? 6.053 3.537 -5.542 1.00 69.53 131 MET B N 1
ATOM 2821 C CA . MET B 1 131 ? 6.689 3.738 -4.229 1.00 69.51 131 MET B CA 1
ATOM 2822 C C . MET B 1 131 ? 8.214 3.769 -4.389 1.00 64.34 131 MET B C 1
ATOM 2823 O O . MET B 1 131 ? 8.776 2.844 -4.961 1.00 61.19 131 MET B O 1
ATOM 2828 N N . PRO B 1 132 ? 8.890 4.843 -3.917 1.00 59.13 132 PRO B N 1
ATOM 2829 C CA . PRO B 1 132 ? 10.338 4.992 -4.185 1.00 59.79 132 PRO B CA 1
ATOM 2830 C C . PRO B 1 132 ? 11.264 4.099 -3.358 1.00 56.68 132 PRO B C 1
ATOM 2831 O O . PRO B 1 132 ? 12.473 4.085 -3.583 1.00 56.10 132 PRO B O 1
ATOM 2835 N N . VAL B 1 133 ? 10.700 3.414 -2.370 1.00 58.36 133 VAL B N 1
ATOM 2836 C CA . VAL B 1 133 ? 11.433 2.501 -1.512 1.00 57.63 133 VAL B CA 1
ATOM 2837 C C . VAL B 1 133 ? 10.496 1.335 -1.249 1.00 57.05 133 VAL B C 1
ATOM 2838 O O . VAL B 1 133 ? 9.307 1.519 -0.959 1.00 61.78 133 VAL B O 1
ATOM 2842 N N . GLN B 1 134 ? 11.033 0.128 -1.397 1.00 52.00 134 GLN B N 1
ATOM 2843 C CA . GLN B 1 134 ? 10.269 -1.093 -1.254 1.00 52.25 134 GLN B CA 1
ATOM 2844 C 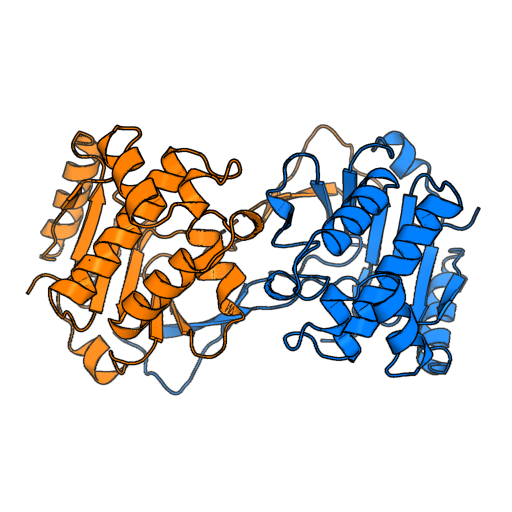C . GLN B 1 134 ? 10.998 -2.024 -0.299 1.00 47.26 134 GLN B C 1
ATOM 2845 O O . GLN B 1 134 ? 12.206 -1.894 -0.074 1.00 41.99 134 GLN B O 1
ATOM 2851 N N . LEU B 1 135 ? 10.245 -2.956 0.253 1.00 46.05 135 LEU B N 1
ATOM 2852 C CA . LEU B 1 135 ? 10.810 -4.026 1.044 1.00 45.98 135 LEU B CA 1
ATOM 2853 C C . LEU B 1 135 ? 11.106 -5.180 0.100 1.00 47.30 135 LEU B C 1
ATOM 2854 O O . LEU B 1 135 ? 10.210 -5.696 -0.579 1.00 48.42 135 LEU B O 1
ATOM 2859 N N . GLU B 1 136 ? 12.371 -5.577 0.040 1.00 43.59 136 GLU B N 1
ATOM 2860 C CA . GLU B 1 136 ? 12.771 -6.702 -0.777 1.00 48.90 136 GLU B CA 1
ATOM 2861 C C . GLU B 1 136 ? 13.045 -7.884 0.153 1.00 47.00 136 GLU B C 1
ATOM 2862 O O . GLU B 1 136 ? 13.798 -7.769 1.140 1.00 40.91 136 GLU B O 1
ATOM 2868 N N . LYS B 1 137 ? 12.449 -9.024 -0.183 1.00 47.70 137 LYS B N 1
ATOM 2869 C CA . LYS B 1 137 ? 12.770 -10.271 0.497 1.00 46.63 137 LYS B CA 1
ATOM 2870 C C . LYS B 1 137 ? 14.205 -10.644 0.175 1.00 40.30 137 LYS B C 1
ATOM 2871 O O . LYS B 1 137 ? 14.771 -10.216 -0.844 1.00 42.85 137 LYS B O 1
ATOM 2877 N N . GLN B 1 138 ? 14.810 -11.421 1.061 1.00 38.35 138 GLN B N 1
ATOM 2878 C CA . GLN B 1 138 ? 16.126 -11.984 0.804 1.00 42.90 138 GLN B CA 1
ATOM 2879 C C . GLN B 1 138 ? 16.220 -13.388 1.400 1.00 42.03 138 GLN B C 1
ATOM 2880 O O . GLN B 1 138 ? 15.388 -13.789 2.200 1.00 44.16 138 GLN B O 1
ATOM 2886 N N . THR B 1 139 ? 17.228 -14.133 0.968 1.00 45.41 139 THR B N 1
ATOM 2887 C CA . THR B 1 139 ? 17.325 -15.558 1.299 1.00 48.33 139 THR B CA 1
ATOM 2888 C C . THR B 1 139 ? 18.458 -15.899 2.249 1.00 45.72 139 THR B C 1
ATOM 2889 O O . THR B 1 139 ? 18.417 -16.945 2.879 1.00 56.39 139 THR B O 1
ATOM 2893 N N . GLN B 1 140 ? 19.471 -15.043 2.343 1.00 43.68 140 GLN B N 1
ATOM 2894 C CA . GLN B 1 140 ? 20.661 -15.381 3.100 1.00 46.52 140 GLN B CA 1
ATOM 2895 C C . GLN B 1 140 ? 20.384 -15.433 4.606 1.00 44.41 140 GLN B C 1
ATOM 2896 O O . GLN B 1 140 ? 20.867 -16.331 5.289 1.00 42.09 140 GLN B O 1
ATOM 2902 N N . ILE B 1 141 ? 19.573 -14.495 5.097 1.00 39.76 141 ILE B N 1
ATOM 2903 C CA . ILE B 1 141 ? 19.336 -14.349 6.545 1.00 38.03 141 ILE B CA 1
ATOM 2904 C C . ILE B 1 141 ? 17.987 -14.968 6.917 1.00 34.71 141 ILE B C 1
ATOM 2905 O O . ILE B 1 141 ? 16.943 -14.501 6.473 1.00 36.65 141 ILE B O 1
ATOM 2910 N N . PRO B 1 142 ? 17.991 -16.042 7.728 1.00 33.51 142 PRO B N 1
ATOM 2911 C CA . PRO B 1 142 ? 16.725 -16.739 7.958 1.00 34.11 142 PRO B CA 1
ATOM 2912 C C . PRO B 1 142 ? 15.737 -15.930 8.800 1.00 32.26 142 PRO B C 1
ATOM 2913 O O . PRO B 1 142 ? 16.159 -15.090 9.588 1.00 30.21 142 PRO B O 1
ATOM 2917 N N . PRO B 1 143 ? 14.442 -16.190 8.625 1.00 32.93 143 PRO B N 1
ATOM 2918 C CA . PRO B 1 143 ? 13.445 -15.451 9.386 1.00 32.26 143 PRO B CA 1
ATOM 2919 C C . PRO B 1 143 ? 13.507 -15.893 10.831 1.00 32.62 143 PRO B C 1
ATOM 2920 O O . PRO B 1 143 ? 14.209 -16.864 11.161 1.00 32.76 143 PRO B O 1
ATOM 2924 N N . PHE B 1 144 ? 12.846 -15.131 11.690 1.00 29.48 144 PHE B N 1
ATOM 2925 C CA . PHE B 1 144 ? 12.814 -15.428 13.104 1.00 30.29 144 PHE B CA 1
ATOM 2926 C C . PHE B 1 144 ? 11.408 -15.206 13.632 1.00 31.14 144 PHE B C 1
ATOM 2927 O O . PHE B 1 144 ? 10.822 -14.121 13.442 1.00 30.20 144 PHE B O 1
ATOM 2935 N N . GLN B 1 145 ? 10.869 -16.227 14.307 1.00 32.12 145 GLN B N 1
ATOM 2936 C CA . GLN B 1 145 ? 9.534 -16.144 14.907 1.00 33.91 145 GLN B CA 1
ATOM 2937 C C . GLN B 1 145 ? 8.483 -15.636 13.906 1.00 35.12 145 GLN B C 1
ATOM 2938 O O . GLN B 1 145 ? 7.674 -14.767 14.223 1.00 37.22 145 GLN B O 1
ATOM 2944 N N . GLN B 1 146 ? 8.545 -16.188 12.702 1.00 39.39 146 GLN B N 1
ATOM 2945 C CA . GLN B 1 146 ? 7.642 -15.866 11.579 1.00 41.03 146 GLN B CA 1
ATOM 2946 C C . GLN B 1 146 ? 7.741 -14.434 11.069 1.00 38.75 146 GLN B C 1
ATOM 2947 O O . GLN B 1 146 ? 6.814 -13.926 10.458 1.00 37.79 146 GLN B O 1
ATOM 2953 N N . ARG B 1 147 ? 8.863 -13.777 11.330 1.00 33.01 147 ARG B N 1
ATOM 2954 C CA A ARG B 1 147 ? 9.099 -12.467 10.773 0.50 32.89 147 ARG B CA 1
ATOM 2955 C CA B ARG B 1 147 ? 9.144 -12.444 10.821 0.50 31.81 147 ARG B CA 1
ATOM 2956 C C . ARG B 1 147 ? 10.294 -12.536 9.846 1.00 31.18 147 ARG B C 1
ATOM 2957 O O . ARG B 1 147 ? 11.340 -13.096 10.179 1.00 33.11 147 ARG B O 1
ATOM 2972 N N . ASP B 1 148 ? 10.121 -11.987 8.664 1.00 29.70 148 ASP B N 1
ATOM 2973 C CA . ASP B 1 148 ? 11.191 -11.926 7.711 1.00 30.21 148 ASP B CA 1
ATOM 2974 C C . ASP B 1 148 ? 12.089 -10.739 8.041 1.00 29.97 148 ASP B C 1
ATOM 2975 O O . ASP B 1 148 ? 11.639 -9.733 8.614 1.00 28.07 148 ASP B O 1
ATOM 2980 N N . ILE B 1 149 ? 13.336 -10.862 7.633 1.00 29.19 149 ILE B N 1
ATOM 2981 C CA . ILE B 1 149 ? 14.250 -9.766 7.619 1.00 28.41 149 ILE B CA 1
ATOM 2982 C C . ILE B 1 149 ? 14.321 -9.313 6.161 1.00 29.72 149 ILE B C 1
ATOM 2983 O O . ILE B 1 149 ? 14.948 -9.969 5.322 1.00 31.77 149 ILE B O 1
ATOM 2988 N N . ASP B 1 150 ? 13.632 -8.219 5.853 1.00 29.46 150 ASP B N 1
ATOM 2989 C CA . ASP B 1 150 ? 13.669 -7.638 4.506 1.00 29.75 150 ASP B CA 1
ATOM 2990 C C . ASP B 1 150 ? 14.734 -6.563 4.397 1.00 30.60 150 ASP B C 1
ATOM 2991 O O . ASP B 1 150 ? 15.215 -6.034 5.404 1.00 29.68 150 ASP B O 1
ATOM 2996 N N . ILE B 1 151 ? 15.132 -6.254 3.168 1.00 30.03 151 ILE B N 1
ATOM 2997 C CA . ILE B 1 151 ? 16.017 -5.136 2.908 1.00 32.97 151 ILE B CA 1
ATOM 2998 C C . ILE B 1 151 ? 15.214 -3.960 2.374 1.00 35.57 151 ILE B C 1
ATOM 2999 O O . ILE B 1 151 ? 14.344 -4.151 1.534 1.00 36.13 151 ILE B O 1
ATOM 3004 N N . LEU B 1 152 ? 15.465 -2.760 2.900 1.00 34.05 152 LEU B N 1
ATOM 3005 C CA . LEU B 1 152 ? 14.904 -1.530 2.334 1.00 40.69 152 LEU B CA 1
ATOM 3006 C C . LEU B 1 152 ? 15.703 -1.150 1.115 1.00 49.42 152 LEU B C 1
ATOM 3007 O O . LEU B 1 152 ? 16.916 -0.939 1.227 1.00 51.22 152 LEU B O 1
ATOM 3012 N N . THR B 1 153 ? 15.041 -1.057 -0.034 1.00 55.77 153 THR B N 1
ATOM 3013 C CA . THR B 1 153 ? 15.749 -0.781 -1.282 1.00 60.12 153 THR B CA 1
ATOM 3014 C C . THR B 1 153 ? 15.014 0.268 -2.069 1.00 58.36 153 THR B C 1
ATOM 3015 O O . THR B 1 153 ? 13.795 0.320 -2.028 1.00 55.82 153 THR B O 1
ATOM 3019 N N . SER B 1 154 ? 15.742 1.085 -2.824 1.00 65.86 154 SER B N 1
ATOM 3020 C CA . SER B 1 154 ? 15.127 2.174 -3.600 1.00 69.45 154 SER B CA 1
ATOM 3021 C C . SER B 1 154 ? 14.175 1.709 -4.723 1.00 70.02 154 SER B C 1
ATOM 3022 O O . SER B 1 154 ? 14.600 1.244 -5.780 1.00 74.00 154 SER B O 1
ATOM 3025 N N . PHE B 1 157 ? 11.841 5.941 -8.717 1.00 60.69 157 PHE B N 1
ATOM 3026 C CA . PHE B 1 157 ? 10.555 6.633 -8.785 1.00 62.56 157 PHE B CA 1
ATOM 3027 C C . PHE B 1 157 ? 10.070 6.814 -10.228 1.00 55.87 157 PHE B C 1
ATOM 3028 O O . PHE B 1 157 ? 8.868 6.855 -10.501 1.00 54.98 157 PHE B O 1
ATOM 3036 N N . GLY B 1 158 ? 11.007 6.914 -11.149 1.00 48.92 158 GLY B N 1
ATOM 3037 C CA . GLY B 1 158 ? 10.647 7.052 -12.546 1.00 46.17 158 GLY B CA 1
ATOM 3038 C C . GLY B 1 158 ? 10.730 8.511 -12.933 1.00 41.90 158 GLY B C 1
ATOM 3039 O O . GLY B 1 158 ? 10.127 9.373 -12.299 1.00 37.77 158 GLY B O 1
ATOM 3040 N N . THR B 1 159 ? 11.521 8.770 -13.974 1.00 37.31 159 THR B N 1
ATOM 3041 C CA . THR B 1 159 ? 11.581 10.060 -14.645 1.00 29.84 159 THR B CA 1
ATOM 3042 C C . THR B 1 159 ? 11.192 9.844 -16.104 1.00 24.48 159 THR B C 1
ATOM 3043 O O . THR B 1 159 ? 11.617 10.575 -16.996 1.00 29.77 159 THR B O 1
ATOM 3047 N N . ALA B 1 160 ? 10.277 8.920 -16.328 1.00 27.58 160 ALA B N 1
ATOM 3048 C CA . ALA B 1 160 ? 9.907 8.520 -17.677 1.00 28.19 160 ALA B CA 1
ATOM 3049 C C . ALA B 1 160 ? 8.770 9.317 -18.301 1.00 27.63 160 ALA B C 1
ATOM 3050 O O . ALA B 1 160 ? 8.463 9.084 -19.482 1.00 26.43 160 ALA B O 1
ATOM 3052 N N . GLY B 1 161 ? 8.182 10.263 -17.543 1.00 26.18 161 GLY B N 1
ATOM 3053 C CA . GLY B 1 161 ? 7.024 10.963 -18.010 1.00 22.66 161 GLY B CA 1
ATOM 3054 C C . GLY B 1 161 ? 6.585 12.072 -17.069 1.00 22.06 161 GLY B C 1
ATOM 3055 O O . GLY B 1 161 ? 5.920 11.821 -16.104 1.00 20.70 161 GLY B O 1
ATOM 3056 N N . TYR B 1 162 ? 6.910 13.309 -17.395 1.00 19.33 162 TYR B N 1
ATOM 3057 C CA . TYR B 1 162 ? 6.493 14.416 -16.554 1.00 20.21 162 TYR B CA 1
ATOM 3058 C C . TYR B 1 162 ? 6.462 15.701 -17.352 1.00 19.05 162 TYR B C 1
ATOM 3059 O O . TYR B 1 162 ? 7.198 15.855 -18.327 1.00 17.78 162 TYR B O 1
ATOM 3068 N N . VAL B 1 163 ? 5.562 16.586 -16.946 1.00 19.14 163 VAL B N 1
ATOM 3069 C CA . VAL B 1 163 ? 5.529 17.971 -17.393 1.00 20.42 163 VAL B CA 1
ATOM 3070 C C . VAL B 1 163 ? 6.264 18.827 -16.364 1.00 19.81 163 VAL B C 1
ATOM 3071 O O . VAL B 1 163 ? 6.070 18.671 -15.144 1.00 20.33 163 VAL B O 1
ATOM 3075 N N . ILE B 1 164 ? 7.082 19.758 -16.844 1.00 20.35 164 ILE B N 1
ATOM 3076 C CA . ILE B 1 164 ? 7.786 20.678 -15.942 1.00 22.38 164 ILE B CA 1
ATOM 3077 C C . ILE B 1 164 ? 7.563 22.087 -16.431 1.00 23.55 164 ILE B C 1
ATOM 3078 O O . ILE B 1 164 ? 7.664 22.363 -17.621 1.00 21.92 164 ILE B O 1
ATOM 3083 N N . SER B 1 165 ? 7.195 22.981 -15.512 1.00 22.11 165 SER B N 1
ATOM 3084 C CA . SER B 1 165 ? 6.992 24.380 -15.856 1.00 22.33 165 SER B CA 1
ATOM 3085 C C . SER B 1 165 ? 8.358 25.021 -16.110 1.00 21.75 165 SER B C 1
ATOM 3086 O O . SER B 1 165 ? 9.372 24.536 -15.637 1.00 21.35 165 SER B O 1
ATOM 3089 N N . GLN B 1 166 ? 8.368 26.124 -16.837 1.00 23.40 166 GLN B N 1
ATOM 3090 C CA . GLN B 1 166 ? 9.615 26.876 -17.028 1.00 25.87 166 GLN B CA 1
ATOM 3091 C C . GLN B 1 166 ? 10.208 27.254 -15.670 1.00 24.59 166 GLN B C 1
ATOM 3092 O O . GLN B 1 166 ? 11.420 27.173 -15.464 1.00 23.65 166 GLN B O 1
ATOM 3098 N N . GLY B 1 167 ? 9.342 27.634 -14.742 1.00 25.39 167 GLY B N 1
ATOM 3099 C CA . GLY B 1 167 ? 9.742 27.931 -13.380 1.00 25.38 167 GLY B CA 1
ATOM 3100 C C . GLY B 1 167 ? 10.519 26.803 -12.714 1.00 24.86 167 GLY B C 1
ATOM 3101 O O . GLY B 1 167 ? 11.551 27.005 -12.069 1.00 24.98 167 GLY B O 1
ATOM 3102 N N . ALA B 1 168 ? 10.029 25.574 -12.885 1.00 23.68 168 ALA B N 1
ATOM 3103 C CA . ALA B 1 168 ? 10.673 24.426 -12.318 1.00 23.12 168 ALA B CA 1
ATOM 3104 C C . ALA B 1 168 ? 11.943 24.064 -13.068 1.00 22.53 168 ALA B C 1
ATOM 3105 O O . ALA B 1 168 ? 12.881 23.553 -12.453 1.00 23.08 168 ALA B O 1
ATOM 3107 N N . ALA B 1 169 ? 11.988 24.318 -14.374 1.00 22.01 169 ALA B N 1
ATOM 3108 C CA . ALA B 1 169 ? 13.202 24.056 -15.142 1.00 21.51 169 ALA B CA 1
ATOM 3109 C C . ALA B 1 169 ? 14.342 24.932 -14.583 1.00 22.40 169 ALA B C 1
ATOM 3110 O O . ALA B 1 169 ? 15.472 24.453 -14.333 1.00 21.44 169 ALA B O 1
ATOM 3112 N N . LYS B 1 170 ? 14.017 26.196 -14.336 1.00 22.81 170 LYS B N 1
ATOM 3113 C CA . LYS B 1 170 ? 14.997 27.109 -13.707 1.00 24.21 170 LYS B CA 1
ATOM 3114 C C . LYS B 1 170 ? 15.419 26.620 -12.324 1.00 24.08 170 LYS B C 1
ATOM 3115 O O . LYS B 1 170 ? 16.598 26.573 -11.973 1.00 24.24 170 LYS B O 1
ATOM 3121 N N . TYR B 1 171 ? 14.430 26.253 -11.522 1.00 25.07 171 TYR B N 1
ATOM 3122 C CA . TYR B 1 171 ? 14.672 25.744 -10.174 1.00 26.47 171 TYR B CA 1
ATOM 3123 C C . TYR B 1 171 ? 15.554 24.502 -10.160 1.00 25.66 171 TYR B C 1
ATOM 3124 O O . TYR B 1 171 ? 16.539 24.415 -9.398 1.00 27.18 171 TYR B O 1
ATOM 3133 N N . LEU B 1 172 ? 15.227 23.530 -10.999 1.00 24.23 172 LEU B N 1
ATOM 3134 C CA . LEU B 1 172 ? 16.004 22.288 -11.042 1.00 26.13 172 LEU B CA 1
ATOM 3135 C C . LEU B 1 172 ? 17.388 22.454 -11.623 1.00 25.31 172 LEU B C 1
ATOM 3136 O O . LEU B 1 172 ? 18.315 21.836 -11.122 1.00 24.26 172 LEU B O 1
ATOM 3141 N N . ILE B 1 173 ? 17.563 23.310 -12.634 1.00 23.31 173 ILE B N 1
ATOM 3142 C CA . ILE B 1 173 ? 18.903 23.590 -13.136 1.00 23.78 173 ILE B CA 1
ATOM 3143 C C . ILE B 1 173 ? 19.746 24.132 -11.968 1.00 24.52 173 ILE B C 1
ATOM 3144 O O . ILE B 1 173 ? 20.831 23.636 -11.708 1.00 23.99 173 ILE B O 1
ATOM 3149 N N . ALA B 1 174 ? 19.213 25.122 -11.257 1.00 26.54 174 ALA B N 1
ATOM 3150 C CA . ALA B 1 174 ? 19.947 25.737 -10.161 1.00 28.76 174 ALA B CA 1
ATOM 3151 C C . ALA B 1 174 ? 20.179 24.743 -9.018 1.00 28.37 174 ALA B C 1
ATOM 3152 O O . ALA B 1 174 ? 21.269 24.672 -8.447 1.00 29.70 174 ALA B O 1
ATOM 3154 N N . LEU B 1 175 ? 19.160 23.963 -8.689 1.00 28.56 175 LEU B N 1
ATOM 3155 C CA . LEU B 1 175 ? 19.298 22.936 -7.656 1.00 29.56 175 LEU B CA 1
ATOM 3156 C C . LEU B 1 175 ? 20.428 21.974 -7.967 1.00 29.64 175 LEU B C 1
ATOM 3157 O O . LEU B 1 175 ? 21.314 21.741 -7.130 1.00 28.89 175 LEU B O 1
ATOM 3162 N N . PHE B 1 176 ? 20.424 21.407 -9.175 1.00 27.26 176 PHE B N 1
ATOM 3163 C CA . PHE B 1 176 ? 21.417 20.404 -9.513 1.00 26.99 176 PHE B CA 1
ATOM 3164 C C . PHE B 1 176 ? 22.813 20.967 -9.596 1.00 28.82 176 PHE B C 1
ATOM 3165 O O . PHE B 1 176 ? 23.776 20.250 -9.293 1.00 28.80 176 PHE B O 1
ATOM 3173 N N . GLU B 1 177 ? 22.933 22.231 -10.018 1.00 26.33 177 GLU B N 1
ATOM 3174 C CA . GLU B 1 177 ? 24.233 22.898 -10.031 1.00 28.22 177 GLU B CA 1
ATOM 3175 C C . GLU B 1 177 ? 24.764 23.134 -8.614 1.00 29.45 177 GLU B C 1
ATOM 3176 O O . GLU B 1 177 ? 25.966 23.152 -8.429 1.00 29.79 177 GLU B O 1
ATOM 3182 N N . LYS B 1 178 ? 23.865 23.325 -7.652 1.00 30.27 178 LYS B N 1
ATOM 3183 C CA . LYS B 1 178 ? 24.235 23.655 -6.250 1.00 31.56 178 LYS B CA 1
ATOM 3184 C C . LYS B 1 178 ? 24.489 22.430 -5.388 1.00 34.74 178 LYS B C 1
ATOM 3185 O O . LYS B 1 178 ? 25.172 22.533 -4.371 1.00 34.13 178 LYS B O 1
ATOM 3191 N N . LEU B 1 179 ? 23.951 21.274 -5.770 1.00 34.02 179 LEU B N 1
ATOM 3192 C CA . LEU B 1 179 ? 24.148 20.064 -4.984 1.00 34.49 179 LEU B CA 1
ATOM 3193 C C . LEU B 1 179 ? 25.619 19.711 -4.844 1.00 35.16 179 LEU B C 1
ATOM 3194 O O . LEU B 1 179 ? 26.394 19.790 -5.808 1.00 32.73 179 LEU B O 1
ATOM 3199 N N . THR B 1 180 ? 26.015 19.318 -3.625 1.00 33.72 180 THR B N 1
ATOM 3200 C CA . THR B 1 180 ? 27.392 18.909 -3.412 1.00 34.55 180 THR B CA 1
ATOM 3201 C C . THR B 1 180 ? 27.561 17.472 -3.876 1.00 35.68 180 THR B C 1
ATOM 3202 O O . THR B 1 180 ? 26.584 16.741 -4.051 1.00 35.07 180 THR B O 1
ATOM 3206 N N . THR B 1 181 ? 28.806 17.047 -4.044 1.00 38.62 181 THR B N 1
ATOM 3207 C CA . THR B 1 181 ? 29.059 15.682 -4.468 1.00 40.54 181 THR B CA 1
ATOM 3208 C C . THR B 1 181 ? 28.377 14.685 -3.516 1.00 40.61 181 THR B C 1
ATOM 3209 O O . THR B 1 181 ? 27.750 13.731 -3.967 1.00 42.38 181 THR B O 1
ATOM 3213 N N . GLU B 1 182 ? 28.440 14.950 -2.217 1.00 38.90 182 GLU B N 1
ATOM 3214 C CA . GLU B 1 182 ? 27.793 14.099 -1.212 1.00 38.14 182 GLU B CA 1
ATOM 3215 C C . GLU B 1 182 ? 26.277 14.022 -1.400 1.00 37.22 182 GLU B C 1
ATOM 3216 O O . GLU B 1 182 ? 25.670 13.006 -1.071 1.00 37.74 182 GLU B O 1
ATOM 3222 N N . GLU B 1 183 ? 25.657 15.099 -1.885 1.00 33.94 183 GLU B N 1
ATOM 3223 C CA . GLU B 1 183 ? 24.195 15.155 -2.025 1.00 33.84 183 GLU B CA 1
ATOM 3224 C C . GLU B 1 183 ? 23.685 14.551 -3.322 1.00 33.61 183 GLU B C 1
ATOM 3225 O O . GLU B 1 183 ? 22.482 14.281 -3.435 1.00 34.29 183 GLU B O 1
ATOM 3231 N N . ILE B 1 184 ? 24.577 14.317 -4.276 1.00 33.94 184 ILE B N 1
ATOM 3232 C CA . ILE B 1 184 ? 24.132 13.784 -5.566 1.00 37.35 184 ILE B CA 1
ATOM 3233 C C . ILE B 1 184 ? 23.535 12.385 -5.398 1.00 39.11 184 ILE B C 1
ATOM 3234 O O . ILE B 1 184 ? 24.104 11.523 -4.715 1.00 38.69 184 ILE B O 1
ATOM 3239 N N . LYS B 1 185 ? 22.382 12.180 -6.031 1.00 33.93 185 LYS B N 1
ATOM 3240 C CA . LYS B 1 185 ? 21.722 10.901 -6.118 1.00 35.98 185 LYS B CA 1
ATOM 3241 C C . LYS B 1 185 ? 21.161 10.778 -7.544 1.00 34.39 185 LYS B C 1
ATOM 3242 O O . LYS B 1 185 ? 21.134 11.757 -8.271 1.00 33.43 185 LYS B O 1
ATOM 3248 N N . PRO B 1 186 ? 20.731 9.570 -7.949 1.00 34.15 186 PRO B N 1
ATOM 3249 C CA . PRO B 1 186 ? 20.051 9.460 -9.248 1.00 31.89 186 PRO B CA 1
ATOM 3250 C C . PRO B 1 186 ? 18.906 10.470 -9.341 1.00 31.94 186 PRO B C 1
ATOM 3251 O O . PRO B 1 186 ? 18.280 10.848 -8.338 1.00 29.79 186 PRO B O 1
ATOM 3255 N N . ILE B 1 187 ? 18.662 10.935 -10.555 1.00 29.88 187 ILE B N 1
ATOM 3256 C CA . ILE B 1 187 ? 17.765 12.064 -10.758 1.00 27.58 187 ILE B CA 1
ATOM 3257 C C . ILE B 1 187 ? 16.383 11.831 -10.146 1.00 28.79 187 ILE B C 1
ATOM 3258 O O . ILE B 1 187 ? 15.802 12.740 -9.562 1.00 30.54 187 ILE B O 1
ATOM 3263 N N . ASP B 1 188 ? 15.856 10.618 -10.280 1.00 27.75 188 ASP B N 1
ATOM 3264 C CA . ASP B 1 188 ? 14.532 10.317 -9.740 1.00 33.38 188 ASP B CA 1
ATOM 3265 C C . ASP B 1 188 ? 14.480 10.437 -8.212 1.00 35.14 188 ASP B C 1
ATOM 3266 O O . ASP B 1 188 ? 13.441 10.846 -7.644 1.00 34.58 188 ASP B O 1
ATOM 3271 N N . GLU B 1 189 ? 15.585 10.092 -7.555 1.00 32.71 189 GLU B N 1
ATOM 3272 C CA . GLU B 1 189 ? 15.656 10.217 -6.081 1.00 37.06 189 GLU B CA 1
ATOM 3273 C C . GLU B 1 189 ? 15.662 11.687 -5.627 1.00 35.41 189 GLU B C 1
ATOM 3274 O O . GLU B 1 189 ? 15.139 12.021 -4.559 1.00 40.96 189 GLU B O 1
ATOM 3280 N N . ILE B 1 190 ? 16.264 12.564 -6.403 1.00 32.61 190 ILE B N 1
ATOM 3281 C CA . ILE B 1 190 ? 16.229 13.991 -6.080 1.00 34.55 190 ILE B CA 1
ATOM 3282 C C . ILE B 1 190 ? 14.836 14.558 -6.365 1.00 37.05 190 ILE B C 1
ATOM 3283 O O . ILE B 1 190 ? 14.193 15.169 -5.507 1.00 35.81 190 ILE B O 1
ATOM 3288 N N . MET B 1 191 ? 14.357 14.335 -7.586 1.00 34.54 191 MET B N 1
ATOM 3289 C CA . MET B 1 191 ? 13.177 15.060 -8.071 1.00 32.78 191 MET B CA 1
ATOM 3290 C C . MET B 1 191 ? 11.912 14.679 -7.336 1.00 32.75 191 MET B C 1
ATOM 3291 O O . MET B 1 191 ? 11.037 15.514 -7.102 1.00 35.49 191 MET B O 1
ATOM 3296 N N . PHE B 1 192 ? 11.813 13.398 -6.996 1.00 33.95 192 PHE B N 1
ATOM 3297 C CA . PHE B 1 192 ? 10.568 12.835 -6.524 1.00 36.78 192 PHE B CA 1
ATOM 3298 C C . PHE B 1 192 ? 10.622 12.231 -5.121 1.00 43.64 192 PHE B C 1
ATOM 3299 O O . PHE B 1 192 ? 9.633 11.638 -4.658 1.00 47.86 192 PHE B O 1
ATOM 3307 N N . ASN B 1 193 ? 11.759 12.351 -4.448 1.00 42.12 193 ASN B N 1
ATOM 3308 C CA . ASN B 1 193 ? 11.837 11.923 -3.071 1.00 43.04 193 ASN B CA 1
ATOM 3309 C C . ASN B 1 193 ? 12.420 13.041 -2.241 1.00 41.23 193 ASN B C 1
ATOM 3310 O O . ASN B 1 193 ? 11.677 13.754 -1.547 1.00 38.16 193 ASN B O 1
ATOM 3315 N N . GLN B 1 194 ? 13.733 13.221 -2.336 1.00 42.00 194 GLN B N 1
ATOM 3316 C CA . GLN B 1 194 ? 14.447 14.194 -1.513 1.00 46.41 194 GLN B CA 1
ATOM 3317 C C . GLN B 1 194 ? 13.783 15.553 -1.541 1.00 45.84 194 GLN B C 1
ATOM 3318 O O . GLN B 1 194 ? 13.503 16.138 -0.484 1.00 44.23 194 GLN B O 1
ATOM 3324 N N . GLN B 1 195 ? 13.497 16.050 -2.745 1.00 41.18 195 GLN B N 1
ATOM 3325 C CA . GLN B 1 195 ? 13.075 17.426 -2.904 1.00 40.28 195 GLN B CA 1
ATOM 3326 C C . GLN B 1 195 ? 11.586 17.673 -2.653 1.00 40.36 195 GLN B C 1
ATOM 3327 O O . GLN B 1 195 ? 11.151 18.817 -2.617 1.00 42.26 195 GLN B O 1
ATOM 3333 N N . ILE B 1 196 ? 10.800 16.626 -2.454 1.00 42.68 196 ILE B N 1
ATOM 3334 C CA . ILE B 1 196 ? 9.380 16.800 -2.070 1.00 46.26 196 ILE B CA 1
ATOM 3335 C C . ILE B 1 196 ? 9.259 17.597 -0.751 1.00 50.86 196 ILE B C 1
ATOM 3336 O O . ILE B 1 196 ? 8.305 18.336 -0.543 1.00 51.46 196 ILE B O 1
ATOM 3341 N N . ASN B 1 197 ? 10.252 17.445 0.124 1.00 59.12 197 ASN B N 1
ATOM 3342 C CA . ASN B 1 197 ? 10.430 18.262 1.328 1.00 67.93 197 ASN B CA 1
ATOM 3343 C C . ASN B 1 197 ? 10.843 19.733 1.119 1.00 71.94 197 ASN B C 1
ATOM 3344 O O . ASN B 1 197 ? 11.309 20.353 2.079 1.00 77.43 197 ASN B O 1
ATOM 3349 N N . ALA B 1 198 ? 10.716 20.290 -0.096 1.00 65.26 198 ALA B N 1
ATOM 3350 C CA . ALA B 1 198 ? 11.240 21.644 -0.408 1.00 62.59 198 ALA B CA 1
ATOM 3351 C C . ALA B 1 198 ? 10.124 22.670 -0.620 1.00 68.66 198 ALA B C 1
ATOM 3352 O O . ALA B 1 198 ? 9.085 22.373 -1.220 1.00 58.66 198 ALA B O 1
ATOM 3354 N N . THR B 1 199 ? 10.382 23.893 -0.155 1.00 72.96 199 THR B N 1
ATOM 3355 C CA . THR B 1 199 ? 9.333 24.896 0.063 1.00 70.39 199 THR B CA 1
ATOM 3356 C C . THR B 1 199 ? 8.470 25.276 -1.171 1.00 67.52 199 THR B C 1
ATOM 3357 O O . THR B 1 199 ? 7.265 25.020 -1.168 1.00 72.00 199 THR B O 1
ATOM 3361 N N . ASP B 1 200 ? 9.060 25.860 -2.212 1.00 56.12 200 ASP B N 1
ATOM 3362 C CA . ASP B 1 200 ? 8.270 26.350 -3.357 1.00 53.43 200 ASP B CA 1
ATOM 3363 C C . ASP B 1 200 ? 8.080 25.265 -4.433 1.00 42.84 200 ASP B C 1
ATOM 3364 O O . ASP B 1 200 ? 7.433 25.509 -5.448 1.00 42.63 200 ASP B O 1
ATOM 3369 N N . TYR B 1 201 ? 8.658 24.091 -4.227 1.00 38.80 201 TYR B N 1
ATOM 3370 C CA . TYR B 1 201 ? 8.693 23.046 -5.258 1.00 34.68 201 TYR B CA 1
ATOM 3371 C C . TYR B 1 201 ? 7.545 22.085 -5.029 1.00 35.74 201 TYR B C 1
ATOM 3372 O O . TYR B 1 201 ? 7.496 21.377 -4.014 1.00 34.69 201 TYR B O 1
ATOM 3381 N N . ARG B 1 202 ? 6.618 22.056 -5.979 1.00 31.10 202 ARG B N 1
ATOM 3382 C CA . ARG B 1 202 ? 5.409 21.253 -5.835 1.00 35.49 202 ARG B CA 1
ATOM 3383 C C . ARG B 1 202 ? 5.361 20.194 -6.918 1.00 32.25 202 ARG B C 1
ATOM 3384 O O . ARG B 1 202 ? 5.533 20.508 -8.090 1.00 30.84 202 ARG B O 1
ATOM 3392 N N . VAL B 1 203 ? 5.188 18.949 -6.502 1.00 29.71 203 VAL B N 1
ATOM 3393 C CA . VAL B 1 203 ? 5.122 17.823 -7.415 1.00 28.18 203 VAL B CA 1
ATOM 3394 C C . VAL B 1 203 ? 3.735 17.240 -7.351 1.00 26.44 203 VAL B C 1
ATOM 3395 O O . VAL B 1 203 ? 3.222 16.907 -6.284 1.00 27.88 203 VAL B O 1
ATOM 3399 N N . TYR B 1 204 ? 3.102 17.188 -8.510 1.00 22.72 204 TYR B N 1
ATOM 3400 C CA . TYR B 1 204 ? 1.785 16.663 -8.652 1.00 23.37 204 TYR B CA 1
ATOM 3401 C C . TYR B 1 204 ? 1.831 15.355 -9.409 1.00 21.97 204 TYR B C 1
ATOM 3402 O O . TYR B 1 204 ? 2.823 15.035 -10.070 1.00 21.71 204 TYR B O 1
ATOM 3411 N N . GLN B 1 205 ? 0.745 14.594 -9.302 1.00 22.11 205 GLN B N 1
ATOM 3412 C CA . GLN B 1 205 ? 0.617 13.290 -9.926 1.00 22.91 205 GLN B CA 1
ATOM 3413 C C . GLN B 1 205 ? -0.741 13.140 -10.573 1.00 22.80 205 GLN B C 1
ATOM 3414 O O . GLN B 1 205 ? -1.774 13.292 -9.918 1.00 23.53 205 GLN B O 1
ATOM 3420 N N . LEU B 1 206 ? -0.758 12.832 -11.865 1.00 22.95 206 LEU B N 1
ATOM 3421 C CA . LEU B 1 206 ? -1.990 12.534 -12.541 1.00 24.35 206 LEU B CA 1
ATOM 3422 C C . LEU B 1 206 ? -2.441 11.152 -12.067 1.00 24.47 206 LEU B C 1
ATOM 3423 O O . LEU B 1 206 ? -1.653 10.220 -12.026 1.00 24.76 206 LEU B O 1
ATOM 3428 N N . ASN B 1 207 ? -3.704 11.024 -11.704 1.00 26.30 207 ASN B N 1
ATOM 3429 C CA . ASN B 1 207 ? -4.210 9.755 -11.167 1.00 27.68 207 ASN B CA 1
ATOM 3430 C C . ASN B 1 207 ? -5.636 9.489 -11.626 1.00 28.32 207 ASN B C 1
ATOM 3431 O O . ASN B 1 207 ? -6.538 10.213 -11.237 1.00 30.11 207 ASN B O 1
ATOM 3436 N N . PRO B 1 208 ? -5.859 8.481 -12.471 1.00 30.42 208 PRO B N 1
ATOM 3437 C CA . PRO B 1 208 ? -4.838 7.556 -12.949 1.00 31.10 208 PRO B CA 1
ATOM 3438 C C . PRO B 1 208 ? -3.903 8.207 -13.951 1.00 29.12 208 PRO B C 1
ATOM 3439 O O . PRO B 1 208 ? -4.223 9.233 -14.547 1.00 27.92 208 PRO B O 1
ATOM 3443 N N . ALA B 1 209 ? -2.752 7.605 -14.104 1.00 27.88 209 ALA B N 1
ATOM 3444 C CA . ALA B 1 209 ? -1.697 8.162 -14.938 1.00 27.90 209 ALA B CA 1
ATOM 3445 C C . ALA B 1 209 ? -2.022 7.930 -16.420 1.00 30.96 209 ALA B C 1
ATOM 3446 O O . ALA B 1 209 ? -2.995 7.235 -16.773 1.00 33.24 209 ALA B O 1
ATOM 3448 N N . ILE B 1 210 ? -1.246 8.538 -17.292 1.00 28.14 210 ILE B N 1
ATOM 3449 C CA . ILE B 1 210 ? -1.461 8.357 -18.734 1.00 28.64 210 ILE B CA 1
ATOM 3450 C C . ILE B 1 210 ? -0.353 7.624 -19.449 1.00 28.34 210 ILE B C 1
ATOM 3451 O O . ILE B 1 210 ? -0.451 7.406 -20.658 1.00 28.73 210 ILE B O 1
ATOM 3456 N N . CYS B 1 211 ? 0.706 7.279 -18.740 1.00 26.58 211 CYS B N 1
ATOM 3457 C CA . CYS B 1 211 ? 1.690 6.360 -19.280 1.00 28.75 211 CYS B CA 1
ATOM 3458 C C . CYS B 1 211 ? 2.259 5.480 -18.190 1.00 30.28 211 CYS B C 1
ATOM 3459 O O . CYS B 1 211 ? 2.168 5.790 -16.983 1.00 29.21 211 CYS B O 1
ATOM 3462 N N . VAL B 1 212 ? 2.838 4.360 -18.612 1.00 30.15 212 VAL B N 1
ATOM 3463 C CA . VAL B 1 212 ? 3.501 3.473 -17.674 1.00 33.09 212 VAL B CA 1
ATOM 3464 C C . VAL B 1 212 ? 4.783 2.939 -18.287 1.00 35.51 212 VAL B C 1
ATOM 3465 O O . VAL B 1 212 ? 4.850 2.751 -19.515 1.00 31.93 212 VAL B O 1
ATOM 3469 N N . GLN B 1 213 ? 5.788 2.741 -17.433 1.00 38.52 213 GLN B N 1
ATOM 3470 C CA . GLN B 1 213 ? 7.091 2.232 -17.872 1.00 45.07 213 GLN B CA 1
ATOM 3471 C C . GLN B 1 213 ? 7.012 0.735 -18.125 1.00 52.09 213 GLN B C 1
ATOM 3472 O O . GLN B 1 213 ? 6.371 0.014 -17.364 1.00 56.53 213 GLN B O 1
ATOM 3478 N N . GLU B 1 214 ? 7.652 0.286 -19.209 1.00 55.60 214 GLU B N 1
ATOM 3479 C CA . GLU B 1 214 ? 7.801 -1.142 -19.530 1.00 62.14 214 GLU B CA 1
ATOM 3480 C C . GLU B 1 214 ? 9.148 -1.660 -19.057 1.00 62.94 214 GLU B C 1
ATOM 3481 O O . GLU B 1 214 ? 10.091 -0.892 -18.959 1.00 61.62 214 GLU B O 1
ATOM 3487 N N . LEU B 1 215 ? 9.253 -2.969 -18.807 1.00 70.70 215 LEU B N 1
ATOM 3488 C CA . LEU B 1 215 ? 10.571 -3.624 -18.718 1.00 73.24 215 LEU B CA 1
ATOM 3489 C C . LEU B 1 215 ? 10.882 -4.371 -20.023 1.00 71.79 215 LEU B C 1
ATOM 3490 O O . LEU B 1 215 ? 10.042 -4.476 -20.937 1.00 64.86 215 LEU B O 1
#

Secondary structure (DSSP, 8-state):
---EEEEE-TT-HHHHHHHHHHHHHTT---EEEE---TTHHHHHHHHHH-HHHHT-TTS-HHHHHHHHHHHHHHHHHHHTT-SEEEEEETTEEE-TTHHHHHS--HHHHHH--TTS-EEEE-BPP--SEEEE--SSS--BTTBEEEEEEE-PPP-SEEEEEHHHHHHHHHHHHHS-GGG---HHHHHHTGGGSSSS-EEEEEES-SEEES--/---EEEEE-TT-HHHHHHHHHHHHHTT---EEEE---TTHHHHHHHHHH-HHHHT-TTS-HHHHHHHHHHHHHHHHHHHTT-SEEEEEESSEEE-TTTHHHHS--HHHHTT--TTS-EEEE-BPP--SSEEE--SSS--BTTBEEEEEE----SEEEEEHHHHHHHHHHHHH--GGG---HHHHHHTGGGG-SS-EEEEEES-SEEE--

Organism: Aggregatibacter actinomycetemcomitans (NCBI:txid714)

Foldseek 3Di:
DAFAEEEDAPPPVVLVVLVCVQCVVLVFDYYYDHFFDPDPVLLVLCVVQPVLQVPQPQDDRRLSRNVSSVLVVLVVCVVVVPQKHKYAYSQKDFADNCCVVRRDCVVVVVVDRLLFWEKEFQAAFDDQKDWAFDDPDDDDPPHGDTDIDGDFGDPGIMMTGNNNSVVVSVVSRPDGSVRDDRPRCVLPPVCCPPDRHHYHYDVPHGMYGNDD/DAFEEEEDAPPPVVLVVVVCCQCVVLPFDYYYDHFFDPDPVLLVLCVVQPVLQNVQPQDDRNLSRNVSSVLVVLVVCVVVVPQKHKYAYSQKHFAPPCCVVGRDCVVVVVVDRLLFWEKEFQEAFDDFWDWAFDDPDDADPPHGDTDIDGGDPGIMMTRNNNSVVVSVVSNPDHSVRDDRPCCVLPPVCCPPDRHYYHYDVVHGMYGDD

Solvent-accessible surface area: 18996 Å² total; per-residue (Å²): 155,32,42,6,8,0,12,2,80,56,109,25,114,152,107,33,65,58,0,74,94,30,0,76,152,26,123,5,79,40,85,52,34,66,18,14,43,93,47,119,102,0,66,92,42,2,104,185,46,0,63,19,0,29,103,0,100,93,7,87,76,46,56,14,0,40,0,0,0,0,0,32,0,0,44,60,0,47,110,70,111,7,67,11,0,3,0,0,29,10,11,1,56,24,32,153,78,0,42,101,4,14,47,88,8,76,5,3,100,117,38,21,68,22,153,76,32,4,0,0,1,0,2,46,46,69,35,3,0,76,51,65,162,39,123,157,23,75,75,40,61,166,31,52,3,5,25,6,35,35,81,94,6,7,10,0,1,0,2,0,0,24,8,0,0,110,54,0,22,52,8,0,93,153,5,71,47,110,11,1,48,25,9,10,11,1,0,0,14,2,16,27,62,24,133,91,3,104,2,14,2,1,50,80,22,4,5,64,46,96,99,228,154,33,46,5,8,0,12,2,82,68,115,25,121,159,123,39,68,60,0,71,115,23,0,76,144,31,118,5,79,38,96,52,31,84,21,17,44,93,48,118,131,0,72,91,42,3,120,165,39,3,59,52,0,36,114,0,100,73,8,87,76,46,63,15,0,40,0,0,0,0,2,31,0,0,64,62,0,54,95,64,113,8,57,11,0,3,0,0,29,9,29,0,70,21,27,146,51,0,42,83,4,13,36,97,14,108,10,2,93,122,39,21,69,17,140,109,35,7,0,0,1,0,1,43,44,79,86,10,5,80,52,96,113,53,135,163,25,63,78,40,86,175,40,52,2,0,51,3,43,75,24,12,8,0,1,1,1,0,0,26,5,0,0,104,55,0,31,46,22,2,89,159,16,41,47,54,5,1,6,18,6,30,31,5,0,0,11,22,30,18,79,23,136,97,6,119,2,12,2,1,63,83,20,1,4,63,64,64,223

Sequence (421 aa):
ENKNFVISISTAEQRRNHIIEQFTHQNIPFEFFDAFTPSDKLTDHLQRYLPNVANAAQLTMGEKGCLMSHFMLWKKCIDENLDYITLFEDDILLGENANNKFLAEGDWLKVRFNFQEIFVLRLETFLMPVQLEKQTQIPPFQQRDIDILTSKHFGTAGYVISQGAAKYLIALFEKLTTEEIKPIDEEIMFNQQINATDYRVYQLNPAICVQELQENKNFVISISTAEQRRNHIIEQFTHQNIPFEEFFDAFTPSDKLTDHLQRYLPNVANAAQLTMGEKGCLMSHFMLWKKCIDENLDYITLFEDDILLGENANNKFLAEGDWLKVRFNFQEIFVLRLETFLMPVQLEKQTQIPPFQQRRDIDILTSFGTAGYVISQGAAKYLIALFEKLTTEEIKPIDEIMFNQQINATDYRVYQLNPAICVQEL

Nearest PDB structures (foldseek):
  8xkd-assembly1_B  TM=9.795E-01  e=2.254E-45  Aggregatibacter actinomycetemcomitans NUM4039
  8xgx-assembly1_A  TM=9.380E-01  e=1.301E-44  Aggregatibacter actinomycetemcomitans NUM4039
  8xlz-assembly1_B  TM=9.004E-01  e=3.925E-44  Aggregatibacter actinomycetemcomitans NUM4039
  8xc8-assembly1_B  TM=9.223E-01  e=2.770E-41  Aggregatibacter actinomycetemcomitans NUM4039
  5gvv-assembly1_F  TM=4.593E-01  e=2.092E-03  Streptococcus pneumoniae